Protein AF-0000000066504811 (afdb_homodimer)

Foldseek 3Di:
DPPPPVLPAAEEEFEPCLFFLNVLLLLLCQVVVGAYEYEDQDQVSSVVVSVVVVVPPPPVVGPNVLRYHYDHADLLDLVRLLVSVVVSCVRSVAHAEYEYDWAAFAFAAPVLQDPVNLVVRLSTLPVSVVSNCVSRVVRCLVVLHHEYEYEAELVLLPPDGGGVSNNVSSVNNLVVQLVVQVVCVVSHYHGAYEYEYQDLTCRPPDDHHPPSPDDDVVVPPPPHPVNVNVVVVVCNVPGPDDSNVSSVVVVVVVVCVVVVHDDDRYDQHDPVSVVSNVVSVVVVVVVCVVCVVVVCVPPD/DPPPLVLPAAEEEFEPCLFFLNVLLLLLCQVVVGAYEYEDQDQVSSVVVSVVVVVPPPPVVGPNVLRYHYDHADLLDLVRLLVSVVVSCVRSVAHAEYEYDWAAFAFAAPVLQDPVNLVVRLSTLPVSVVSNCVSRVVRCLVVLHHEYEYEAELVLLPPDGGGVSNNVSSVNNLVVQLVVQVVCVVSHYHGAYEYEYQDLTCRPPDDHHPPSPDDDVVVPPPPHPVNVNVVVVVCNVPDPDDSNVSSVVVVVVVVCVVVVHDDDRYDQHDPVSVVSNVVSVVVVVVVCVVCVVVVCVVPD

Sequence (600 aa):
MEPIIDNNSKVFIVTGTSTGIGLSIVKKILDQKLRVVAFTRSKEVVENQVKDYYSKSNKNNIDYQSSLLAIQVDITNQQSVENGVQEALKVFGRIDVVVNNAGYSQWGNTEEVSDKDHRDIFEVNYFSVLNIIKSTLPILRKQKSGLILNVSSLIGHLPYPGFSSYVASKFALTGLTLTLAKEVEPLGIKVVLLSPGVFKTDITHKQQFKNLENPIADYYQKVSLQETFDSLKKYEDHAKGSSDKFGDLVIEINQLYEQGKQLPSNFFIGSDAVDHAQVHLTNLLSELNQWKDLCISTDNMEPIIDNNSKVFIVTGTSTGIGLSIVKKILDQKLRVVAFTRSKEVVENQVKDYYSKSNKNNIDYQSSLLAIQVDITNQQSVENGVQEALKVFGRIDVVVNNAGYSQWGNTEEVSDKDHRDIFEVNYFSVLNIIKSTLPILRKQKSGLILNVSSLIGHLPYPGFSSYVASKFALTGLTLTLAKEVEPLGIKVVLLSPGVFKTDITHKQQFKNLENPIADYYQKVSLQETFDSLKKYEDHAKGSSDKFGDLVIEINQLYEQGKQLPSNFFIGSDAVDHAQVHLTNLLSELNQWKDLCISTDN

Nearest PDB structures (foldseek):
  3m1a-assembly1_C  TM=9.003E-01  e=7.168E-26  Streptomyces avermitilis
  3m1a-assembly4_E  TM=9.088E-01  e=1.871E-25  Streptomyces avermitilis
  3m1a-assembly6_J  TM=9.093E-01  e=4.882E-25  Streptomyces avermitilis
  3gvc-assembly1_B  TM=8.695E-01  e=9.199E-19  Mycobacterium tuberculosis H37Rv
  4cqm-assembly1_J  TM=9.064E-01  e=3.879E-18  Homo sapiens

Radius of gyration: 25.22 Å; Cα contacts (8 Å, |Δi|>4): 1159; chains: 2; bounding box: 56×93×55 Å

Structure (mmCIF, N/CA/C/O backbone):
data_AF-0000000066504811-model_v1
#
loop_
_entity.id
_entity.type
_entity.pdbx_description
1 polymer 'Short-chain dehydrogenase/reductase family protein'
#
loop_
_atom_site.group_PDB
_atom_site.id
_atom_site.type_symbol
_atom_site.label_atom_id
_atom_site.label_alt_id
_atom_site.label_comp_id
_atom_site.label_asym_id
_atom_site.label_entity_id
_atom_site.label_seq_id
_atom_site.pdbx_PDB_ins_code
_atom_site.Cartn_x
_atom_site.Cartn_y
_atom_site.Cartn_z
_atom_site.occupancy
_atom_site.B_iso_or_equiv
_atom_site.auth_seq_id
_atom_site.auth_comp_id
_atom_site.auth_asym_id
_atom_site.auth_atom_id
_atom_site.pdbx_PDB_model_num
ATOM 1 N N . MET A 1 1 ? -1.387 50.812 12.875 1 28.55 1 MET A N 1
ATOM 2 C CA . MET A 1 1 ? -0.304 49.969 13.352 1 28.55 1 MET A CA 1
ATOM 3 C C . MET A 1 1 ? -0.378 48.594 12.719 1 28.55 1 MET A C 1
ATOM 5 O O . MET A 1 1 ? -1.421 47.938 12.773 1 28.55 1 MET A O 1
ATOM 9 N N . GLU A 1 2 ? 0.359 48.219 11.695 1 34.97 2 GLU A N 1
ATOM 10 C CA . GLU A 1 2 ? 0.273 47 10.922 1 34.97 2 GLU A CA 1
ATOM 11 C C . GLU A 1 2 ? 0.338 45.75 11.828 1 34.97 2 GLU A C 1
ATOM 13 O O . GLU A 1 2 ? 1.149 45.719 12.75 1 34.97 2 GLU A O 1
ATOM 18 N N . PRO A 1 3 ? -0.808 45.125 12.078 1 38.19 3 PRO A N 1
ATOM 19 C CA . PRO A 1 3 ? -0.731 44.031 13.062 1 38.19 3 PRO A CA 1
ATOM 20 C C . PRO A 1 3 ? 0.597 43.281 13.016 1 38.19 3 PRO A C 1
ATOM 22 O O . PRO A 1 3 ? 1.166 43.094 11.938 1 38.19 3 PRO A O 1
ATOM 25 N N . ILE A 1 4 ? 1.457 43.531 13.891 1 37 4 ILE A N 1
ATOM 26 C CA . ILE A 1 4 ? 2.732 42.844 14.062 1 37 4 ILE A CA 1
ATOM 27 C C . ILE A 1 4 ? 2.535 41.312 13.898 1 37 4 ILE A C 1
ATOM 29 O O . ILE A 1 4 ? 1.886 40.688 14.727 1 37 4 ILE A O 1
ATOM 33 N N . ILE A 1 5 ? 2.1 40.781 12.711 1 43.03 5 ILE A N 1
ATOM 34 C CA . ILE A 1 5 ? 2.139 39.344 12.406 1 43.03 5 ILE A CA 1
ATOM 35 C C . ILE A 1 5 ? 3.396 38.719 13.008 1 43.03 5 ILE A C 1
ATOM 37 O O . ILE A 1 5 ? 4.512 39.156 12.711 1 43.03 5 ILE A O 1
ATOM 41 N N . ASP A 1 6 ? 3.406 38.438 14.25 1 47.28 6 ASP A N 1
ATOM 42 C CA . ASP A 1 6 ? 4.547 37.719 14.812 1 47.28 6 ASP A CA 1
ATOM 43 C C . ASP A 1 6 ? 5.09 36.688 13.82 1 47.28 6 ASP A C 1
ATOM 45 O O . ASP A 1 6 ? 4.43 35.688 13.531 1 47.28 6 ASP A O 1
ATOM 49 N N . ASN A 1 7 ? 5.957 37.062 12.875 1 55.25 7 ASN A N 1
ATOM 50 C CA . ASN A 1 7 ? 6.66 36.375 11.789 1 55.25 7 ASN A CA 1
ATOM 51 C C . ASN A 1 7 ? 7.176 35.031 12.234 1 55.25 7 ASN A C 1
ATOM 53 O O . ASN A 1 7 ? 7.66 34.25 11.414 1 55.25 7 ASN A O 1
ATOM 57 N N . ASN A 1 8 ? 6.969 34.656 13.594 1 66.12 8 ASN A N 1
ATOM 58 C CA . ASN A 1 8 ? 7.633 33.438 14.047 1 66.12 8 ASN A CA 1
ATOM 59 C C . ASN A 1 8 ? 6.633 32.312 14.266 1 66.12 8 ASN A C 1
ATOM 61 O O . ASN A 1 8 ? 7 31.234 14.742 1 66.12 8 ASN A O 1
ATOM 65 N N . SER A 1 9 ? 5.367 32.594 13.781 1 86.69 9 SER A N 1
ATOM 66 C CA . SER A 1 9 ? 4.363 31.562 14.008 1 86.69 9 SER A CA 1
ATOM 67 C C . SER A 1 9 ? 4.496 30.438 12.992 1 86.69 9 SER A C 1
ATOM 69 O O . SER A 1 9 ? 4.797 30.672 11.82 1 86.69 9 SER A O 1
ATOM 71 N N . LYS A 1 10 ? 4.258 29.266 13.477 1 94.38 10 LYS A N 1
ATOM 72 C CA . LYS A 1 10 ? 4.32 28.078 12.625 1 94.38 10 LYS A CA 1
ATOM 73 C C . LYS A 1 10 ? 3.225 28.109 11.562 1 94.38 10 LYS A C 1
ATOM 75 O O . LYS A 1 10 ? 2.125 28.609 11.812 1 94.38 10 LYS A O 1
ATOM 80 N N . VAL A 1 11 ? 3.549 27.688 10.43 1 98 11 VAL A N 1
ATOM 81 C CA . VAL A 1 11 ? 2.623 27.688 9.297 1 98 11 VAL A CA 1
ATOM 82 C C . VAL A 1 11 ? 2.289 26.25 8.914 1 98 11 VAL A C 1
ATOM 84 O O . VAL A 1 11 ? 3.184 25.453 8.617 1 98 11 VAL A O 1
ATOM 87 N N . PHE A 1 12 ? 1 25.922 8.891 1 98.62 12 PHE A N 1
ATOM 88 C CA . PHE A 1 12 ? 0.491 24.625 8.477 1 98.62 12 PHE A CA 1
ATOM 89 C C . PHE A 1 12 ? -0.02 24.688 7.039 1 98.62 12 PHE A C 1
ATOM 91 O O . PHE A 1 12 ? -0.642 25.672 6.633 1 98.62 12 PHE A O 1
ATOM 98 N N . ILE A 1 13 ? 0.233 23.688 6.238 1 98.69 13 ILE A N 1
ATOM 99 C CA . ILE A 1 13 ? -0.534 23.391 5.035 1 98.69 13 ILE A CA 1
ATOM 100 C C . ILE A 1 13 ? -1.446 22.188 5.293 1 98.69 13 ILE A C 1
ATOM 102 O O . ILE A 1 13 ? -0.995 21.156 5.777 1 98.69 13 ILE A O 1
ATOM 106 N N . VAL A 1 14 ? -2.742 22.328 5.027 1 98.5 14 VAL A N 1
ATOM 107 C CA . VAL A 1 14 ? -3.713 21.25 5.199 1 98.5 14 VAL A CA 1
ATOM 108 C C . VAL A 1 14 ? -4.465 21.016 3.891 1 98.5 14 VAL A C 1
ATOM 110 O O . VAL A 1 14 ? -4.945 21.969 3.27 1 98.5 14 VAL A O 1
ATOM 113 N N . THR A 1 15 ? -4.504 19.797 3.463 1 97.44 15 THR A N 1
ATOM 114 C CA . THR A 1 15 ? -5.281 19.469 2.27 1 97.44 15 THR A CA 1
ATOM 115 C C . THR A 1 15 ? -6.641 18.891 2.65 1 97.44 15 THR A C 1
ATOM 117 O O . THR A 1 15 ? -6.805 18.359 3.744 1 97.44 15 THR A O 1
ATOM 120 N N . GLY A 1 16 ? -7.633 18.969 1.687 1 92.44 16 GLY A N 1
ATOM 121 C CA . GLY A 1 16 ? -8.969 18.453 1.954 1 92.44 16 GLY A CA 1
ATOM 122 C C . GLY A 1 16 ? -9.68 19.188 3.076 1 92.44 16 GLY A C 1
ATOM 123 O O . GLY A 1 16 ? -10.109 18.562 4.051 1 92.44 16 GLY A O 1
ATOM 124 N N . THR A 1 17 ? -9.922 20.484 2.92 1 93.06 17 THR A N 1
ATOM 125 C CA . THR A 1 17 ? -10.305 21.328 4.059 1 93.06 17 THR A CA 1
ATOM 126 C C . THR A 1 17 ? -11.75 21.797 3.928 1 93.06 17 THR A C 1
ATOM 128 O O . THR A 1 17 ? -12.219 22.609 4.719 1 93.06 17 THR A O 1
ATOM 131 N N . SER A 1 18 ? -12.445 21.25 2.967 1 85.94 18 SER A N 1
ATOM 132 C CA . SER A 1 18 ? -13.789 21.781 2.709 1 85.94 18 SER A CA 1
ATOM 133 C C . SER A 1 18 ? -14.797 21.203 3.693 1 85.94 18 SER A C 1
ATOM 135 O O . SER A 1 18 ? -15.859 21.781 3.914 1 85.94 18 SER A O 1
ATOM 137 N N . THR A 1 19 ? -14.594 20 4.199 1 78.5 19 THR A N 1
ATOM 138 C CA . THR A 1 19 ? -15.523 19.375 5.137 1 78.5 19 THR A CA 1
ATOM 139 C C . THR A 1 19 ? -14.781 18.422 6.078 1 78.5 19 THR A C 1
ATOM 141 O O . THR A 1 19 ? -13.578 18.219 5.938 1 78.5 19 THR A O 1
ATOM 144 N N . GLY A 1 20 ? -15.477 18.109 7.102 1 84.38 20 GLY A N 1
ATOM 145 C CA . GLY A 1 20 ? -15.062 16.969 7.902 1 84.38 20 GLY A CA 1
ATOM 146 C C . GLY A 1 20 ? -13.812 17.219 8.711 1 84.38 20 GLY A C 1
ATOM 147 O O . GLY A 1 20 ? -13.719 18.234 9.406 1 84.38 20 GLY A O 1
ATOM 148 N N . ILE A 1 21 ? -12.93 16.312 8.695 1 88.25 21 ILE A N 1
ATOM 149 C CA . ILE A 1 21 ? -11.719 16.281 9.5 1 88.25 21 ILE A CA 1
ATOM 150 C C . ILE A 1 21 ? -10.812 17.438 9.086 1 88.25 21 ILE A C 1
ATOM 152 O O . ILE A 1 21 ? -10.266 18.156 9.945 1 88.25 21 ILE A O 1
ATOM 156 N N . GLY A 1 22 ? -10.719 17.734 7.797 1 93.62 22 GLY A N 1
ATOM 157 C CA . GLY A 1 22 ? -9.852 18.781 7.305 1 93.62 22 GLY A CA 1
ATOM 158 C C . GLY A 1 22 ? -10.25 20.172 7.801 1 93.62 22 GLY A C 1
ATOM 159 O O . GLY A 1 22 ? -9.391 20.953 8.203 1 93.62 22 GLY A O 1
ATOM 160 N N . LEU A 1 23 ? -11.531 20.422 7.754 1 94.12 23 LEU A N 1
ATOM 161 C CA . LEU A 1 23 ? -12.031 21.703 8.227 1 94.12 23 LEU A CA 1
ATOM 162 C C . LEU A 1 23 ? -11.805 21.859 9.727 1 94.12 23 LEU A C 1
ATOM 164 O O . LEU A 1 23 ? -11.438 22.938 10.203 1 94.12 23 LEU A O 1
ATOM 168 N N . SER A 1 24 ? -12.023 20.797 10.461 1 94.56 24 SER A N 1
ATOM 169 C CA . SER A 1 24 ? -11.797 20.812 11.906 1 94.56 24 SER A CA 1
ATOM 170 C C . SER A 1 24 ? -10.336 21.078 12.234 1 94.56 24 SER A C 1
ATOM 172 O O . SER A 1 24 ? -10.039 21.828 13.172 1 94.56 24 SER A O 1
ATOM 174 N N . ILE A 1 25 ? -9.43 20.5 11.477 1 96.94 25 ILE A N 1
ATOM 175 C CA . ILE A 1 25 ? -8.008 20.75 11.664 1 96.94 25 ILE A CA 1
ATOM 176 C C . ILE A 1 25 ? -7.703 22.234 11.477 1 96.94 25 ILE A C 1
ATOM 178 O O . ILE A 1 25 ? -7.012 22.844 12.289 1 96.94 25 ILE A O 1
ATOM 182 N N . VAL A 1 26 ? -8.258 22.812 10.445 1 97.5 26 VAL A N 1
ATOM 183 C CA . VAL A 1 26 ? -8.047 24.234 10.148 1 97.5 26 VAL A CA 1
ATOM 184 C C . VAL A 1 26 ? -8.531 25.078 11.32 1 97.5 26 VAL A C 1
ATOM 186 O O . VAL A 1 26 ? -7.801 25.953 11.805 1 97.5 26 VAL A O 1
ATOM 189 N N . LYS A 1 27 ? -9.711 24.812 11.805 1 96.19 27 LYS A N 1
ATOM 190 C CA . LYS A 1 27 ? -10.297 25.578 12.906 1 96.19 27 LYS A CA 1
ATOM 191 C C . LYS A 1 27 ? -9.43 25.484 14.164 1 96.19 27 LYS A C 1
ATOM 193 O O . LYS A 1 27 ? -9.172 26.484 14.82 1 96.19 27 LYS A O 1
ATOM 198 N N . LYS A 1 28 ? -8.969 24.281 14.461 1 96.25 28 LYS A N 1
ATOM 199 C CA . LYS A 1 28 ? -8.195 24.078 15.68 1 96.25 28 LYS A CA 1
ATOM 200 C C . LYS A 1 28 ? -6.836 24.766 15.586 1 96.25 28 LYS A C 1
ATOM 202 O O . LYS A 1 28 ? -6.316 25.266 16.594 1 96.25 28 LYS A O 1
ATOM 207 N N . ILE A 1 29 ? -6.223 24.781 14.406 1 96.81 29 ILE A N 1
ATOM 208 C CA . ILE A 1 29 ? -4.969 25.484 14.203 1 96.81 29 ILE A CA 1
ATOM 209 C C . ILE A 1 29 ? -5.172 26.984 14.469 1 96.81 29 ILE A C 1
ATOM 211 O O . ILE A 1 29 ? -4.387 27.609 15.188 1 96.81 29 ILE A O 1
ATOM 215 N N . LEU A 1 30 ? -6.223 27.562 13.93 1 95.88 30 LEU A N 1
ATOM 216 C CA . LEU A 1 30 ? -6.531 28.969 14.086 1 95.88 30 LEU A CA 1
ATOM 217 C C . LEU A 1 30 ? -6.828 29.312 15.547 1 95.88 30 LEU A C 1
ATOM 219 O O . LEU A 1 30 ? -6.43 30.359 16.031 1 95.88 30 LEU A O 1
ATOM 223 N N . ASP A 1 31 ? -7.477 28.344 16.219 1 93.88 31 ASP A N 1
ATOM 224 C CA . ASP A 1 31 ? -7.785 28.516 17.641 1 93.88 31 ASP A CA 1
ATOM 225 C C . ASP A 1 31 ? -6.512 28.672 18.469 1 93.88 31 ASP A C 1
ATOM 227 O O . ASP A 1 31 ? -6.531 29.266 19.547 1 93.88 31 ASP A O 1
ATOM 231 N N . GLN A 1 32 ? -5.387 28.125 17.984 1 93.12 32 GLN A N 1
ATOM 232 C CA . GLN A 1 32 ? -4.102 28.219 18.672 1 93.12 32 GLN A CA 1
ATOM 233 C C . GLN A 1 32 ? -3.314 29.438 18.203 1 93.12 32 GLN A C 1
ATOM 235 O O . GLN A 1 32 ? -2.141 29.594 18.547 1 93.12 32 GLN A O 1
ATOM 240 N N . LYS A 1 33 ? -3.961 30.281 17.328 1 92.44 33 LYS A N 1
ATOM 241 C CA . LYS A 1 33 ? -3.377 31.5 16.766 1 92.44 33 LYS A CA 1
ATOM 242 C C . LYS A 1 33 ? -2.182 31.172 15.867 1 92.44 33 LYS A C 1
ATOM 244 O O . LYS A 1 33 ? -1.204 31.922 15.836 1 92.44 33 LYS A O 1
ATOM 249 N N . LEU A 1 34 ? -2.191 30 15.305 1 94.69 34 LEU A N 1
ATOM 250 C CA . LEU A 1 34 ? -1.212 29.594 14.297 1 94.69 34 LEU A CA 1
ATOM 251 C C . LEU A 1 34 ? -1.729 29.875 12.891 1 94.69 34 LEU A C 1
ATOM 253 O O . LEU A 1 34 ? -2.908 30.188 12.711 1 94.69 34 LEU A O 1
ATOM 257 N N . ARG A 1 35 ? -0.856 29.875 11.969 1 96.88 35 ARG A N 1
ATOM 258 C CA . ARG A 1 35 ? -1.22 30.172 10.594 1 96.88 35 ARG A CA 1
ATOM 259 C C . ARG A 1 35 ? -1.497 28.891 9.805 1 96.88 35 ARG A C 1
ATOM 261 O O . ARG A 1 35 ? -0.824 27.875 10.008 1 96.88 35 ARG A O 1
ATOM 268 N N . VAL A 1 36 ? -2.463 28.969 8.914 1 98.06 36 VAL A N 1
ATOM 269 C CA . VAL A 1 36 ? -2.834 27.781 8.172 1 98.06 36 VAL A CA 1
ATOM 270 C C . VAL A 1 36 ? -3.139 28.141 6.719 1 98.06 36 VAL A C 1
ATOM 272 O O . VAL A 1 36 ? -3.822 29.125 6.453 1 98.06 36 VAL A O 1
ATOM 275 N N . VAL A 1 37 ? -2.5 27.453 5.836 1 98.44 37 VAL A N 1
ATOM 276 C CA . VAL A 1 37 ? -2.832 27.438 4.414 1 98.44 37 VAL A CA 1
ATOM 277 C C . VAL A 1 37 ? -3.764 26.266 4.109 1 98.44 37 VAL A C 1
ATOM 279 O O . VAL A 1 37 ? -3.369 25.109 4.227 1 98.44 37 VAL A O 1
ATOM 282 N N . ALA A 1 38 ? -4.98 26.594 3.703 1 98.25 38 ALA A N 1
ATOM 283 C CA . ALA A 1 38 ? -5.984 25.578 3.404 1 98.25 38 ALA A CA 1
ATOM 284 C C . ALA A 1 38 ? -6.074 25.328 1.903 1 98.25 38 ALA A C 1
ATOM 286 O O . ALA A 1 38 ? -6.59 26.156 1.153 1 98.25 38 ALA A O 1
ATOM 287 N N . PHE A 1 39 ? -5.535 24.188 1.459 1 97.75 39 PHE A N 1
ATOM 288 C CA . PHE A 1 39 ? -5.746 23.766 0.081 1 97.75 39 PHE A CA 1
ATOM 289 C C . PHE A 1 39 ? -7.137 23.172 -0.095 1 97.75 39 PHE A C 1
ATOM 291 O O . PHE A 1 39 ? -7.535 22.281 0.656 1 97.75 39 PHE A O 1
ATOM 298 N N . THR A 1 40 ? -7.844 23.625 -1.029 1 93.62 40 THR A N 1
ATOM 299 C CA . THR A 1 40 ? -9.227 23.219 -1.238 1 93.62 40 THR A CA 1
ATOM 300 C C . THR A 1 40 ? -9.617 23.359 -2.707 1 93.62 40 THR A C 1
ATOM 302 O O . THR A 1 40 ? -8.898 23.984 -3.488 1 93.62 40 THR A O 1
ATOM 305 N N . ARG A 1 41 ? -10.758 22.734 -3.023 1 88.94 41 ARG A N 1
ATOM 306 C CA . ARG A 1 41 ? -11.312 22.891 -4.363 1 88.94 41 ARG A CA 1
ATOM 307 C C . ARG A 1 41 ? -12.164 24.156 -4.465 1 88.94 41 ARG A C 1
ATOM 309 O O . ARG A 1 41 ? -12.43 24.641 -5.562 1 88.94 41 ARG A O 1
ATOM 316 N N . SER A 1 42 ? -12.531 24.594 -3.281 1 90.69 42 SER A N 1
ATOM 317 C CA . SER A 1 42 ? -13.398 25.766 -3.24 1 90.69 42 SER A CA 1
ATOM 318 C C . SER A 1 42 ? -13 26.719 -2.111 1 90.69 42 SER A C 1
ATOM 320 O O . SER A 1 42 ? -13.453 26.562 -0.975 1 90.69 42 SER A O 1
ATOM 322 N N . LYS A 1 43 ? -12.359 27.75 -2.529 1 93.94 43 LYS A N 1
ATOM 323 C CA . LYS A 1 43 ? -11.812 28.703 -1.563 1 93.94 43 LYS A CA 1
ATOM 324 C C . LYS A 1 43 ? -12.922 29.328 -0.722 1 93.94 43 LYS A C 1
ATOM 326 O O . LYS A 1 43 ? -12.805 29.406 0.502 1 93.94 43 LYS A O 1
ATOM 331 N N . GLU A 1 44 ? -13.969 29.688 -1.319 1 94.44 44 GLU A N 1
ATOM 332 C CA . GLU A 1 44 ? -15.062 30.406 -0.667 1 94.44 44 GLU A CA 1
ATOM 333 C C . GLU A 1 44 ? -15.734 29.547 0.401 1 94.44 44 GLU A C 1
ATOM 335 O O . GLU A 1 44 ? -16.156 30.047 1.44 1 94.44 44 GLU A O 1
ATOM 340 N N . VAL A 1 45 ? -15.789 28.25 0.141 1 93.81 45 VAL A N 1
ATOM 341 C CA . VAL A 1 45 ? -16.438 27.344 1.083 1 93.81 45 VAL A CA 1
ATOM 342 C C . VAL A 1 45 ? -15.664 27.328 2.4 1 93.81 45 VAL A C 1
ATOM 344 O O . VAL A 1 45 ? -16.25 27.453 3.475 1 93.81 45 VAL A O 1
ATOM 347 N N . VAL A 1 46 ? -14.383 27.281 2.354 1 95.75 46 VAL A N 1
ATOM 348 C CA . VAL A 1 46 ? -13.539 27.234 3.545 1 95.75 46 VAL A CA 1
ATOM 349 C C . VAL A 1 46 ? -13.617 28.578 4.281 1 95.75 46 VAL A C 1
ATOM 351 O O . VAL A 1 46 ? -13.805 28.609 5.5 1 95.75 46 VAL A O 1
ATOM 354 N N . GLU A 1 47 ? -13.516 29.688 3.584 1 96 47 GLU A N 1
ATOM 355 C CA . GLU A 1 47 ? -13.555 31.016 4.176 1 96 47 GLU A CA 1
ATOM 356 C C . GLU A 1 47 ? -14.891 31.266 4.879 1 96 47 GLU A C 1
ATOM 358 O O . GLU A 1 47 ? -14.922 31.781 6 1 96 47 GLU A O 1
ATOM 363 N N . ASN A 1 48 ? -15.945 30.828 4.238 1 95.25 48 ASN A N 1
ATOM 364 C CA . ASN A 1 48 ? -17.281 31.031 4.812 1 95.25 48 ASN A CA 1
ATOM 365 C C . ASN A 1 48 ? -17.469 30.172 6.059 1 95.25 48 ASN A C 1
ATOM 367 O O . ASN A 1 48 ? -18.062 30.625 7.043 1 95.25 48 ASN A O 1
ATOM 371 N N . GLN A 1 49 ? -17.031 28.953 5.969 1 94.38 49 GLN A N 1
ATOM 372 C CA . GLN A 1 49 ? -17.172 28.062 7.105 1 94.38 49 GLN A CA 1
ATOM 373 C C . GLN A 1 49 ? -16.375 28.547 8.305 1 94.38 49 GLN A C 1
ATOM 375 O O . GLN A 1 49 ? -16.828 28.453 9.445 1 94.38 49 GLN A O 1
ATOM 380 N N . VAL A 1 50 ? -15.203 29.047 8.094 1 95.12 50 VAL A N 1
ATOM 381 C CA . VAL A 1 50 ? -14.367 29.578 9.172 1 95.12 50 VAL A CA 1
ATOM 382 C C . VAL A 1 50 ? -15 30.844 9.742 1 95.12 50 VAL A C 1
ATOM 384 O O . VAL A 1 50 ? -15.047 31.016 10.961 1 95.12 50 VAL A O 1
ATOM 387 N N . LYS A 1 51 ? -15.477 31.688 8.883 1 93.88 51 LYS A N 1
ATOM 388 C CA . LYS A 1 51 ? -16.172 32.906 9.328 1 93.88 51 LYS A CA 1
ATOM 389 C C . LYS A 1 51 ? -17.359 32.562 10.211 1 93.88 51 LYS A C 1
ATOM 391 O O . LYS A 1 51 ? -17.547 33.156 11.273 1 93.88 51 LYS A O 1
ATOM 396 N N . ASP A 1 52 ? -18.109 31.609 9.711 1 93.25 52 ASP A N 1
ATOM 397 C CA . ASP A 1 52 ? -19.281 31.172 10.477 1 93.25 52 ASP A CA 1
ATOM 398 C C . ASP A 1 52 ? -18.875 30.625 11.844 1 93.25 52 ASP A C 1
ATOM 400 O O . ASP A 1 52 ? -19.547 30.875 12.844 1 93.25 52 ASP A O 1
ATOM 404 N N . TYR A 1 53 ? -17.828 29.875 11.852 1 93.25 53 TYR A N 1
ATOM 405 C CA . TYR A 1 53 ? -17.312 29.281 13.078 1 93.25 53 TYR A CA 1
ATOM 406 C C . TYR A 1 53 ? -16.953 30.359 14.094 1 93.25 53 TYR A C 1
ATOM 408 O O . TYR A 1 53 ? -17.344 30.266 15.266 1 93.25 53 TYR A O 1
ATOM 416 N N . TYR A 1 54 ? -16.344 31.391 13.766 1 92.25 54 TYR A N 1
ATOM 417 C CA . TYR A 1 54 ? -15.898 32.438 14.695 1 92.25 54 TYR A CA 1
ATOM 418 C C . TYR A 1 54 ? -17.016 33.406 15.016 1 92.25 54 TYR A C 1
ATOM 420 O O . TYR A 1 54 ? -17.031 34 16.094 1 92.25 54 TYR A O 1
ATOM 428 N N . SER A 1 55 ? -17.922 33.531 14.094 1 90.88 55 SER A N 1
ATOM 429 C CA . SER A 1 55 ? -19.078 34.375 14.391 1 90.88 55 SER A CA 1
ATOM 430 C C . SER A 1 55 ? -19.922 33.75 15.5 1 90.88 55 SER A C 1
ATOM 432 O O . SER A 1 55 ? -20.547 34.5 16.281 1 90.88 55 SER A O 1
ATOM 434 N N . LYS A 1 56 ? -19.922 32.469 15.484 1 89.88 56 LYS A N 1
ATOM 435 C CA . LYS A 1 56 ? -20.75 31.75 16.453 1 89.88 56 LYS A CA 1
ATOM 436 C C . LYS A 1 56 ? -19.984 31.531 17.766 1 89.88 56 LYS A C 1
ATOM 438 O O . LYS A 1 56 ? -20.594 31.25 18.797 1 89.88 56 LYS A O 1
ATOM 443 N N . SER A 1 57 ? -18.75 31.656 17.531 1 80.44 57 SER A N 1
ATOM 444 C CA . SER A 1 57 ? -17.922 31.375 18.703 1 80.44 57 SER A CA 1
ATOM 445 C C . SER A 1 57 ? -17.609 32.656 19.484 1 80.44 57 SER A C 1
ATOM 447 O O . SER A 1 57 ? -17.719 33.75 18.953 1 80.44 57 SER A O 1
ATOM 449 N N . ASN A 1 58 ? -17.562 32.75 20.797 1 71.75 58 ASN A N 1
ATOM 450 C CA . ASN A 1 58 ? -17.188 33.875 21.625 1 71.75 58 ASN A CA 1
ATOM 451 C C . ASN A 1 58 ? -15.688 34.156 21.578 1 71.75 58 ASN A C 1
ATOM 453 O O . ASN A 1 58 ? -15.125 34.719 22.516 1 71.75 58 ASN A O 1
ATOM 457 N N . LYS A 1 59 ? -15.023 33.75 20.5 1 73.5 59 LYS A N 1
ATOM 458 C CA . LYS A 1 59 ? -13.578 33.875 20.391 1 73.5 59 LYS A CA 1
ATOM 459 C C . LYS A 1 59 ? -13.195 35.094 19.578 1 73.5 59 LYS A C 1
ATOM 461 O O . LYS A 1 59 ? -12.5 35 18.562 1 73.5 59 LYS A O 1
ATOM 466 N N . ASN A 1 60 ? -13.625 36.25 19.906 1 69.38 60 ASN A N 1
ATOM 467 C CA . ASN A 1 60 ? -13.469 37.531 19.203 1 69.38 60 ASN A CA 1
ATOM 468 C C . ASN A 1 60 ? -12.016 38 19.219 1 69.38 60 ASN A C 1
ATOM 470 O O . ASN A 1 60 ? -11.633 38.875 18.438 1 69.38 60 ASN A O 1
ATOM 474 N N . ASN A 1 61 ? -11.234 37.312 19.906 1 77.44 61 ASN A N 1
ATOM 475 C CA . ASN A 1 61 ? -9.859 37.781 20.078 1 77.44 61 ASN A CA 1
ATOM 476 C C . ASN A 1 61 ? -8.922 37.094 19.078 1 77.44 61 ASN A C 1
ATOM 478 O O . ASN A 1 61 ? -7.715 37.312 19.094 1 77.44 61 ASN A O 1
ATOM 482 N N . ILE A 1 62 ? -9.492 36.344 18.281 1 80.38 62 ILE A N 1
ATOM 483 C CA . ILE A 1 62 ? -8.656 35.625 17.312 1 80.38 62 ILE A CA 1
ATOM 484 C C . ILE A 1 62 ? -8.82 36.281 15.93 1 80.38 62 ILE A C 1
ATOM 486 O O . ILE A 1 62 ? -9.93 36.375 15.414 1 80.38 62 ILE A O 1
ATOM 490 N N . ASP A 1 63 ? -7.715 36.781 15.414 1 85.81 63 ASP A N 1
ATOM 491 C CA . ASP A 1 63 ? -7.695 37.344 14.055 1 85.81 63 ASP A CA 1
ATOM 492 C C . ASP A 1 63 ? -7.465 36.219 13.031 1 85.81 63 ASP A C 1
ATOM 494 O O . ASP A 1 63 ? -6.383 36.125 12.445 1 85.81 63 ASP A O 1
ATOM 498 N N . TYR A 1 64 ? -8.516 35.5 12.781 1 89.44 64 TYR A N 1
ATOM 499 C CA . TYR A 1 64 ? -8.391 34.344 11.883 1 89.44 64 TYR A CA 1
ATOM 500 C C . TYR A 1 64 ? -8.156 34.812 10.453 1 89.44 64 TYR A C 1
ATOM 502 O O . TYR A 1 64 ? -7.586 34.062 9.648 1 89.44 64 TYR A O 1
ATOM 510 N N . GLN A 1 65 ? -8.469 36 10.055 1 90.94 65 GLN A N 1
ATOM 511 C CA . GLN A 1 65 ? -8.375 36.469 8.672 1 90.94 65 GLN A CA 1
ATOM 512 C C . GLN A 1 65 ? -6.918 36.625 8.242 1 90.94 65 GLN A C 1
ATOM 514 O O . GLN A 1 65 ? -6.574 36.344 7.094 1 90.94 65 GLN A O 1
ATOM 519 N N . SER A 1 66 ? -6.098 37.031 9.172 1 92.19 66 SER A N 1
ATOM 520 C CA . SER A 1 66 ? -4.684 37.188 8.852 1 92.19 66 SER A CA 1
ATOM 521 C C . SER A 1 66 ? -3.939 35.875 8.938 1 92.19 66 SER A C 1
ATOM 523 O O . SER A 1 66 ? -2.814 35.75 8.453 1 92.19 66 SER A O 1
ATOM 525 N N . SER A 1 67 ? -4.605 34.906 9.562 1 95.38 67 SER A N 1
ATOM 526 C CA . SER A 1 67 ? -3.914 33.656 9.836 1 95.38 67 SER A CA 1
ATOM 527 C C . SER A 1 67 ? -4.375 32.562 8.891 1 95.38 67 SER A C 1
ATOM 529 O O . SER A 1 67 ? -3.734 31.5 8.789 1 95.38 67 SER A O 1
ATOM 531 N N . LEU A 1 68 ? -5.469 32.781 8.141 1 97.06 68 LEU A N 1
ATOM 532 C CA . LEU A 1 68 ? -6.004 31.812 7.199 1 97.06 68 LEU A CA 1
ATOM 533 C C . LEU A 1 68 ? -5.695 32.219 5.762 1 97.06 68 LEU A C 1
ATOM 535 O O . LEU A 1 68 ? -5.98 33.344 5.359 1 97.06 68 LEU A O 1
ATOM 539 N N . LEU A 1 69 ? -5.07 31.406 5.02 1 97.75 69 LEU A N 1
ATOM 540 C CA . LEU A 1 69 ? -4.93 31.531 3.576 1 97.75 69 LEU A CA 1
ATOM 541 C C . LEU A 1 69 ? -5.559 30.359 2.852 1 97.75 69 LEU A C 1
ATOM 543 O O . LEU A 1 69 ? -4.996 29.25 2.844 1 97.75 69 LEU A O 1
ATOM 547 N N . ALA A 1 70 ? -6.758 30.562 2.301 1 97.81 70 ALA A N 1
ATOM 548 C CA . ALA A 1 70 ? -7.391 29.531 1.489 1 97.81 70 ALA A CA 1
ATOM 549 C C . ALA A 1 70 ? -6.949 29.625 0.032 1 97.81 70 ALA A C 1
ATOM 551 O O . ALA A 1 70 ? -7.012 30.703 -0.571 1 97.81 70 ALA A O 1
ATOM 552 N N . ILE A 1 71 ? -6.445 28.562 -0.542 1 97.94 71 ILE A N 1
ATOM 553 C CA . ILE A 1 71 ? -5.973 28.531 -1.923 1 97.94 71 ILE A CA 1
ATOM 554 C C . ILE A 1 71 ? -6.684 27.422 -2.691 1 97.94 71 ILE A C 1
ATOM 556 O O . ILE A 1 71 ? -6.797 26.297 -2.201 1 97.94 71 ILE A O 1
ATOM 560 N N . GLN A 1 72 ? -7.242 27.75 -3.859 1 97.38 72 GLN A N 1
ATOM 561 C CA . GLN A 1 72 ? -7.793 26.719 -4.738 1 97.38 72 GLN A CA 1
ATOM 562 C C . GLN A 1 72 ? -6.68 25.906 -5.398 1 97.38 72 GLN A C 1
ATOM 564 O O . GLN A 1 72 ? -5.887 26.438 -6.172 1 97.38 72 GLN A O 1
ATOM 569 N N . VAL A 1 73 ? -6.629 24.625 -5.098 1 97.56 73 VAL A N 1
ATOM 570 C CA . VAL A 1 73 ? -5.586 23.734 -5.609 1 97.56 73 VAL A CA 1
ATOM 571 C C . VAL A 1 73 ? -6.203 22.422 -6.062 1 97.56 73 VAL A C 1
ATOM 573 O O . VAL A 1 73 ? -7.004 21.812 -5.34 1 97.56 73 VAL A O 1
ATOM 576 N N . ASP A 1 74 ? -5.941 22.031 -7.285 1 97.25 74 ASP A N 1
ATOM 577 C CA . ASP A 1 74 ? -6.137 20.641 -7.68 1 97.25 74 ASP A CA 1
ATOM 578 C C . ASP A 1 74 ? -4.938 19.781 -7.281 1 97.25 74 ASP A C 1
ATOM 580 O O . ASP A 1 74 ? -3.902 19.797 -7.953 1 97.25 74 ASP A O 1
ATOM 584 N N . ILE A 1 75 ? -5.117 19.031 -6.254 1 96.56 75 ILE A N 1
ATOM 585 C CA . ILE A 1 75 ? -3.99 18.328 -5.648 1 96.56 75 ILE A CA 1
ATOM 586 C C . ILE A 1 75 ? -3.504 17.234 -6.582 1 96.56 75 ILE A C 1
ATOM 588 O O . ILE A 1 75 ? -2.42 16.672 -6.387 1 96.56 75 ILE A O 1
ATOM 592 N N . THR A 1 76 ? -4.32 16.812 -7.621 1 96.38 76 THR A N 1
ATOM 593 C CA . THR A 1 76 ? -3.914 15.773 -8.562 1 96.38 76 THR A CA 1
ATOM 594 C C . THR A 1 76 ? -3.084 16.375 -9.695 1 96.38 76 THR A C 1
ATOM 596 O O . THR A 1 76 ? -2.576 15.641 -10.547 1 96.38 76 THR A O 1
ATOM 599 N N . ASN A 1 77 ? -2.992 17.656 -9.711 1 97.12 77 ASN A N 1
ATOM 600 C CA . ASN A 1 77 ? -2.199 18.375 -10.703 1 97.12 77 ASN A CA 1
ATOM 601 C C . ASN A 1 77 ? -0.932 18.969 -10.086 1 97.12 77 ASN A C 1
ATOM 603 O O . ASN A 1 77 ? -1.001 19.891 -9.281 1 97.12 77 ASN A O 1
ATOM 607 N N . GLN A 1 78 ? 0.19 18.484 -10.492 1 96.25 78 GLN A N 1
ATOM 608 C CA . GLN A 1 78 ? 1.47 18.844 -9.898 1 96.25 78 GLN A CA 1
ATOM 609 C C . GLN A 1 78 ? 1.707 20.359 -10 1 96.25 78 GLN A C 1
ATOM 611 O O . GLN A 1 78 ? 2.158 20.984 -9.039 1 96.25 78 GLN A O 1
ATOM 616 N N . GLN A 1 79 ? 1.463 20.891 -11.102 1 97.25 79 GLN A N 1
ATOM 617 C CA . GLN A 1 79 ? 1.68 22.328 -11.297 1 97.25 79 GLN A CA 1
ATOM 618 C C . GLN A 1 79 ? 0.771 23.141 -10.383 1 97.25 79 GLN A C 1
ATOM 620 O O . GLN A 1 79 ? 1.189 24.172 -9.836 1 97.25 79 GLN A O 1
ATOM 625 N N . SER A 1 80 ? -0.466 22.719 -10.266 1 98.12 80 SER A N 1
ATOM 626 C CA . SER A 1 80 ? -1.401 23.391 -9.367 1 98.12 80 SER A CA 1
ATOM 627 C C . SER A 1 80 ? -0.89 23.391 -7.926 1 98.12 80 SER A C 1
ATOM 629 O O . SER A 1 80 ? -0.956 24.406 -7.234 1 98.12 80 SER A O 1
ATOM 631 N N . VAL A 1 81 ? -0.332 22.297 -7.516 1 98.38 81 VAL A N 1
ATOM 632 C CA . VAL A 1 81 ? 0.201 22.141 -6.168 1 98.38 81 VAL A CA 1
ATOM 633 C C . VAL A 1 81 ? 1.415 23.047 -5.984 1 98.38 81 VAL A C 1
ATOM 635 O O . VAL A 1 81 ? 1.517 23.766 -4.984 1 98.38 81 VAL A O 1
ATOM 638 N N . GLU A 1 82 ? 2.27 23.047 -6.926 1 98.12 82 GLU A N 1
ATOM 639 C CA . GLU A 1 82 ? 3.465 23.891 -6.863 1 98.12 82 GLU A CA 1
ATOM 640 C C . GLU A 1 82 ? 3.102 25.359 -6.754 1 98.12 82 GLU A C 1
ATOM 642 O O . GLU A 1 82 ? 3.689 26.094 -5.957 1 98.12 82 GLU A O 1
ATOM 647 N N . ASN A 1 83 ? 2.174 25.766 -7.547 1 98.31 83 ASN A N 1
ATOM 648 C CA . ASN A 1 83 ? 1.713 27.156 -7.492 1 98.31 83 ASN A CA 1
ATOM 649 C C . ASN A 1 83 ? 1.131 27.5 -6.121 1 98.31 83 ASN A C 1
ATOM 651 O O . ASN A 1 83 ? 1.361 28.594 -5.602 1 98.31 83 ASN A O 1
ATOM 655 N N . GLY A 1 84 ? 0.348 26.547 -5.57 1 98.44 84 GLY A N 1
ATOM 656 C CA . GLY A 1 84 ? -0.212 26.75 -4.242 1 98.44 84 GLY A CA 1
ATOM 657 C C . GLY A 1 84 ? 0.846 26.891 -3.164 1 98.44 84 GLY A C 1
ATOM 658 O O . GLY A 1 84 ? 0.745 27.766 -2.295 1 98.44 84 GLY A O 1
ATOM 659 N N . VAL A 1 85 ? 1.874 26.094 -3.215 1 98.5 85 VAL A N 1
ATOM 660 C CA . VAL A 1 85 ? 2.963 26.109 -2.244 1 98.5 85 VAL A CA 1
ATOM 661 C C . VAL A 1 85 ? 3.732 27.422 -2.369 1 98.5 85 VAL A C 1
ATOM 663 O O . VAL A 1 85 ? 4.086 28.047 -1.363 1 98.5 85 VAL A O 1
ATOM 666 N N . GLN A 1 86 ? 3.941 27.844 -3.58 1 98.19 86 GLN A N 1
ATOM 667 C CA . GLN A 1 86 ? 4.633 29.109 -3.803 1 98.19 86 GLN A CA 1
ATOM 668 C C . GLN A 1 86 ? 3.826 30.297 -3.258 1 98.19 86 GLN A C 1
ATOM 670 O O . GLN A 1 86 ? 4.391 31.219 -2.684 1 98.19 86 GLN A O 1
ATOM 675 N N . GLU A 1 87 ? 2.574 30.266 -3.477 1 98.12 87 GLU A N 1
ATOM 676 C CA . GLU A 1 87 ? 1.716 31.312 -2.928 1 98.12 87 GLU A CA 1
ATOM 677 C C . GLU A 1 87 ? 1.776 31.344 -1.404 1 98.12 87 GLU A C 1
ATOM 679 O O . GLU A 1 87 ? 1.837 32.406 -0.794 1 98.12 87 GLU A O 1
ATOM 684 N N . ALA A 1 88 ? 1.753 30.172 -0.766 1 97.69 88 ALA A N 1
ATOM 685 C CA . ALA A 1 88 ? 1.88 30.078 0.686 1 97.69 88 ALA A CA 1
ATOM 686 C C . ALA A 1 88 ? 3.18 30.703 1.17 1 97.69 88 ALA A C 1
ATOM 688 O O . ALA A 1 88 ? 3.186 31.453 2.158 1 97.69 88 ALA A O 1
ATOM 689 N N . LEU A 1 89 ? 4.234 30.453 0.465 1 97.06 89 LEU A N 1
ATOM 690 C CA . LEU A 1 89 ? 5.543 30.969 0.824 1 97.06 89 LEU A CA 1
ATOM 691 C C . LEU A 1 89 ? 5.582 32.5 0.674 1 97.06 89 LEU A C 1
ATOM 693 O O . LEU A 1 89 ? 6.188 33.188 1.492 1 97.06 89 LEU A O 1
ATOM 697 N N . LYS A 1 90 ? 4.969 32.938 -0.362 1 97.06 90 LYS A N 1
ATOM 698 C CA . LYS A 1 90 ? 4.93 34.375 -0.604 1 97.06 90 LYS A CA 1
ATOM 699 C C . LYS A 1 90 ? 4.211 35.094 0.527 1 97.06 90 LYS A C 1
ATOM 701 O O . LYS A 1 90 ? 4.637 36.188 0.943 1 97.06 90 LYS A O 1
ATOM 706 N N . VAL A 1 91 ? 3.229 34.531 1.046 1 96.69 91 VAL A N 1
ATOM 707 C CA . VAL A 1 91 ? 2.377 35.188 2.021 1 96.69 91 VAL A CA 1
ATOM 708 C C . VAL A 1 91 ? 2.955 35 3.424 1 96.69 91 VAL A C 1
ATOM 710 O O . VAL A 1 91 ? 3.027 35.969 4.199 1 96.69 91 VAL A O 1
ATOM 713 N N . PHE A 1 92 ? 3.379 33.781 3.738 1 96.38 92 PHE A N 1
ATOM 714 C CA . PHE A 1 92 ? 3.713 33.5 5.129 1 96.38 92 PHE A CA 1
ATOM 715 C C . PHE A 1 92 ? 5.215 33.312 5.301 1 96.38 92 PHE A C 1
ATOM 717 O O . PHE A 1 92 ? 5.719 33.281 6.426 1 96.38 92 PHE A O 1
ATOM 724 N N . GLY A 1 93 ? 5.957 33.062 4.223 1 95.31 93 GLY A N 1
ATOM 725 C CA . GLY A 1 93 ? 7.414 33.094 4.23 1 95.31 93 GLY A CA 1
ATOM 726 C C . GLY A 1 93 ? 8.016 31.75 4.668 1 95.31 93 GLY A C 1
ATOM 727 O O . GLY A 1 93 ? 9.227 31.547 4.559 1 95.31 93 GLY A O 1
ATOM 728 N N . ARG A 1 94 ? 7.172 30.859 5.195 1 96.25 94 ARG A N 1
ATOM 729 C CA . ARG A 1 94 ? 7.672 29.562 5.676 1 96.25 94 ARG A CA 1
ATOM 730 C C . ARG A 1 94 ? 6.574 28.516 5.664 1 96.25 94 ARG A C 1
ATOM 732 O O . ARG A 1 94 ? 5.402 28.828 5.453 1 96.25 94 ARG A O 1
ATOM 739 N N . ILE A 1 95 ? 6.949 27.281 5.734 1 97.81 95 ILE A N 1
ATOM 740 C CA . ILE A 1 95 ? 6.09 26.125 5.934 1 97.81 95 ILE A CA 1
ATOM 741 C C . ILE A 1 95 ? 6.684 25.219 7.012 1 97.81 95 ILE A C 1
ATOM 743 O O . ILE A 1 95 ? 7.863 24.859 6.945 1 97.81 95 ILE A O 1
ATOM 747 N N . ASP A 1 96 ? 5.848 24.828 7.984 1 98.25 96 ASP A N 1
ATOM 748 C CA . ASP A 1 96 ? 6.406 24.078 9.109 1 98.25 96 ASP A CA 1
ATOM 749 C C . ASP A 1 96 ? 5.762 22.703 9.234 1 98.25 96 ASP A C 1
ATOM 751 O O . ASP A 1 96 ? 6.426 21.734 9.609 1 98.25 96 ASP A O 1
ATOM 755 N N . VAL A 1 97 ? 4.488 22.609 9.016 1 98.69 97 VAL A N 1
ATOM 756 C CA . VAL A 1 97 ? 3.752 21.359 9.164 1 98.69 97 VAL A CA 1
ATOM 757 C C . VAL A 1 97 ? 2.881 21.125 7.93 1 98.69 97 VAL A C 1
ATOM 759 O O . VAL A 1 97 ? 2.188 22.031 7.469 1 98.69 97 VAL A O 1
ATOM 762 N N . VAL A 1 98 ? 2.959 20 7.355 1 98.81 98 VAL A N 1
ATOM 763 C CA . VAL A 1 98 ? 2.135 19.594 6.223 1 98.81 98 VAL A CA 1
ATOM 764 C C . VAL A 1 98 ? 1.193 18.469 6.633 1 98.81 98 VAL A C 1
ATOM 766 O O . VAL A 1 98 ? 1.643 17.406 7.07 1 98.81 98 VAL A O 1
ATOM 769 N N . VAL A 1 99 ? -0.093 18.688 6.559 1 98.56 99 VAL A N 1
ATOM 770 C CA . VAL A 1 99 ? -1.104 17.688 6.875 1 98.56 99 VAL A CA 1
ATOM 771 C C . VAL A 1 99 ? -1.813 17.25 5.598 1 98.56 99 VAL A C 1
ATOM 773 O O . VAL A 1 99 ? -2.691 17.953 5.094 1 98.56 99 VAL A O 1
ATOM 776 N N . ASN A 1 100 ? -1.412 16.156 5.113 1 97.81 100 ASN A N 1
ATOM 777 C CA . ASN A 1 100 ? -2.096 15.547 3.975 1 97.81 100 ASN A CA 1
ATOM 778 C C . ASN A 1 100 ? -3.336 14.773 4.41 1 97.81 100 ASN A C 1
ATOM 780 O O . ASN A 1 100 ? -3.244 13.594 4.766 1 97.81 100 ASN A O 1
ATOM 784 N N . ASN A 1 101 ? -4.453 15.367 4.246 1 94.69 101 ASN A N 1
ATOM 785 C CA . ASN A 1 101 ? -5.707 14.828 4.758 1 94.69 101 ASN A CA 1
ATOM 786 C C . ASN A 1 101 ? -6.676 14.492 3.627 1 94.69 101 ASN A C 1
ATOM 788 O O . ASN A 1 101 ? -7.586 13.68 3.803 1 94.69 101 ASN A O 1
ATOM 792 N N . ALA A 1 102 ? -6.473 15.125 2.455 1 89.25 102 ALA A N 1
ATOM 793 C CA . ALA A 1 102 ? -7.375 14.898 1.33 1 89.25 102 ALA A CA 1
ATOM 794 C C . ALA A 1 102 ? -7.395 13.422 0.935 1 89.25 102 ALA A C 1
ATOM 796 O O . ALA A 1 102 ? -6.352 12.766 0.917 1 89.25 102 ALA A O 1
ATOM 797 N N . GLY A 1 103 ? -8.539 12.898 0.66 1 85 103 GLY A N 1
ATOM 798 C CA . GLY A 1 103 ? -8.758 11.523 0.235 1 85 103 GLY A CA 1
ATOM 799 C C . GLY A 1 103 ? -10.227 11.133 0.206 1 85 103 GLY A C 1
ATOM 800 O O . GLY A 1 103 ? -11.094 11.922 0.596 1 85 103 GLY A O 1
ATOM 801 N N . TYR A 1 104 ? -10.469 10.016 -0.399 1 82.88 104 TYR A N 1
ATOM 802 C CA . TYR A 1 104 ? -11.828 9.5 -0.403 1 82.88 104 TYR A CA 1
ATOM 803 C C . TYR A 1 104 ? -11.844 7.98 -0.468 1 82.88 104 TYR A C 1
ATOM 805 O O . TYR A 1 104 ? -10.797 7.355 -0.689 1 82.88 104 TYR A O 1
ATOM 813 N N . SER A 1 105 ? -12.961 7.477 -0.104 1 81.19 105 SER A N 1
ATOM 814 C CA . SER A 1 105 ? -13.164 6.031 -0.144 1 81.19 105 SER A CA 1
ATOM 815 C C . SER A 1 105 ? -14.008 5.625 -1.346 1 81.19 105 SER A C 1
ATOM 817 O O . SER A 1 105 ? -14.648 6.469 -1.979 1 81.19 105 SER A O 1
ATOM 819 N N . GLN A 1 106 ? -13.875 4.406 -1.722 1 78.25 106 GLN A N 1
ATOM 820 C CA . GLN A 1 106 ? -14.656 3.789 -2.793 1 78.25 106 GLN A CA 1
ATOM 821 C C . GLN A 1 106 ? -15.047 2.359 -2.434 1 78.25 106 GLN A C 1
ATOM 823 O O . GLN A 1 106 ? -14.195 1.551 -2.057 1 78.25 106 GLN A O 1
ATOM 828 N N . TRP A 1 107 ? -16.266 2.115 -2.555 1 79.75 107 TRP A N 1
ATOM 829 C CA . TRP A 1 107 ? -16.75 0.765 -2.289 1 79.75 107 TRP A CA 1
ATOM 830 C C . TRP A 1 107 ? -16.844 -0.045 -3.578 1 79.75 107 TRP A C 1
ATOM 832 O O . TRP A 1 107 ? -17.219 0.484 -4.629 1 79.75 107 TRP A O 1
ATOM 842 N N . GLY A 1 108 ? -16.562 -1.38 -3.475 1 84.25 108 GLY A N 1
ATOM 843 C CA . GLY A 1 108 ? -16.672 -2.363 -4.543 1 84.25 108 GLY A CA 1
ATOM 844 C C . GLY A 1 108 ? -15.648 -3.479 -4.422 1 84.25 108 GLY A C 1
ATOM 845 O O . GLY A 1 108 ? -14.5 -3.236 -4.055 1 84.25 108 GLY A O 1
ATOM 846 N N . ASN A 1 109 ? -16.266 -4.66 -4.707 1 89.5 109 ASN A N 1
ATOM 847 C CA . ASN A 1 109 ? -15.305 -5.762 -4.762 1 89.5 109 ASN A CA 1
ATOM 848 C C . ASN A 1 109 ? -14.266 -5.547 -5.863 1 89.5 109 ASN A C 1
ATOM 850 O O . ASN A 1 109 ? -14.523 -4.84 -6.836 1 89.5 109 ASN A O 1
ATOM 854 N N . THR A 1 110 ? -13.117 -6.141 -5.688 1 92.69 110 THR A N 1
ATOM 855 C CA . THR A 1 110 ? -11.984 -5.961 -6.59 1 92.69 110 THR A CA 1
ATOM 856 C C . THR A 1 110 ? -12.422 -6.133 -8.039 1 92.69 110 THR A C 1
ATOM 858 O O . THR A 1 110 ? -12.086 -5.312 -8.898 1 92.69 110 THR A O 1
ATOM 861 N N . GLU A 1 111 ? -13.148 -7.16 -8.297 1 92.25 111 GLU A N 1
ATOM 862 C CA . GLU A 1 111 ? -13.578 -7.492 -9.656 1 92.25 111 GLU A CA 1
ATOM 863 C C . GLU A 1 111 ? -14.609 -6.496 -10.164 1 92.25 111 GLU A C 1
ATOM 865 O O . GLU A 1 111 ? -14.758 -6.312 -11.375 1 92.25 111 GLU A O 1
ATOM 870 N N . GLU A 1 112 ? -15.266 -5.828 -9.273 1 90.88 112 GLU A N 1
ATOM 871 C CA . GLU A 1 112 ? -16.391 -4.973 -9.633 1 90.88 112 GLU A CA 1
ATOM 872 C C . GLU A 1 112 ? -15.938 -3.541 -9.891 1 90.88 112 GLU A C 1
ATOM 874 O O . GLU A 1 112 ? -16.641 -2.771 -10.555 1 90.88 112 GLU A O 1
ATOM 879 N N . VAL A 1 113 ? -14.844 -3.133 -9.336 1 90.62 113 VAL A N 1
ATOM 880 C CA . VAL A 1 113 ? -14.336 -1.774 -9.5 1 90.62 113 VAL A CA 1
ATOM 881 C C . VAL A 1 113 ? -13.688 -1.626 -10.875 1 90.62 113 VAL A C 1
ATOM 883 O O . VAL A 1 113 ? -12.844 -2.434 -11.266 1 90.62 113 VAL A O 1
ATOM 886 N N . SER A 1 114 ? -14.117 -0.64 -11.648 1 90.75 114 SER A N 1
ATOM 887 C CA . SER A 1 114 ? -13.555 -0.423 -12.977 1 90.75 114 SER A CA 1
ATOM 888 C C . SER A 1 114 ? -12.086 -0.022 -12.898 1 90.75 114 SER A C 1
ATOM 890 O O . SER A 1 114 ? -11.625 0.477 -11.867 1 90.75 114 SER A O 1
ATOM 892 N N . ASP A 1 115 ? -11.414 -0.252 -13.984 1 91.88 115 ASP A N 1
ATOM 893 C CA . ASP A 1 115 ? -10.016 0.16 -14.047 1 91.88 115 ASP A CA 1
ATOM 894 C C . ASP A 1 115 ? -9.875 1.664 -13.82 1 91.88 115 ASP A C 1
ATOM 896 O O . ASP A 1 115 ? -8.961 2.109 -13.125 1 91.88 115 ASP A O 1
ATOM 900 N N . LYS A 1 116 ? -10.695 2.389 -14.453 1 93 116 LYS A N 1
ATOM 901 C CA . LYS A 1 116 ? -10.664 3.842 -14.312 1 93 116 LYS A CA 1
ATOM 902 C C . LYS A 1 116 ? -10.852 4.254 -12.852 1 93 116 LYS A C 1
ATOM 904 O O . LYS A 1 116 ? -10.109 5.09 -12.336 1 93 116 LYS A O 1
ATOM 909 N N . ASP A 1 117 ? -11.812 3.654 -12.172 1 91.12 117 ASP A N 1
ATOM 910 C CA . ASP A 1 117 ? -12.094 3.996 -10.781 1 91.12 117 ASP A CA 1
ATOM 911 C C . ASP A 1 117 ? -10.922 3.615 -9.883 1 91.12 117 ASP A C 1
ATOM 913 O O . ASP A 1 117 ? -10.594 4.34 -8.938 1 91.12 117 ASP A O 1
ATOM 917 N N . HIS A 1 118 ? -10.336 2.486 -10.188 1 93.19 118 HIS A N 1
ATOM 918 C CA . HIS A 1 118 ? -9.172 2.049 -9.43 1 93.19 118 HIS A CA 1
ATOM 919 C C . HIS A 1 118 ? -8.016 3.041 -9.562 1 93.19 118 HIS A C 1
ATOM 921 O O . HIS A 1 118 ? -7.363 3.377 -8.57 1 93.19 118 HIS A O 1
ATOM 927 N N . ARG A 1 119 ? -7.793 3.469 -10.711 1 95.56 119 ARG A N 1
ATOM 928 C CA . ARG A 1 119 ? -6.711 4.418 -10.961 1 95.56 119 ARG A CA 1
ATOM 929 C C . ARG A 1 119 ? -7.035 5.785 -10.359 1 95.56 119 ARG A C 1
ATOM 931 O O . ARG A 1 119 ? -6.152 6.449 -9.812 1 95.56 119 ARG A O 1
ATOM 938 N N . ASP A 1 120 ? -8.266 6.219 -10.469 1 94.25 120 ASP A N 1
ATOM 939 C CA . ASP A 1 120 ? -8.688 7.523 -9.961 1 94.25 120 ASP A CA 1
ATOM 940 C C . ASP A 1 120 ? -8.453 7.629 -8.461 1 94.25 120 ASP A C 1
ATOM 942 O O . ASP A 1 120 ? -8.008 8.672 -7.965 1 94.25 120 ASP A O 1
ATOM 946 N N . ILE A 1 121 ? -8.742 6.625 -7.738 1 93.12 121 ILE A N 1
ATOM 947 C CA . ILE A 1 121 ? -8.586 6.691 -6.289 1 93.12 121 ILE A CA 1
ATOM 948 C C . ILE A 1 121 ? -7.105 6.797 -5.934 1 93.12 121 ILE A C 1
ATOM 950 O O . ILE A 1 121 ? -6.738 7.473 -4.969 1 93.12 121 ILE A O 1
ATOM 954 N N . PHE A 1 122 ? -6.219 6.141 -6.676 1 96.38 122 PHE A N 1
ATOM 955 C CA . PHE A 1 122 ? -4.785 6.25 -6.43 1 96.38 122 PHE A CA 1
ATOM 956 C C . PHE A 1 122 ? -4.293 7.664 -6.727 1 96.38 122 PHE A C 1
ATOM 958 O O . PHE A 1 122 ? -3.379 8.156 -6.066 1 96.38 122 PHE A O 1
ATOM 965 N N . GLU A 1 123 ? -4.891 8.305 -7.762 1 96.75 123 GLU A N 1
ATOM 966 C CA . GLU A 1 123 ? -4.516 9.68 -8.07 1 96.75 123 GLU A CA 1
ATOM 967 C C . GLU A 1 123 ? -4.738 10.602 -6.875 1 96.75 123 GLU A C 1
ATOM 969 O O . GLU A 1 123 ? -3.896 11.445 -6.57 1 96.75 123 GLU A O 1
ATOM 974 N N . VAL A 1 124 ? -5.758 10.367 -6.199 1 94.44 124 VAL A N 1
ATOM 975 C CA . VAL A 1 124 ? -6.156 11.281 -5.129 1 94.44 124 VAL A CA 1
ATOM 976 C C . VAL A 1 124 ? -5.508 10.844 -3.814 1 94.44 124 VAL A C 1
ATOM 978 O O . VAL A 1 124 ? -4.902 11.656 -3.113 1 94.44 124 VAL A O 1
ATOM 981 N N . ASN A 1 125 ? -5.598 9.578 -3.518 1 94.62 125 ASN A N 1
ATOM 982 C CA . ASN A 1 125 ? -5.219 9.094 -2.195 1 94.62 125 ASN A CA 1
ATOM 983 C C . ASN A 1 125 ? -3.709 8.898 -2.082 1 94.62 125 ASN A C 1
ATOM 985 O O . ASN A 1 125 ? -3.172 8.805 -0.979 1 94.62 125 ASN A O 1
ATOM 989 N N . TYR A 1 126 ? -3.049 8.781 -3.164 1 96.5 126 TYR A N 1
ATOM 990 C CA . TYR A 1 126 ? -1.626 8.469 -3.094 1 96.5 126 TYR A CA 1
ATOM 991 C C . TYR A 1 126 ? -0.805 9.484 -3.873 1 96.5 126 TYR A C 1
ATOM 993 O O . TYR A 1 126 ? 0.003 10.219 -3.291 1 96.5 126 TYR A O 1
ATOM 1001 N N . PHE A 1 127 ? -1.033 9.617 -5.18 1 97.94 127 PHE A N 1
ATOM 1002 C CA . PHE A 1 127 ? -0.178 10.43 -6.031 1 97.94 127 PHE A CA 1
ATOM 1003 C C . PHE A 1 127 ? -0.317 11.906 -5.684 1 97.94 127 PHE A C 1
ATOM 1005 O O . PHE A 1 127 ? 0.644 12.672 -5.797 1 97.94 127 PHE A O 1
ATOM 1012 N N . SER A 1 128 ? -1.485 12.336 -5.258 1 97.75 128 SER A N 1
ATOM 1013 C CA . SER A 1 128 ? -1.647 13.727 -4.844 1 97.75 128 SER A CA 1
ATOM 1014 C C . SER A 1 128 ? -0.792 14.047 -3.619 1 97.75 128 SER A C 1
ATOM 1016 O O . SER A 1 128 ? -0.245 15.141 -3.506 1 97.75 128 SER A O 1
ATOM 1018 N N . VAL A 1 129 ? -0.702 13.094 -2.676 1 97.75 129 VAL A N 1
ATOM 1019 C CA . VAL A 1 129 ? 0.144 13.266 -1.498 1 97.75 129 VAL A CA 1
ATOM 1020 C C . VAL A 1 129 ? 1.604 13.398 -1.926 1 97.75 129 VAL A C 1
ATOM 1022 O O . VAL A 1 129 ? 2.34 14.234 -1.387 1 97.75 129 VAL A O 1
ATOM 1025 N N . LEU A 1 130 ? 1.987 12.602 -2.869 1 97.38 130 LEU A N 1
ATOM 1026 C CA . LEU A 1 130 ? 3.334 12.688 -3.424 1 97.38 130 LEU A CA 1
ATOM 1027 C C . LEU A 1 130 ? 3.596 14.07 -4.008 1 97.38 130 LEU A C 1
ATOM 1029 O O . LEU A 1 130 ? 4.676 14.633 -3.82 1 97.38 130 LEU A O 1
ATOM 1033 N N . ASN A 1 131 ? 2.619 14.633 -4.738 1 97.69 131 ASN A N 1
ATOM 1034 C CA . ASN A 1 131 ? 2.738 15.977 -5.293 1 97.69 131 ASN A CA 1
ATOM 1035 C C . ASN A 1 131 ? 3.023 17.016 -4.207 1 97.69 131 ASN A C 1
ATOM 1037 O O . ASN A 1 131 ? 3.906 17.859 -4.363 1 97.69 131 ASN A O 1
ATOM 1041 N N . ILE A 1 132 ? 2.283 16.891 -3.146 1 98.44 132 ILE A N 1
ATOM 1042 C CA . ILE A 1 132 ? 2.412 17.859 -2.055 1 98.44 132 ILE A CA 1
ATOM 1043 C C . ILE A 1 132 ? 3.773 17.688 -1.382 1 98.44 132 ILE A C 1
ATOM 1045 O O . ILE A 1 132 ? 4.473 18.672 -1.132 1 98.44 132 ILE A O 1
ATOM 1049 N N . ILE A 1 133 ? 4.137 16.469 -1.104 1 98 133 ILE A N 1
ATOM 1050 C CA . ILE A 1 133 ? 5.398 16.156 -0.435 1 98 133 ILE A CA 1
ATOM 1051 C C . ILE A 1 133 ? 6.566 16.688 -1.267 1 98 133 ILE A C 1
ATOM 1053 O O . ILE A 1 133 ? 7.438 17.375 -0.75 1 98 133 ILE A O 1
ATOM 1057 N N . LYS A 1 134 ? 6.574 16.422 -2.525 1 96.62 134 LYS A N 1
ATOM 1058 C CA . LYS A 1 134 ? 7.68 16.828 -3.391 1 96.62 134 LYS A CA 1
ATOM 1059 C C . LYS A 1 134 ? 7.758 18.344 -3.52 1 96.62 134 LYS A C 1
ATOM 1061 O O . LYS A 1 134 ? 8.844 18.906 -3.699 1 96.62 134 LYS A O 1
ATOM 1066 N N . SER A 1 135 ? 6.637 19 -3.432 1 98 135 SER A N 1
ATOM 1067 C CA . SER A 1 135 ? 6.602 20.453 -3.557 1 98 135 SER A CA 1
ATOM 1068 C C . SER A 1 135 ? 7.016 21.125 -2.254 1 98 135 SER A C 1
ATOM 1070 O O . SER A 1 135 ? 7.465 22.281 -2.26 1 98 135 SER A O 1
ATOM 1072 N N . THR A 1 136 ? 6.914 20.438 -1.114 1 98.44 136 THR A N 1
ATOM 1073 C CA . THR A 1 136 ? 7.168 21.078 0.172 1 98.44 136 THR A CA 1
ATOM 1074 C C . THR A 1 136 ? 8.531 20.656 0.717 1 98.44 136 THR A C 1
ATOM 1076 O O . THR A 1 136 ? 9.156 21.406 1.476 1 98.44 136 THR A O 1
ATOM 1079 N N . LEU A 1 137 ? 9.062 19.531 0.329 1 97.69 137 LEU A N 1
ATOM 1080 C CA . LEU A 1 137 ? 10.289 18.969 0.889 1 97.69 137 LEU A CA 1
ATOM 1081 C C . LEU A 1 137 ? 11.461 19.922 0.688 1 97.69 137 LEU A C 1
ATOM 1083 O O . LEU A 1 137 ? 12.273 20.125 1.598 1 97.69 137 LEU A O 1
ATOM 1087 N N . PRO A 1 138 ? 11.586 20.547 -0.563 1 97.19 138 PRO A N 1
ATOM 1088 C CA . PRO A 1 138 ? 12.719 21.469 -0.724 1 97.19 138 PRO A CA 1
ATOM 1089 C C . PRO A 1 138 ? 12.727 22.578 0.32 1 97.19 138 PRO A C 1
ATOM 1091 O O . PRO A 1 138 ? 13.797 22.984 0.782 1 97.19 138 PRO A O 1
ATOM 1094 N N . ILE A 1 139 ? 11.609 23.047 0.709 1 97.81 139 ILE A N 1
ATOM 1095 C CA . ILE A 1 139 ? 11.477 24.109 1.69 1 97.81 139 ILE A CA 1
ATOM 1096 C C . ILE A 1 139 ? 11.836 23.594 3.08 1 97.81 139 ILE A C 1
ATOM 1098 O O . ILE A 1 139 ? 12.609 24.203 3.805 1 97.81 139 ILE A O 1
ATOM 1102 N N . LEU A 1 140 ? 11.32 22.438 3.422 1 98 140 LEU A N 1
ATOM 1103 C CA . LEU A 1 140 ? 11.562 21.828 4.727 1 98 140 LEU A CA 1
ATOM 1104 C C . LEU A 1 140 ? 13.031 21.453 4.887 1 98 140 LEU A C 1
ATOM 1106 O O . LEU A 1 140 ? 13.609 21.625 5.965 1 98 140 LEU A O 1
ATOM 1110 N N . ARG A 1 141 ? 13.641 20.938 3.799 1 96.25 141 ARG A N 1
ATOM 1111 C CA . ARG A 1 141 ? 15.062 20.609 3.834 1 96.25 141 ARG A CA 1
ATOM 1112 C C . ARG A 1 141 ? 15.914 21.844 4.098 1 96.25 141 ARG A C 1
ATOM 1114 O O . ARG A 1 141 ? 16.844 21.797 4.906 1 96.25 141 ARG A O 1
ATOM 1121 N N . LYS A 1 142 ? 15.57 22.875 3.424 1 96.25 142 LYS A N 1
ATOM 1122 C CA . LYS A 1 142 ? 16.297 24.125 3.617 1 96.25 142 LYS A CA 1
ATOM 1123 C C . LYS A 1 142 ? 16.172 24.625 5.051 1 96.25 142 LYS A C 1
ATOM 1125 O O . LYS A 1 142 ? 17.125 25.125 5.633 1 96.25 142 LYS A O 1
ATOM 1130 N N . GLN A 1 143 ? 14.992 24.469 5.621 1 96.62 143 GLN A N 1
ATOM 1131 C CA . GLN A 1 143 ? 14.711 24.891 6.992 1 96.62 143 GLN A CA 1
ATOM 1132 C C . GLN A 1 143 ? 15.328 23.922 8 1 96.62 143 GLN A C 1
ATOM 1134 O O . GLN A 1 143 ? 15.43 24.234 9.188 1 96.62 143 GLN A O 1
ATOM 1139 N N . LYS A 1 144 ? 15.656 22.688 7.594 1 96.19 144 LYS A N 1
ATOM 1140 C CA . LYS A 1 144 ? 16.172 21.609 8.422 1 96.19 144 LYS A CA 1
ATOM 1141 C C . LYS A 1 144 ? 15.211 21.281 9.562 1 96.19 144 LYS A C 1
ATOM 1143 O O . LYS A 1 144 ? 15.633 21.016 10.688 1 96.19 144 LYS A O 1
ATOM 1148 N N . SER A 1 145 ? 14.016 21.516 9.281 1 96.94 145 SER A N 1
ATOM 1149 C CA . SER A 1 145 ? 12.914 21.219 10.195 1 96.94 145 SER A CA 1
ATOM 1150 C C . SER A 1 145 ? 11.594 21.094 9.445 1 96.94 145 SER A C 1
ATOM 1152 O O . SER A 1 145 ? 11.406 21.719 8.398 1 96.94 145 SER A O 1
ATOM 1154 N N . GLY A 1 146 ? 10.719 20.266 9.938 1 98 146 GLY A N 1
ATOM 1155 C CA . GLY A 1 146 ? 9.398 20.109 9.359 1 98 146 GLY A CA 1
ATOM 1156 C C . GLY A 1 146 ? 8.688 18.859 9.836 1 98 146 GLY A C 1
ATOM 1157 O O . GLY A 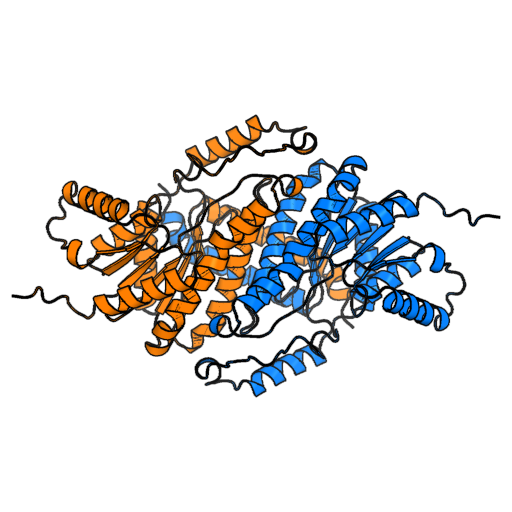1 146 ? 9.336 17.859 10.148 1 98 146 GLY A O 1
ATOM 1158 N N . LEU A 1 147 ? 7.406 18.922 9.945 1 98.62 147 LEU A N 1
ATOM 1159 C CA . LEU A 1 147 ? 6.543 17.812 10.312 1 98.62 147 LEU A CA 1
ATOM 1160 C C . LEU A 1 147 ? 5.531 17.516 9.219 1 98.62 147 LEU A C 1
ATOM 1162 O O . LEU A 1 147 ? 4.797 18.406 8.781 1 98.62 147 LEU A O 1
ATOM 1166 N N . ILE A 1 148 ? 5.582 16.344 8.695 1 98.69 148 ILE A N 1
ATOM 1167 C CA . ILE A 1 148 ? 4.605 15.898 7.707 1 98.69 148 ILE A CA 1
ATOM 1168 C C . ILE A 1 148 ? 3.676 14.859 8.328 1 98.69 148 ILE A C 1
ATOM 1170 O O . ILE A 1 148 ? 4.133 13.844 8.859 1 98.69 148 ILE A O 1
ATOM 1174 N N . LEU A 1 149 ? 2.406 15.125 8.359 1 98.56 149 LEU A N 1
ATOM 1175 C CA . LEU A 1 149 ? 1.364 14.219 8.844 1 98.56 149 LEU A CA 1
ATOM 1176 C C . LEU A 1 149 ? 0.517 13.703 7.688 1 98.56 149 LEU A C 1
ATOM 1178 O O . LEU A 1 149 ? -0.231 14.461 7.066 1 98.56 149 LEU A O 1
ATOM 1182 N N . ASN A 1 150 ? 0.662 12.469 7.348 1 97.44 150 ASN A N 1
ATOM 1183 C CA . ASN A 1 150 ? -0.152 11.844 6.312 1 97.44 150 ASN A CA 1
ATOM 1184 C C . ASN A 1 150 ? -1.339 11.094 6.914 1 97.44 150 ASN A C 1
ATOM 1186 O O . ASN A 1 150 ? -1.158 10.148 7.688 1 97.44 150 ASN A O 1
ATOM 1190 N N . VAL A 1 151 ? -2.537 11.461 6.539 1 93.75 151 VAL A N 1
ATOM 1191 C CA . VAL A 1 151 ? -3.744 10.852 7.094 1 93.75 151 VAL A CA 1
ATOM 1192 C C . VAL A 1 151 ? -4.152 9.648 6.25 1 93.75 151 VAL A C 1
ATOM 1194 O O . VAL A 1 151 ? -4.523 9.797 5.082 1 93.75 151 VAL A O 1
ATOM 1197 N N . SER A 1 152 ? -4.039 8.547 6.816 1 89.81 152 SER A N 1
ATOM 1198 C CA . SER A 1 152 ? -4.465 7.293 6.199 1 89.81 152 SER A CA 1
ATOM 1199 C C . SER A 1 152 ? -5.809 6.832 6.758 1 89.81 152 SER A C 1
ATOM 1201 O O . SER A 1 152 ? -6.738 7.633 6.883 1 89.81 152 SER A O 1
ATOM 1203 N N . SER A 1 153 ? -6.109 5.555 6.887 1 73.5 153 SER A N 1
ATOM 1204 C CA . SER A 1 153 ? -7.336 4.992 7.438 1 73.5 153 SER A CA 1
ATOM 1205 C C . SER A 1 153 ? -7.074 3.639 8.094 1 73.5 153 SER A C 1
ATOM 1207 O O . SER A 1 153 ? -6.043 3.014 7.852 1 73.5 153 SER A O 1
ATOM 1209 N N . LEU A 1 154 ? -7.988 3.42 9.133 1 58.56 154 LEU A N 1
ATOM 1210 C CA . LEU A 1 154 ? -7.973 2.113 9.781 1 58.56 154 LEU A CA 1
ATOM 1211 C C . LEU A 1 154 ? -8.047 0.994 8.75 1 58.56 154 LEU A C 1
ATOM 1213 O O . LEU A 1 154 ? -7.344 -0.011 8.867 1 58.56 154 LEU A O 1
ATOM 1217 N N . ILE A 1 155 ? -9.031 1.231 7.879 1 48.16 155 ILE A N 1
ATOM 1218 C CA . ILE A 1 155 ? -9.297 0.156 6.934 1 48.16 155 ILE A CA 1
ATOM 1219 C C . ILE A 1 155 ? -8.055 -0.108 6.082 1 48.16 155 ILE A C 1
ATOM 1221 O O . ILE A 1 155 ? -7.941 -1.157 5.445 1 48.16 155 ILE A O 1
ATOM 1225 N N . GLY A 1 156 ? -7.141 0.797 6.156 1 41.25 156 GLY A N 1
ATOM 1226 C CA . GLY A 1 156 ? -5.844 0.583 5.539 1 41.25 156 GLY A CA 1
ATOM 1227 C C . GLY A 1 156 ? -5.078 -0.576 6.148 1 41.25 156 GLY A C 1
ATOM 1228 O O . GLY A 1 156 ? -4.102 -1.057 5.562 1 41.25 156 GLY A O 1
ATOM 1229 N N . HIS A 1 157 ? -5.656 -1.001 7.281 1 42.47 157 HIS A N 1
ATOM 1230 C CA . HIS A 1 157 ? -5.004 -2.123 7.945 1 42.47 157 HIS A CA 1
ATOM 1231 C C . HIS A 1 157 ? -5.961 -3.305 8.094 1 42.47 157 HIS A C 1
ATOM 1233 O O . HIS A 1 157 ? -5.559 -4.383 8.539 1 42.47 157 HIS A O 1
ATOM 1239 N N . LEU A 1 158 ? -7.273 -3.088 7.785 1 49.09 158 LEU A N 1
ATOM 1240 C CA . LEU A 1 158 ? -8.234 -4.18 7.848 1 49.09 158 LEU A CA 1
ATOM 1241 C C . LEU A 1 158 ? -8.93 -4.371 6.504 1 49.09 158 LEU A C 1
ATOM 1243 O O . LEU A 1 158 ? -9.594 -3.461 6.008 1 49.09 158 LEU A O 1
ATOM 1247 N N . PRO A 1 159 ? -8.523 -5.406 5.793 1 49.41 159 PRO A N 1
ATOM 1248 C CA . PRO A 1 159 ? -9.242 -5.691 4.547 1 49.41 159 PRO A CA 1
ATOM 1249 C C . PRO A 1 159 ? -10.75 -5.797 4.746 1 49.41 159 PRO A C 1
ATOM 1251 O O . PRO A 1 159 ? -11.211 -6.523 5.633 1 49.41 159 PRO A O 1
ATOM 1254 N N . TYR A 1 160 ? -11.492 -4.848 4.441 1 57.81 160 TYR A N 1
ATOM 1255 C CA . TYR A 1 160 ? -12.945 -4.945 4.375 1 57.81 160 TYR A CA 1
ATOM 1256 C C . TYR A 1 160 ? -13.406 -5.289 2.963 1 57.81 160 TYR A C 1
ATOM 1258 O O . TYR A 1 160 ? -13.102 -4.562 2.012 1 57.81 160 TYR A O 1
ATOM 1266 N N . PRO A 1 161 ? -14 -6.438 2.953 1 64.38 161 PRO A N 1
ATOM 1267 C CA . PRO A 1 161 ? -14.523 -6.758 1.623 1 64.38 161 PRO A CA 1
ATOM 1268 C C . PRO A 1 161 ? -15.25 -5.582 0.977 1 64.38 161 PRO A C 1
ATOM 1270 O O . PRO A 1 161 ? -15.969 -4.848 1.658 1 64.38 161 PRO A O 1
ATOM 1273 N N . GLY A 1 162 ? -14.844 -5.289 -0.206 1 74 162 GLY A N 1
ATOM 1274 C CA . GLY A 1 162 ? -15.523 -4.258 -0.97 1 74 162 GLY A CA 1
ATOM 1275 C C . GLY A 1 162 ? -14.797 -2.926 -0.953 1 74 162 GLY A C 1
ATOM 1276 O O . GLY A 1 162 ? -15.32 -1.924 -1.445 1 74 162 GLY A O 1
ATOM 1277 N N . PHE A 1 163 ? -13.578 -2.924 -0.419 1 80.06 163 PHE A N 1
ATOM 1278 C CA . PHE A 1 163 ? -12.836 -1.674 -0.369 1 80.06 163 PHE A CA 1
ATOM 1279 C C . PHE A 1 163 ? -11.406 -1.874 -0.875 1 80.06 163 PHE A C 1
ATOM 1281 O O . PHE A 1 163 ? -10.477 -1.228 -0.393 1 80.06 163 PHE A O 1
ATOM 1288 N N . SER A 1 164 ? -11.32 -2.73 -1.824 1 86.06 164 SER A N 1
ATOM 1289 C CA . SER A 1 164 ? -9.992 -3.164 -2.258 1 86.06 164 SER A CA 1
ATOM 1290 C C . SER A 1 164 ? -9.172 -1.988 -2.768 1 86.06 164 SER A C 1
ATOM 1292 O O . SER A 1 164 ? -8.016 -1.816 -2.371 1 86.06 164 SER A O 1
ATOM 1294 N N . SER A 1 165 ? -9.773 -1.161 -3.654 1 89.5 165 SER A N 1
ATOM 1295 C CA . SER A 1 165 ? -9.023 -0.047 -4.23 1 89.5 165 SER A CA 1
ATOM 1296 C C . SER A 1 165 ? -8.648 0.975 -3.162 1 89.5 165 SER A C 1
ATOM 1298 O O . SER A 1 165 ? -7.523 1.485 -3.156 1 89.5 165 SER A O 1
ATOM 1300 N N . TYR A 1 166 ? -9.531 1.221 -2.277 1 89.06 166 TYR A N 1
ATOM 1301 C CA . TYR A 1 166 ? -9.281 2.15 -1.183 1 89.06 166 TYR A CA 1
ATOM 1302 C C . TYR A 1 166 ? -8.188 1.627 -0.263 1 89.06 166 TYR A C 1
ATOM 1304 O O . TYR A 1 166 ? -7.223 2.34 0.037 1 89.06 166 TYR A O 1
ATOM 1312 N N . VAL A 1 167 ? -8.328 0.387 0.151 1 89.75 167 VAL A N 1
ATOM 1313 C CA . VAL A 1 167 ? -7.367 -0.235 1.058 1 89.75 167 VAL A CA 1
ATOM 1314 C C . VAL A 1 167 ? -5.98 -0.243 0.417 1 89.75 167 VAL A C 1
ATOM 1316 O O . VAL A 1 167 ? -4.992 0.13 1.054 1 89.75 167 VAL A O 1
ATOM 1319 N N . ALA A 1 168 ? -5.898 -0.601 -0.792 1 93.38 168 ALA A N 1
ATOM 1320 C CA . ALA A 1 168 ? -4.621 -0.64 -1.502 1 93.38 168 ALA A CA 1
ATOM 1321 C C . ALA A 1 168 ? -3.977 0.743 -1.546 1 93.38 168 ALA A C 1
ATOM 1323 O O . ALA A 1 168 ? -2.77 0.878 -1.329 1 93.38 168 ALA A O 1
ATOM 1324 N N . SER A 1 169 ? -4.734 1.753 -1.837 1 93.62 169 SER A N 1
ATOM 1325 C CA . SER A 1 169 ? -4.203 3.109 -1.921 1 93.62 169 SER A CA 1
ATOM 1326 C C . SER A 1 169 ? -3.658 3.574 -0.575 1 93.62 169 SER A C 1
ATOM 1328 O O . SER A 1 169 ? -2.619 4.234 -0.516 1 93.62 169 SER A O 1
ATOM 1330 N N . LYS A 1 170 ? -4.355 3.252 0.431 1 91.94 170 LYS A N 1
ATOM 1331 C CA . LYS A 1 170 ? -3.922 3.666 1.763 1 91.94 170 LYS A CA 1
ATOM 1332 C C . LYS A 1 170 ? -2.695 2.877 2.213 1 91.94 170 LYS A C 1
ATOM 1334 O O . LYS A 1 170 ? -1.836 3.408 2.92 1 91.94 170 LYS A O 1
ATOM 1339 N N . PHE A 1 171 ? -2.645 1.616 1.833 1 91.12 171 PHE A N 1
ATOM 1340 C CA . PHE A 1 171 ? -1.428 0.85 2.07 1 91.12 171 PHE A CA 1
ATOM 1341 C C . PHE A 1 171 ? -0.242 1.479 1.349 1 91.12 171 PHE A C 1
ATOM 1343 O O . PHE A 1 171 ? 0.852 1.578 1.909 1 91.12 171 PHE A O 1
ATOM 1350 N N . ALA A 1 172 ? -0.499 1.832 0.138 1 94.12 172 ALA A N 1
ATOM 1351 C CA . ALA A 1 172 ? 0.554 2.512 -0.613 1 94.12 172 ALA A CA 1
ATOM 1352 C C . ALA A 1 172 ? 1.043 3.754 0.129 1 94.12 172 ALA A C 1
ATOM 1354 O O . ALA A 1 172 ? 2.248 3.988 0.23 1 94.12 172 ALA A O 1
ATOM 1355 N N . LEU A 1 173 ? 0.116 4.5 0.631 1 94.56 173 LEU A N 1
ATOM 1356 C CA . LEU A 1 173 ? 0.453 5.699 1.392 1 94.56 173 LEU A CA 1
ATOM 1357 C C . LEU A 1 173 ? 1.28 5.348 2.623 1 94.56 173 LEU A C 1
ATOM 1359 O O . LEU A 1 173 ? 2.227 6.059 2.965 1 94.56 173 LEU A O 1
ATOM 1363 N N . THR A 1 174 ? 0.882 4.305 3.289 1 91.81 174 THR A N 1
ATOM 1364 C CA . THR A 1 174 ? 1.633 3.838 4.449 1 91.81 174 THR A CA 1
ATOM 1365 C C . THR A 1 174 ? 3.08 3.533 4.07 1 91.81 174 THR A C 1
ATOM 1367 O O . THR A 1 174 ? 4.012 3.992 4.738 1 91.81 174 THR A O 1
ATOM 1370 N N . GLY A 1 175 ? 3.256 2.807 3.012 1 91.25 175 GLY A N 1
ATOM 1371 C CA . GLY A 1 175 ? 4.602 2.492 2.553 1 91.25 175 GLY A CA 1
ATOM 1372 C C . GLY A 1 175 ? 5.422 3.723 2.223 1 91.25 175 GLY A C 1
ATOM 1373 O O . GLY A 1 175 ? 6.594 3.812 2.602 1 91.25 175 GLY A O 1
ATOM 1374 N N . LEU A 1 176 ? 4.809 4.66 1.557 1 94.12 176 LEU A N 1
ATOM 1375 C CA . LEU A 1 176 ? 5.465 5.922 1.228 1 94.12 176 LEU A CA 1
ATOM 1376 C C . LEU A 1 176 ? 5.887 6.66 2.492 1 94.12 176 LEU A C 1
ATOM 1378 O O . LEU A 1 176 ? 7.023 7.133 2.594 1 94.12 176 LEU A O 1
ATOM 1382 N N . THR A 1 177 ? 4.988 6.723 3.418 1 94.81 177 THR A N 1
ATOM 1383 C CA . THR A 1 177 ? 5.199 7.492 4.641 1 94.81 177 THR A CA 1
ATOM 1384 C C . THR A 1 177 ? 6.367 6.918 5.441 1 94.81 177 THR A C 1
ATOM 1386 O O . THR A 1 177 ? 7.262 7.656 5.859 1 94.81 177 THR A O 1
ATOM 1389 N N . LEU A 1 178 ? 6.359 5.664 5.617 1 90.75 178 LEU A N 1
ATOM 1390 C CA . LEU A 1 178 ? 7.387 5.016 6.426 1 90.75 178 LEU A CA 1
ATOM 1391 C C . LEU A 1 178 ? 8.758 5.148 5.773 1 90.75 178 LEU A C 1
ATOM 1393 O O . LEU A 1 178 ? 9.758 5.375 6.461 1 90.75 178 LEU A O 1
ATOM 1397 N N . THR A 1 179 ? 8.812 5.008 4.48 1 91.31 179 THR A N 1
ATOM 1398 C CA . THR A 1 179 ? 10.078 5.129 3.764 1 91.31 179 THR A CA 1
ATOM 1399 C C . THR A 1 179 ? 10.578 6.57 3.783 1 91.31 179 THR A C 1
ATOM 1401 O O . THR A 1 179 ? 11.75 6.82 4.074 1 91.31 179 THR A O 1
ATOM 1404 N N . LEU A 1 180 ? 9.695 7.453 3.518 1 94.88 180 LEU A N 1
ATOM 1405 C CA . LEU A 1 180 ? 10.039 8.867 3.529 1 94.88 180 LEU A CA 1
ATOM 1406 C C . LEU A 1 180 ? 10.57 9.289 4.898 1 94.88 180 LEU A C 1
ATOM 1408 O O . LEU A 1 180 ? 11.523 10.062 4.988 1 94.88 180 LEU A O 1
ATOM 1412 N N . ALA A 1 181 ? 9.953 8.828 5.957 1 94.56 181 ALA A N 1
ATOM 1413 C CA . ALA A 1 181 ? 10.367 9.156 7.316 1 94.56 181 ALA A CA 1
ATOM 1414 C C . ALA A 1 181 ? 11.852 8.836 7.531 1 94.56 181 ALA A C 1
ATOM 1416 O O . ALA A 1 181 ? 12.586 9.648 8.094 1 94.56 181 ALA A O 1
ATOM 1417 N N . LYS A 1 182 ? 12.234 7.723 7.043 1 90.62 182 LYS A N 1
ATOM 1418 C CA . LYS A 1 182 ? 13.625 7.309 7.191 1 90.62 182 LYS A CA 1
ATOM 1419 C C . LYS A 1 182 ? 14.547 8.164 6.328 1 90.62 182 LYS A C 1
ATOM 1421 O O . LYS A 1 182 ? 15.68 8.453 6.719 1 90.62 182 LYS A O 1
ATOM 1426 N N . GLU A 1 183 ? 14.117 8.547 5.172 1 91.38 183 GLU A N 1
ATOM 1427 C CA . GLU A 1 183 ? 14.922 9.328 4.234 1 91.38 183 GLU A CA 1
ATOM 1428 C C . GLU A 1 183 ? 15.211 10.719 4.777 1 91.38 183 GLU A C 1
ATOM 1430 O O . GLU A 1 183 ? 16.297 11.258 4.578 1 91.38 183 GLU A O 1
ATOM 1435 N N . VAL A 1 184 ? 14.242 11.289 5.492 1 94.88 184 VAL A N 1
ATOM 1436 C CA . VAL A 1 184 ? 14.359 12.719 5.77 1 94.88 184 VAL A CA 1
ATOM 1437 C C . VAL A 1 184 ? 14.703 12.93 7.242 1 94.88 184 VAL A C 1
ATOM 1439 O O . VAL A 1 184 ? 15 14.055 7.656 1 94.88 184 VAL A O 1
ATOM 1442 N N . GLU A 1 185 ? 14.656 11.875 8.039 1 93.19 185 GLU A N 1
ATOM 1443 C CA . GLU A 1 185 ? 14.969 11.984 9.461 1 93.19 185 GLU A CA 1
ATOM 1444 C C . GLU A 1 185 ? 16.328 12.656 9.672 1 93.19 185 GLU A C 1
ATOM 1446 O O . GLU A 1 185 ? 16.453 13.578 10.484 1 93.19 185 GLU A O 1
ATOM 1451 N N . PRO A 1 186 ? 17.359 12.305 8.898 1 91.75 186 PRO A N 1
ATOM 1452 C CA . PRO A 1 186 ? 18.656 12.953 9.094 1 91.75 186 PRO A CA 1
ATOM 1453 C C . PRO A 1 186 ? 18.641 14.438 8.742 1 91.75 186 PRO A C 1
ATOM 1455 O O . PRO A 1 186 ? 19.578 15.172 9.078 1 91.75 186 PRO A O 1
ATOM 1458 N N . LEU A 1 187 ? 17.625 14.906 8.047 1 94.25 187 LEU A N 1
ATOM 1459 C CA . LEU A 1 187 ? 17.516 16.297 7.594 1 94.25 187 LEU A CA 1
ATOM 1460 C C . LEU A 1 187 ? 16.688 17.125 8.578 1 94.25 187 LEU A C 1
ATOM 1462 O O . LEU A 1 187 ? 16.375 18.281 8.305 1 94.25 187 LEU A O 1
ATOM 1466 N N . GLY A 1 188 ? 16.281 16.453 9.703 1 95.31 188 GLY A N 1
ATOM 1467 C CA . GLY A 1 188 ? 15.531 17.172 10.734 1 95.31 188 GLY A CA 1
ATOM 1468 C C . GLY A 1 188 ? 14.039 17.203 10.477 1 95.31 188 GLY A C 1
ATOM 1469 O O . GLY A 1 188 ? 13.305 17.938 11.133 1 95.31 188 GLY A O 1
ATOM 1470 N N . ILE A 1 189 ? 13.578 16.469 9.484 1 97.12 189 ILE A N 1
ATOM 1471 C CA . ILE A 1 189 ? 12.164 16.422 9.117 1 97.12 189 ILE A CA 1
ATOM 1472 C C . ILE A 1 189 ? 11.523 15.148 9.656 1 97.12 189 ILE A C 1
ATOM 1474 O O . ILE A 1 189 ? 12.109 14.062 9.562 1 97.12 189 ILE A O 1
ATOM 1478 N N . LYS A 1 190 ? 10.391 15.273 10.32 1 97.88 190 LYS A N 1
ATOM 1479 C CA . LYS A 1 190 ? 9.648 14.133 10.844 1 97.88 190 LYS A CA 1
ATOM 1480 C C . LYS A 1 190 ? 8.414 13.844 10 1 97.88 190 LYS A C 1
ATOM 1482 O O . LYS A 1 190 ? 7.719 14.766 9.562 1 97.88 190 LYS A O 1
ATOM 1487 N N . VAL A 1 191 ? 8.18 12.594 9.688 1 97.56 191 VAL A N 1
ATOM 1488 C CA . VAL A 1 191 ? 7.02 12.133 8.93 1 97.56 191 VAL A CA 1
ATOM 1489 C C . VAL A 1 191 ? 6.246 11.102 9.742 1 97.56 191 VAL A C 1
ATOM 1491 O O . VAL A 1 191 ? 6.828 10.125 10.234 1 97.56 191 VAL A O 1
ATOM 1494 N N . VAL A 1 192 ? 4.961 11.328 9.93 1 97 192 VAL A N 1
ATOM 1495 C CA . VAL A 1 192 ? 4.145 10.461 10.773 1 97 192 VAL A CA 1
ATOM 1496 C C . VAL A 1 192 ? 2.852 10.094 10.047 1 97 192 VAL A C 1
ATOM 1498 O O . VAL A 1 192 ? 2.289 10.922 9.32 1 97 192 VAL A O 1
ATOM 1501 N N . LEU A 1 193 ? 2.502 8.867 10.219 1 95.69 193 LEU A N 1
ATOM 1502 C CA . LEU A 1 193 ? 1.226 8.391 9.688 1 95.69 193 LEU A CA 1
ATOM 1503 C C . LEU A 1 193 ? 0.117 8.562 10.727 1 95.69 193 LEU A C 1
ATOM 1505 O O . LEU A 1 193 ? 0.31 8.25 11.898 1 95.69 193 LEU A O 1
ATOM 1509 N N . LEU A 1 194 ? -1.026 9.133 10.336 1 95.38 194 LEU A N 1
ATOM 1510 C CA . LEU A 1 194 ? -2.252 9.141 11.125 1 95.38 194 LEU A CA 1
ATOM 1511 C C . LEU A 1 194 ? -3.281 8.172 10.547 1 95.38 194 LEU A C 1
ATOM 1513 O O . LEU A 1 194 ? -3.715 8.336 9.406 1 95.38 194 LEU A O 1
ATOM 1517 N N . SER A 1 195 ? -3.654 7.195 11.305 1 92 195 SER A N 1
ATOM 1518 C CA . SER A 1 195 ? -4.578 6.164 10.844 1 92 195 SER A CA 1
ATOM 1519 C C . SER A 1 195 ? -5.875 6.184 11.641 1 92 195 SER A C 1
ATOM 1521 O O . SER A 1 195 ? -6.043 5.41 12.586 1 92 195 SER A O 1
ATOM 1523 N N . PRO A 1 196 ? -6.797 6.949 11.164 1 88.25 196 PRO A N 1
ATOM 1524 C CA . PRO A 1 196 ? -8.062 7.059 11.898 1 88.25 196 PRO A CA 1
ATOM 1525 C C . PRO A 1 196 ? -8.977 5.852 11.68 1 88.25 196 PRO A C 1
ATOM 1527 O O . PRO A 1 196 ? -8.953 5.238 10.609 1 88.25 196 PRO A O 1
ATOM 1530 N N . GLY A 1 197 ? -9.68 5.527 12.703 1 82.69 197 GLY A N 1
ATOM 1531 C CA . GLY A 1 197 ? -10.797 4.617 12.562 1 82.69 197 GLY A CA 1
ATOM 1532 C C . GLY A 1 197 ? -12.016 5.262 11.93 1 82.69 197 GLY A C 1
ATOM 1533 O O . GLY A 1 197 ? -11.891 6.066 11 1 82.69 197 GLY A O 1
ATOM 1534 N N . VAL A 1 198 ? -13.172 4.875 12.328 1 75.69 198 VAL A N 1
ATOM 1535 C CA . VAL A 1 198 ? -14.406 5.395 11.742 1 75.69 198 VAL A CA 1
ATOM 1536 C C . VAL A 1 198 ? -14.781 6.711 12.414 1 75.69 198 VAL A C 1
ATOM 1538 O O . VAL A 1 198 ? -14.938 6.77 13.633 1 75.69 198 VAL A O 1
ATOM 1541 N N . PHE A 1 199 ? -14.734 7.684 11.633 1 71.25 199 PHE A N 1
ATOM 1542 C CA . PHE A 1 199 ? -15.156 9 12.102 1 71.25 199 PHE A CA 1
ATOM 1543 C C . PHE A 1 199 ? -16.484 9.406 11.469 1 71.25 199 PHE A C 1
ATOM 1545 O O . PHE A 1 199 ? -16.781 9.016 10.336 1 71.25 199 PHE A O 1
ATOM 1552 N N . LYS A 1 200 ? -17.328 9.852 12.32 1 59.41 200 LYS A N 1
ATOM 1553 C CA . LYS A 1 200 ? -18.609 10.336 11.812 1 59.41 200 LYS A CA 1
ATOM 1554 C C . LYS A 1 200 ? -18.406 11.375 10.719 1 59.41 200 LYS A C 1
ATOM 1556 O O . LYS A 1 200 ? -18.109 12.539 11.016 1 59.41 200 LYS A O 1
ATOM 1561 N N . THR A 1 201 ? -17.672 11.008 9.719 1 54.22 201 THR A N 1
ATOM 1562 C CA . THR A 1 201 ? -17.578 11.992 8.648 1 54.22 201 THR A CA 1
ATOM 1563 C C . THR A 1 201 ? -18.578 11.688 7.539 1 54.22 201 THR A C 1
ATOM 1565 O O . THR A 1 201 ? -19.078 10.57 7.445 1 54.22 201 THR A O 1
ATOM 1568 N N . ASP A 1 202 ? -19.281 12.688 7.023 1 45.34 202 ASP A N 1
ATOM 1569 C CA . ASP A 1 202 ? -20.156 12.562 5.871 1 45.34 202 ASP A CA 1
ATOM 1570 C C . ASP A 1 202 ? -19.5 11.75 4.758 1 45.34 202 ASP A C 1
ATOM 1572 O O . ASP A 1 202 ? -19.672 12.055 3.576 1 45.34 202 ASP A O 1
ATOM 1576 N N . ILE A 1 203 ? -18.516 11.086 5.043 1 44.31 203 ILE A N 1
ATOM 1577 C CA . ILE A 1 203 ? -17.828 10.391 3.965 1 44.31 203 ILE A CA 1
ATOM 1578 C C . ILE A 1 203 ? -18.797 9.461 3.236 1 44.31 203 ILE A C 1
ATOM 1580 O O . ILE A 1 203 ? -18.688 9.281 2.02 1 44.31 203 ILE A O 1
ATOM 1584 N N . THR A 1 204 ? -19.531 8.695 4.043 1 42.25 204 THR A N 1
ATOM 1585 C CA . THR A 1 204 ? -20.5 7.797 3.422 1 42.25 204 THR A CA 1
ATOM 1586 C C . THR A 1 204 ? -21.531 8.586 2.629 1 42.25 204 THR A C 1
ATOM 1588 O O . THR A 1 204 ? -22.375 8 1.936 1 42.25 204 THR A O 1
ATOM 1591 N N . HIS A 1 205 ? -21.766 9.781 3.033 1 42.91 205 HIS A N 1
ATOM 1592 C CA . HIS A 1 205 ? -22.922 10.383 2.383 1 42.91 205 HIS A CA 1
ATOM 1593 C C . HIS A 1 205 ? -22.812 10.305 0.864 1 42.91 205 HIS A C 1
ATOM 1595 O O . HIS A 1 205 ? -23.688 9.742 0.199 1 42.91 205 HIS A O 1
ATOM 1601 N N . LYS A 1 206 ? -22.656 11.586 0.147 1 40.75 206 LYS A N 1
ATOM 1602 C CA . LYS A 1 206 ? -23.156 11.812 -1.206 1 40.75 206 LYS A CA 1
ATOM 1603 C C . LYS A 1 206 ? -22.422 10.938 -2.219 1 40.75 206 LYS A C 1
ATOM 1605 O O . LYS A 1 206 ? -23.031 10.438 -3.164 1 40.75 206 LYS A O 1
ATOM 1610 N N . GLN A 1 207 ? -21.094 11.047 -2.438 1 43.34 207 GLN A N 1
ATOM 1611 C CA . GLN A 1 207 ? -20.469 10.75 -3.721 1 43.34 207 GLN A CA 1
ATOM 1612 C C . GLN A 1 207 ? -20.016 9.289 -3.783 1 43.34 207 GLN A C 1
ATOM 1614 O O . GLN A 1 207 ? -19.781 8.758 -4.867 1 43.34 207 GLN A O 1
ATOM 1619 N N . GLN A 1 208 ? -19.562 8.711 -2.719 1 45.28 208 GLN A N 1
ATOM 1620 C CA . GLN A 1 208 ? -18.609 7.625 -2.9 1 45.28 208 GLN A CA 1
ATOM 1621 C C . GLN A 1 208 ? -19.328 6.305 -3.191 1 45.28 208 GLN A C 1
ATOM 1623 O O . GLN A 1 208 ? -18.672 5.285 -3.439 1 45.28 208 GLN A O 1
ATOM 1628 N N . PHE A 1 209 ? -20.484 6.094 -2.617 1 49.62 209 PHE A N 1
ATOM 1629 C CA . PHE A 1 209 ? -21.141 4.852 -3 1 49.62 209 PHE A CA 1
ATOM 1630 C C . PHE A 1 209 ? -21.516 4.863 -4.477 1 49.62 209 PHE A C 1
ATOM 1632 O O . PHE A 1 209 ? -22.672 5.074 -4.832 1 49.62 209 PHE A O 1
ATOM 1639 N N . LYS A 1 210 ? -20.844 5.582 -5.258 1 50.78 210 LYS A N 1
ATOM 1640 C CA . LYS A 1 210 ? -21.219 5.375 -6.652 1 50.78 210 LYS A CA 1
ATOM 1641 C C . LYS A 1 210 ? -21.719 3.949 -6.883 1 50.78 210 LYS A C 1
ATOM 1643 O O . LYS A 1 210 ? -21.125 2.994 -6.367 1 50.78 210 LYS A O 1
ATOM 1648 N N . ASN A 1 211 ? -22.938 3.76 -7.344 1 56.19 211 ASN A N 1
ATOM 1649 C CA . ASN A 1 211 ? -23.594 2.537 -7.781 1 56.19 211 ASN A CA 1
ATOM 1650 C C . ASN A 1 211 ? -22.625 1.594 -8.492 1 56.19 211 ASN A C 1
ATOM 1652 O O . ASN A 1 211 ? -21.875 2.016 -9.375 1 56.19 211 ASN A O 1
ATOM 1656 N N . LEU A 1 212 ? -22.188 0.647 -7.754 1 65.75 212 LEU A N 1
ATOM 1657 C CA . LEU A 1 212 ? -21.516 -0.39 -8.531 1 65.75 212 LEU A CA 1
ATOM 1658 C C . LEU A 1 212 ? -22.172 -0.562 -9.898 1 65.75 212 LEU A C 1
ATOM 1660 O O . LEU A 1 212 ? -23.375 -0.766 -9.984 1 65.75 212 LEU A O 1
ATOM 1664 N N . GLU A 1 213 ? -21.641 0.004 -10.883 1 64.88 213 GLU A N 1
ATOM 1665 C CA . GLU A 1 213 ? -22.203 -0.085 -12.227 1 64.88 213 GLU A CA 1
ATOM 1666 C C . GLU A 1 213 ? -22.547 -1.527 -12.586 1 64.88 213 GLU A C 1
ATOM 1668 O O . GLU A 1 213 ? -23.578 -1.785 -13.227 1 64.88 213 GLU A O 1
ATOM 1673 N N . ASN A 1 214 ? -21.766 -2.574 -12.109 1 75.12 214 ASN A N 1
ATOM 1674 C CA . ASN A 1 214 ? -21.953 -3.961 -12.516 1 75.12 214 ASN A CA 1
ATOM 1675 C C . ASN A 1 214 ? -21.703 -4.926 -11.359 1 75.12 214 ASN A C 1
ATOM 1677 O O . ASN A 1 214 ? -20.688 -5.625 -11.336 1 75.12 214 ASN A O 1
ATOM 1681 N N . PRO A 1 215 ? -22.734 -4.941 -10.477 1 82.25 215 PRO A N 1
ATOM 1682 C CA . PRO A 1 215 ? -22.547 -5.895 -9.375 1 82.25 215 PRO A CA 1
ATOM 1683 C C . PRO A 1 215 ? -22.5 -7.344 -9.852 1 82.25 215 PRO A C 1
ATOM 1685 O O . PRO A 1 215 ? -23.203 -7.711 -10.797 1 82.25 215 PRO A O 1
ATOM 1688 N N . ILE A 1 216 ? -21.625 -8.141 -9.344 1 89.06 216 ILE A N 1
ATOM 1689 C CA . ILE A 1 216 ? -21.484 -9.555 -9.656 1 89.06 216 ILE A CA 1
ATOM 1690 C C . ILE A 1 216 ? -22.219 -10.391 -8.609 1 89.06 216 ILE A C 1
ATOM 1692 O O . ILE A 1 216 ? -21.875 -10.352 -7.426 1 89.06 216 ILE A O 1
ATOM 1696 N N . ALA A 1 217 ? -23.094 -11.211 -9 1 87.25 217 ALA A N 1
ATOM 1697 C CA . ALA A 1 217 ? -24.031 -11.938 -8.141 1 87.25 217 ALA A CA 1
ATOM 1698 C C . ALA A 1 217 ? -23.281 -12.844 -7.172 1 87.25 217 ALA A C 1
ATOM 1700 O O . ALA A 1 217 ? -23.703 -13.023 -6.023 1 87.25 217 ALA A O 1
ATOM 1701 N N . ASP A 1 218 ? -22.188 -13.375 -7.598 1 90.38 218 ASP A N 1
ATOM 1702 C CA . ASP A 1 218 ? -21.453 -14.352 -6.797 1 90.38 218 ASP A CA 1
ATOM 1703 C C . ASP A 1 218 ? -21.031 -13.75 -5.457 1 90.38 218 ASP A C 1
ATOM 1705 O O . ASP A 1 218 ? -20.922 -14.469 -4.461 1 90.38 218 ASP A O 1
ATOM 1709 N N . TYR A 1 219 ? -20.875 -12.461 -5.406 1 89.06 219 TYR A N 1
ATOM 1710 C CA . TYR A 1 219 ? -20.359 -11.812 -4.211 1 89.06 219 TYR A CA 1
ATOM 1711 C C . TYR A 1 219 ? -21.469 -11.523 -3.217 1 89.06 219 TYR A C 1
ATOM 1713 O O . TYR A 1 219 ? -21.219 -11.133 -2.076 1 89.06 219 TYR A O 1
ATOM 1721 N N . TYR A 1 220 ? -22.672 -11.711 -3.631 1 84.31 220 TYR A N 1
ATOM 1722 C CA . TYR A 1 220 ? -23.812 -11.32 -2.801 1 84.31 220 TYR A CA 1
ATOM 1723 C C . TYR A 1 220 ? -24.734 -12.508 -2.547 1 84.31 220 TYR A C 1
ATOM 1725 O O . TYR A 1 220 ? -25.938 -12.328 -2.32 1 84.31 220 TYR A O 1
ATOM 1733 N N . GLN A 1 221 ? -24.188 -13.633 -2.588 1 80.62 221 GLN A N 1
ATOM 1734 C CA . GLN A 1 221 ? -24.984 -14.836 -2.379 1 80.62 221 GLN A CA 1
ATOM 1735 C C . GLN A 1 221 ? -25.344 -15.008 -0.907 1 80.62 221 GLN A C 1
ATOM 1737 O O . GLN A 1 221 ? -26.469 -15.398 -0.58 1 80.62 221 GLN A O 1
ATOM 1742 N N . LYS A 1 222 ? -24.422 -14.711 0.014 1 77.12 222 LYS A N 1
ATOM 1743 C CA . LYS A 1 222 ? -24.656 -14.898 1.441 1 77.12 222 LYS A CA 1
ATOM 1744 C C . LYS A 1 222 ? -25.141 -13.609 2.1 1 77.12 222 LYS A C 1
ATOM 1746 O O . LYS A 1 222 ? -25.906 -13.641 3.066 1 77.12 222 LYS A O 1
ATOM 1751 N N . VAL A 1 223 ? -24.656 -12.594 1.653 1 73.38 223 VAL A N 1
ATOM 1752 C CA . VAL A 1 223 ? -25.016 -11.273 2.156 1 73.38 223 VAL A CA 1
ATOM 1753 C C . VAL A 1 223 ? -25.344 -10.352 0.988 1 73.38 223 VAL A C 1
ATOM 1755 O O . VAL A 1 223 ? -24.5 -10.094 0.132 1 73.38 223 VAL A O 1
ATOM 1758 N N . SER A 1 224 ? -26.531 -9.938 1.01 1 73 224 SER A N 1
ATOM 1759 C CA . SER A 1 224 ? -26.969 -9.094 -0.099 1 73 224 SER A CA 1
ATOM 1760 C C . SER A 1 224 ? -26.203 -7.777 -0.131 1 73 224 SER A C 1
ATOM 1762 O O . SER A 1 224 ? -25.609 -7.371 0.872 1 73 224 SER A O 1
ATOM 1764 N N . LEU A 1 225 ? -26.203 -7.273 -1.313 1 74.38 225 LEU A N 1
ATOM 1765 C CA . LEU A 1 225 ? -25.594 -5.957 -1.5 1 74.38 225 LEU A CA 1
ATOM 1766 C C . LEU A 1 225 ? -26.219 -4.938 -0.548 1 74.38 225 LEU A C 1
ATOM 1768 O O . LEU A 1 225 ? -25.516 -4.125 0.046 1 74.38 225 LEU A O 1
ATOM 1772 N N . GLN A 1 226 ? -27.453 -5.012 -0.41 1 74.56 226 GLN A N 1
ATOM 1773 C CA . GLN A 1 226 ? -28.172 -4.094 0.467 1 74.56 226 GLN A CA 1
ATOM 1774 C C . GLN A 1 226 ? -27.75 -4.285 1.923 1 74.56 226 GLN A C 1
ATOM 1776 O O . GLN A 1 226 ? -27.547 -3.311 2.65 1 74.56 226 GLN A O 1
ATOM 1781 N N . GLU A 1 227 ? -27.656 -5.52 2.291 1 77.31 227 GLU A N 1
ATOM 1782 C CA . GLU A 1 227 ? -27.234 -5.812 3.66 1 77.31 227 GLU A CA 1
ATOM 1783 C C . GLU A 1 227 ? -25.828 -5.293 3.93 1 77.31 227 GLU A C 1
ATOM 1785 O O . GLU A 1 227 ? -25.531 -4.832 5.035 1 77.31 227 GLU A O 1
ATOM 1790 N N . THR A 1 228 ? -25.094 -5.457 2.957 1 73 228 THR A N 1
ATOM 1791 C CA . THR A 1 228 ? -23.734 -4.938 3.076 1 73 228 THR A CA 1
ATOM 1792 C C . THR A 1 228 ? -23.75 -3.422 3.268 1 73 228 THR A C 1
ATOM 1794 O O . THR A 1 228 ? -23.094 -2.898 4.172 1 73 228 THR A O 1
ATOM 1797 N N . PHE A 1 229 ? -24.5 -2.779 2.529 1 72.06 229 PHE A N 1
ATOM 1798 C CA . PHE A 1 229 ? -24.609 -1.327 2.615 1 72.06 229 PHE A CA 1
ATOM 1799 C C . PHE A 1 229 ? -25.203 -0.906 3.959 1 72.06 229 PHE A C 1
ATOM 1801 O O . PHE A 1 229 ? -24.75 0.068 4.562 1 72.06 229 PHE A O 1
ATOM 1808 N N . ASP A 1 230 ? -26.094 -1.668 4.395 1 74.81 230 ASP A N 1
ATOM 1809 C CA . ASP A 1 230 ? -26.734 -1.368 5.676 1 74.81 230 ASP A CA 1
ATOM 1810 C C . ASP A 1 230 ? -25.734 -1.52 6.824 1 74.81 230 ASP A C 1
ATOM 1812 O O . ASP A 1 230 ? -25.75 -0.729 7.773 1 74.81 230 ASP A O 1
ATOM 1816 N N . SER A 1 231 ? -25 -2.473 6.727 1 74.56 231 SER A N 1
ATOM 1817 C CA . SER A 1 231 ? -23.984 -2.703 7.762 1 74.56 231 SER A CA 1
ATOM 1818 C C . SER A 1 231 ? -22.938 -1.595 7.773 1 74.56 231 SER A C 1
ATOM 1820 O O . SER A 1 23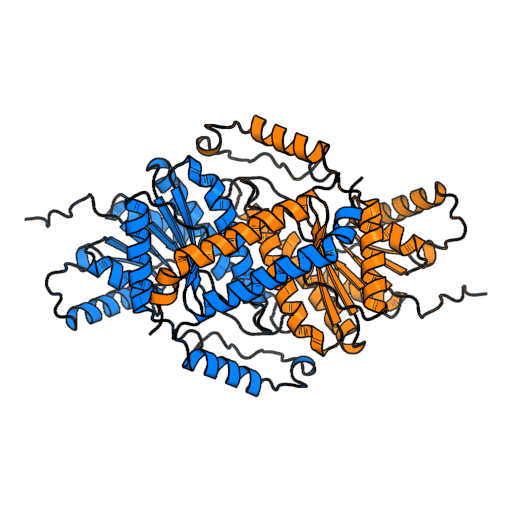1 ? -22.531 -1.14 8.844 1 74.56 231 SER A O 1
ATOM 1822 N N . LEU A 1 232 ? -22.562 -1.199 6.652 1 71.06 232 LEU A N 1
ATOM 1823 C CA . LEU A 1 232 ? -21.594 -0.111 6.543 1 71.06 232 LEU A CA 1
ATOM 1824 C C . LEU A 1 232 ? -22.172 1.186 7.105 1 71.06 232 LEU A C 1
ATOM 1826 O O . LEU A 1 232 ? -21.484 1.92 7.816 1 71.06 232 LEU A O 1
ATOM 1830 N N . LYS A 1 233 ? -23.375 1.406 6.777 1 71.62 233 LYS A N 1
ATOM 1831 C CA . LYS A 1 233 ? -24.047 2.598 7.285 1 71.62 233 LYS A CA 1
ATOM 1832 C C . LYS A 1 233 ? -24.156 2.561 8.805 1 71.62 233 LYS A C 1
ATOM 1834 O O . LYS A 1 233 ? -23.969 3.578 9.469 1 71.62 233 LYS A O 1
ATOM 1839 N N . LYS A 1 234 ? -24.5 1.441 9.297 1 74.5 234 LYS A N 1
ATOM 1840 C CA . LYS A 1 234 ? -24.609 1.28 10.75 1 74.5 234 LYS A CA 1
ATOM 1841 C C . LYS A 1 234 ? -23.266 1.535 11.422 1 74.5 234 LYS A C 1
ATOM 1843 O O . LYS A 1 234 ? -23.203 2.139 12.5 1 74.5 234 LYS A O 1
ATOM 1848 N N . TYR A 1 235 ? -22.297 1.084 10.805 1 71.62 235 TYR A N 1
ATOM 1849 C CA . TYR A 1 235 ? -20.938 1.281 11.32 1 71.62 235 TYR A CA 1
ATOM 1850 C C . TYR A 1 235 ? -20.578 2.762 11.352 1 71.62 235 TYR A C 1
ATOM 1852 O O . TYR A 1 235 ? -19.984 3.244 12.32 1 71.62 235 TYR A O 1
ATOM 1860 N N . GLU A 1 236 ? -20.938 3.398 10.391 1 70.44 236 GLU A N 1
ATOM 1861 C CA . GLU A 1 236 ? -20.688 4.836 10.32 1 70.44 236 GLU A CA 1
ATOM 1862 C C . GLU A 1 236 ? -21.484 5.586 11.383 1 70.44 236 GLU A C 1
ATOM 1864 O O . GLU A 1 236 ? -20.984 6.52 12 1 70.44 236 GLU A O 1
ATOM 1869 N N . ASP A 1 237 ? -22.703 5.129 11.508 1 72.38 237 ASP A N 1
ATOM 1870 C CA . ASP A 1 237 ? -23.594 5.781 12.469 1 72.38 237 ASP A CA 1
ATOM 1871 C C . ASP A 1 237 ? -23.078 5.609 13.898 1 72.38 237 ASP A C 1
ATOM 1873 O O . ASP A 1 237 ? -23.344 6.445 14.758 1 72.38 237 ASP A O 1
ATOM 1877 N N . HIS A 1 238 ? -22.297 4.609 14.07 1 74.44 238 HIS A N 1
ATOM 1878 C CA . HIS A 1 238 ? -21.812 4.332 15.414 1 74.44 238 HIS A CA 1
ATOM 1879 C C . HIS A 1 238 ? -20.344 4.738 15.555 1 74.44 238 HIS A C 1
ATOM 1881 O O . HIS A 1 238 ? -19.656 4.305 16.5 1 74.44 238 HIS A O 1
ATOM 1887 N N . ALA A 1 239 ? -20 5.508 14.609 1 77.38 239 ALA A N 1
ATOM 1888 C CA . ALA A 1 239 ? -18.625 5.977 14.641 1 77.38 239 ALA A CA 1
ATOM 1889 C C . ALA A 1 239 ? -18.344 6.766 15.922 1 77.38 239 ALA A C 1
ATOM 1891 O O . ALA A 1 239 ? -19.125 7.625 16.312 1 77.38 239 ALA A O 1
ATOM 1892 N N . LYS A 1 240 ? -17.25 6.477 16.562 1 81.25 240 LYS A N 1
ATOM 1893 C CA . LYS A 1 240 ? -16.906 7.102 17.844 1 81.25 240 LYS A CA 1
ATOM 1894 C C . LYS A 1 240 ? -15.969 8.289 17.641 1 81.25 240 LYS A C 1
ATOM 1896 O O . LYS A 1 240 ? -15.797 9.117 18.531 1 81.25 240 LYS A O 1
ATOM 1901 N N . GLY A 1 241 ? -15.414 8.398 16.5 1 85.25 241 GLY A N 1
ATOM 1902 C CA . GLY A 1 241 ? -14.422 9.438 16.281 1 85.25 241 GLY A CA 1
ATOM 1903 C C . GLY A 1 241 ? -15.031 10.82 16.141 1 85.25 241 GLY A C 1
ATOM 1904 O O . GLY A 1 241 ? -16.078 10.977 15.516 1 85.25 241 GLY A O 1
ATOM 1905 N N . SER A 1 242 ? -14.375 11.82 16.734 1 89.19 242 SER A N 1
ATOM 1906 C CA . SER A 1 242 ? -14.766 13.227 16.625 1 89.19 242 SER A CA 1
ATOM 1907 C C . SER A 1 242 ? -13.797 14.008 15.742 1 89.19 242 SER A C 1
ATOM 1909 O O . SER A 1 242 ? -12.602 14.055 16.016 1 89.19 242 SER A O 1
ATOM 1911 N N . SER A 1 243 ? -14.352 14.633 14.742 1 90.38 243 SER A N 1
ATOM 1912 C CA . SER A 1 243 ? -13.508 15.453 13.875 1 90.38 243 SER A CA 1
ATOM 1913 C C . SER A 1 243 ? -12.812 16.562 14.656 1 90.38 243 SER A C 1
ATOM 1915 O O . SER A 1 243 ? -11.648 16.859 14.414 1 90.38 243 SER A O 1
ATOM 1917 N N . ASP A 1 244 ? -13.555 17.141 15.594 1 92 244 ASP A N 1
ATOM 1918 C CA . ASP A 1 244 ? -12.984 18.203 16.406 1 92 244 ASP A CA 1
ATOM 1919 C C . ASP A 1 244 ? -11.82 17.688 17.25 1 92 244 ASP A C 1
ATOM 1921 O O . ASP A 1 244 ? -10.773 18.344 17.328 1 92 244 ASP A O 1
ATOM 1925 N N . LYS A 1 245 ? -12.039 16.531 17.828 1 94.12 245 LYS A N 1
ATOM 1926 C CA . LYS A 1 245 ? -10.977 15.969 18.656 1 94.12 245 LYS A CA 1
ATOM 1927 C C . LYS A 1 245 ? -9.789 15.523 17.797 1 94.12 245 LYS A C 1
ATOM 1929 O O . LYS A 1 245 ? -8.656 15.508 18.266 1 94.12 245 LYS A O 1
ATOM 1934 N N . PHE A 1 246 ? -10.023 15.133 16.578 1 94.31 246 PHE A N 1
ATOM 1935 C CA . PHE A 1 246 ? -8.93 14.852 15.648 1 94.31 246 PHE A CA 1
ATOM 1936 C C . PHE A 1 246 ? -8.078 16.094 15.422 1 94.31 246 PHE A C 1
ATOM 1938 O O . PHE A 1 246 ? -6.848 16.016 15.398 1 94.31 246 PHE A O 1
ATOM 1945 N N . GLY A 1 247 ? -8.766 17.25 15.234 1 95.75 247 GLY A N 1
ATOM 1946 C CA . GLY A 1 247 ? -8.031 18.516 15.125 1 95.75 247 GLY A CA 1
ATOM 1947 C C . GLY A 1 247 ? -7.164 18.797 16.344 1 95.75 247 GLY A C 1
ATOM 1948 O O . GLY A 1 247 ? -6.012 19.219 16.188 1 95.75 247 GLY A O 1
ATOM 1949 N N . ASP A 1 248 ? -7.715 18.562 17.531 1 96.31 248 ASP A N 1
ATOM 1950 C CA . ASP A 1 248 ? -6.957 18.734 18.766 1 96.31 248 ASP A CA 1
ATOM 1951 C C . ASP A 1 248 ? -5.73 17.828 18.781 1 96.31 248 ASP A C 1
ATOM 1953 O O . ASP A 1 248 ? -4.664 18.219 19.266 1 96.31 248 ASP A O 1
ATOM 1957 N N . LEU A 1 249 ? -5.922 16.641 18.312 1 96.56 249 LEU A N 1
ATOM 1958 C CA . LEU A 1 249 ? -4.828 15.672 18.281 1 96.56 249 LEU A CA 1
ATOM 1959 C C . LEU A 1 249 ? -3.697 16.172 17.375 1 96.56 249 LEU A C 1
ATOM 1961 O O . LEU A 1 249 ? -2.521 16.031 17.734 1 96.56 249 LEU A O 1
ATOM 1965 N N . VAL A 1 250 ? -4.027 16.703 16.219 1 97.44 250 VAL A N 1
ATOM 1966 C CA . VAL A 1 250 ? -3.029 17.234 15.297 1 97.44 250 VAL A CA 1
ATOM 1967 C C . VAL A 1 250 ? -2.215 18.328 15.984 1 97.44 250 VAL A C 1
ATOM 1969 O O . VAL A 1 250 ? -0.987 18.359 15.867 1 97.44 250 VAL A O 1
ATOM 1972 N N . ILE A 1 251 ? -2.877 19.234 16.75 1 97.38 251 ILE A N 1
ATOM 1973 C CA . ILE A 1 251 ? -2.203 20.297 17.484 1 97.38 251 ILE A CA 1
ATOM 1974 C C . ILE A 1 251 ? -1.274 19.672 18.531 1 97.38 251 ILE A C 1
ATOM 1976 O O . ILE A 1 251 ? -0.124 20.094 18.672 1 97.38 251 ILE A O 1
ATOM 1980 N N . GLU A 1 252 ? -1.771 18.672 19.219 1 97.31 252 GLU A N 1
ATOM 1981 C CA . GLU A 1 252 ? -0.979 18.031 20.25 1 97.31 252 GLU A CA 1
ATOM 1982 C C . GLU A 1 252 ? 0.252 17.344 19.656 1 97.31 252 GLU A C 1
ATOM 1984 O O . GLU A 1 252 ? 1.341 17.406 20.234 1 97.31 252 GLU A O 1
ATOM 1989 N N . ILE A 1 253 ? 0.112 16.672 18.562 1 97.25 253 ILE A N 1
ATOM 1990 C CA . ILE A 1 253 ? 1.229 16.016 17.891 1 97.25 253 ILE A CA 1
ATOM 1991 C C . ILE A 1 253 ? 2.291 17.047 17.516 1 97.25 253 ILE A C 1
ATOM 1993 O O . ILE A 1 253 ? 3.486 16.812 17.719 1 97.25 253 ILE A O 1
ATOM 1997 N N . ASN A 1 254 ? 1.863 18.172 16.969 1 97.25 254 ASN A N 1
ATOM 1998 C CA . ASN A 1 254 ? 2.807 19.234 16.656 1 97.25 254 ASN A CA 1
ATOM 1999 C C . ASN A 1 254 ? 3.539 19.719 17.891 1 97.25 254 ASN A C 1
ATOM 2001 O O . ASN A 1 254 ? 4.742 19.984 17.859 1 97.25 254 ASN A O 1
ATOM 2005 N N . GLN A 1 255 ? 2.828 19.891 19.016 1 96.81 255 GLN A N 1
ATOM 2006 C CA . GLN A 1 255 ? 3.443 20.328 20.266 1 96.81 255 GLN A CA 1
ATOM 2007 C C . GLN A 1 255 ? 4.484 19.328 20.75 1 96.81 255 GLN A C 1
ATOM 2009 O O . GLN A 1 255 ? 5.566 19.719 21.188 1 96.81 255 GLN A O 1
ATOM 2014 N N . LEU A 1 256 ? 4.121 18.062 20.703 1 96.75 256 LEU A N 1
ATOM 2015 C CA . LEU A 1 256 ? 5.059 17.016 21.094 1 96.75 256 LEU A CA 1
ATOM 2016 C C . LEU A 1 256 ? 6.305 17.047 20.203 1 96.75 256 LEU A C 1
ATOM 2018 O O . LEU A 1 256 ? 7.426 16.922 20.703 1 96.75 256 LEU A O 1
ATOM 2022 N N . TYR A 1 257 ? 6.082 17.234 18.922 1 96.69 257 TYR A N 1
ATOM 2023 C CA . TYR A 1 257 ? 7.191 17.359 17.984 1 96.69 257 TYR A CA 1
ATOM 2024 C C . TYR A 1 257 ? 8.086 18.547 18.359 1 96.69 257 TYR A C 1
ATOM 2026 O O . TYR A 1 257 ? 9.312 18.406 18.391 1 96.69 257 TYR A O 1
ATOM 2034 N N . GLU A 1 258 ? 7.527 19.688 18.672 1 94.75 258 GLU A N 1
ATOM 2035 C CA . GLU A 1 258 ? 8.273 20.906 19.016 1 94.75 258 GLU A CA 1
ATOM 2036 C C . GLU A 1 258 ? 9.055 20.719 20.312 1 94.75 258 GLU A C 1
ATOM 2038 O O . GLU A 1 258 ? 10.102 21.328 20.516 1 94.75 258 GLU A O 1
ATOM 2043 N N . GLN A 1 259 ? 8.555 19.859 21.156 1 95.94 259 GLN A N 1
ATOM 2044 C CA . GLN A 1 259 ? 9.203 19.578 22.438 1 95.94 259 GLN A CA 1
ATOM 2045 C C . GLN A 1 259 ? 10.328 18.547 22.266 1 95.94 259 GLN A C 1
ATOM 2047 O O . GLN A 1 259 ? 11.008 18.203 23.234 1 95.94 259 GLN A O 1
ATOM 2052 N N . GLY A 1 260 ? 10.453 18.031 21.078 1 94.56 260 GLY A N 1
ATOM 2053 C CA . GLY A 1 260 ? 11.531 17.109 20.797 1 94.56 260 GLY A CA 1
ATOM 2054 C C . GLY A 1 260 ? 11.195 15.672 21.141 1 94.56 260 GLY A C 1
ATOM 2055 O O . GLY A 1 260 ? 12.086 14.82 21.234 1 94.56 260 GLY A O 1
ATOM 2056 N N . LYS A 1 261 ? 9.914 15.391 21.328 1 94.81 261 LYS A N 1
ATOM 2057 C CA . LYS A 1 261 ? 9.5 14.031 21.641 1 94.81 261 LYS A CA 1
ATOM 2058 C C . LYS A 1 261 ? 9.656 13.117 20.422 1 94.81 261 LYS A C 1
ATOM 2060 O O . LYS A 1 261 ? 9.398 13.531 19.297 1 94.81 261 LYS A O 1
ATOM 2065 N N . GLN A 1 262 ? 10.047 11.906 20.734 1 94 262 GLN A N 1
ATOM 2066 C CA . GLN A 1 262 ? 10.086 10.914 19.672 1 94 262 GLN A CA 1
ATOM 2067 C C . GLN A 1 262 ? 8.68 10.414 19.328 1 94 262 GLN A C 1
ATOM 2069 O O . GLN A 1 262 ? 8.086 9.656 20.109 1 94 262 GLN A O 1
ATOM 2074 N N . LEU A 1 263 ? 8.219 10.805 18.203 1 96.5 263 LEU A N 1
ATOM 2075 C CA . LEU A 1 263 ? 6.883 10.406 17.781 1 96.5 263 LEU A CA 1
ATOM 2076 C C . LEU A 1 263 ? 6.902 9.008 17.172 1 96.5 263 LEU A C 1
ATOM 2078 O O . LEU A 1 263 ? 7.926 8.57 16.641 1 96.5 263 LEU A O 1
ATOM 2082 N N . PRO A 1 264 ? 5.812 8.305 17.312 1 95.19 264 PRO A N 1
ATOM 2083 C CA . PRO A 1 264 ? 5.73 7.008 16.641 1 95.19 264 PRO A CA 1
ATOM 2084 C C . PRO A 1 264 ? 5.633 7.137 15.125 1 95.19 264 PRO A C 1
ATOM 2086 O O . PRO A 1 264 ? 5.449 8.242 14.609 1 95.19 264 PRO A O 1
ATOM 2089 N N . SER A 1 265 ? 5.805 6.02 14.477 1 91.62 265 SER A N 1
ATOM 2090 C CA . SER A 1 265 ? 5.68 6.016 13.023 1 91.62 265 SER A CA 1
ATOM 2091 C C . SER A 1 265 ? 4.219 6.129 12.586 1 91.62 265 SER A C 1
ATOM 2093 O O . SER A 1 265 ? 3.926 6.617 11.5 1 91.62 265 SER A O 1
ATOM 2095 N N . ASN A 1 266 ? 3.344 5.648 13.414 1 93 266 ASN A N 1
ATOM 2096 C CA . ASN A 1 266 ? 1.921 5.598 13.094 1 93 266 ASN A CA 1
ATOM 2097 C C . ASN A 1 266 ? 1.06 5.812 14.328 1 93 266 ASN A C 1
ATOM 2099 O O . ASN A 1 266 ? 1.241 5.133 15.344 1 93 266 ASN A O 1
ATOM 2103 N N . PHE A 1 267 ? 0.193 6.777 14.312 1 94.75 267 PHE A N 1
ATOM 2104 C CA . PHE A 1 267 ? -0.849 6.922 15.32 1 94.75 267 PHE A CA 1
ATOM 2105 C C . PHE A 1 267 ? -2.125 6.211 14.891 1 94.75 267 PHE A C 1
ATOM 2107 O O . PHE A 1 267 ? -2.768 6.609 13.914 1 94.75 267 PHE A O 1
ATOM 2114 N N . PHE A 1 268 ? -2.484 5.152 15.516 1 93.06 268 PHE A N 1
ATOM 2115 C CA . PHE A 1 268 ? -3.779 4.52 15.289 1 93.06 268 PHE A CA 1
ATOM 2116 C C . PHE A 1 268 ? -4.875 5.234 16.078 1 93.06 268 PHE A C 1
ATOM 2118 O O . PHE A 1 268 ? -5 5.043 17.281 1 93.06 268 PHE A O 1
ATOM 2125 N N . ILE A 1 269 ? -5.672 5.957 15.422 1 93 269 ILE A N 1
ATOM 2126 C CA . ILE A 1 269 ? -6.5 6.961 16.078 1 93 269 ILE A CA 1
ATOM 2127 C C . ILE A 1 269 ? -7.922 6.43 16.25 1 93 269 ILE A C 1
ATOM 2129 O O . ILE A 1 269 ? -8.609 6.141 15.266 1 93 269 ILE A O 1
ATOM 2133 N N . GLY A 1 270 ? -8.383 6.367 17.484 1 91.62 270 GLY A N 1
ATOM 2134 C CA . GLY A 1 270 ? -9.672 5.816 17.844 1 91.62 270 GLY A CA 1
ATOM 2135 C C . GLY A 1 270 ? -9.586 4.426 18.453 1 91.62 270 GLY A C 1
ATOM 2136 O O . GLY A 1 270 ? -8.719 3.635 18.078 1 91.62 270 GLY A O 1
ATOM 2137 N N . SER A 1 271 ? -10.547 4.082 19.375 1 90.56 271 SER A N 1
ATOM 2138 C CA . SER A 1 271 ? -10.523 2.779 20.031 1 90.56 271 SER A CA 1
ATOM 2139 C C . SER A 1 271 ? -10.703 1.647 19.031 1 90.56 271 SER A C 1
ATOM 2141 O O . SER A 1 271 ? -10.086 0.587 19.172 1 90.56 271 SER A O 1
ATOM 2143 N N . ASP A 1 272 ? -11.484 1.883 18.094 1 86.81 272 ASP A N 1
ATOM 2144 C CA . ASP A 1 272 ? -11.688 0.863 17.062 1 86.81 272 ASP A CA 1
ATOM 2145 C C . ASP A 1 272 ? -10.406 0.613 16.281 1 86.81 272 ASP A C 1
ATOM 2147 O O . ASP A 1 272 ? -10.039 -0.537 16.031 1 86.81 272 ASP A O 1
ATOM 2151 N N . ALA A 1 273 ? -9.75 1.676 15.875 1 88.56 273 ALA A N 1
ATOM 2152 C CA . ALA A 1 273 ? -8.492 1.55 15.141 1 88.56 273 ALA A CA 1
ATOM 2153 C C . ALA A 1 273 ? -7.441 0.817 15.969 1 88.56 273 ALA A C 1
ATOM 2155 O O . ALA A 1 273 ? -6.742 -0.06 15.453 1 88.56 273 ALA A O 1
ATOM 2156 N N . VAL A 1 274 ? -7.332 1.191 17.219 1 91.31 274 VAL A N 1
ATOM 2157 C CA . VAL A 1 274 ? -6.355 0.575 18.109 1 91.31 274 VAL A CA 1
ATOM 2158 C C . VAL A 1 274 ? -6.648 -0.917 18.234 1 91.31 274 VAL A C 1
ATOM 2160 O O . VAL A 1 274 ? -5.75 -1.749 18.078 1 91.31 274 VAL A O 1
ATOM 2163 N N . ASP A 1 275 ? -7.906 -1.244 18.5 1 89.38 275 ASP A N 1
ATOM 2164 C CA . ASP A 1 275 ? -8.297 -2.637 18.703 1 89.38 275 ASP A CA 1
ATOM 2165 C C . ASP A 1 275 ? -8.031 -3.465 17.438 1 89.38 275 ASP A C 1
ATOM 2167 O O . ASP A 1 275 ? -7.457 -4.551 17.516 1 89.38 275 ASP A O 1
ATOM 2171 N N . HIS A 1 276 ? -8.43 -2.957 16.375 1 86.94 276 HIS A N 1
ATOM 2172 C CA . HIS A 1 276 ? -8.266 -3.686 15.125 1 86.94 276 HIS A CA 1
ATOM 2173 C C . HIS A 1 276 ? -6.793 -3.863 14.781 1 86.94 276 HIS A C 1
ATOM 2175 O O . HIS A 1 276 ? -6.387 -4.926 14.312 1 86.94 276 HIS A O 1
ATOM 2181 N N . ALA A 1 277 ? -6.031 -2.789 14.914 1 89.44 277 ALA A N 1
ATOM 2182 C CA . ALA A 1 277 ? -4.598 -2.873 14.641 1 89.44 277 ALA A CA 1
ATOM 2183 C C . ALA A 1 277 ? -3.926 -3.904 15.539 1 89.44 277 ALA A C 1
ATOM 2185 O O . ALA A 1 277 ? -3.082 -4.68 15.086 1 89.44 277 ALA A O 1
ATOM 2186 N N . GLN A 1 278 ? -4.312 -3.9 16.812 1 91.62 278 GLN A N 1
ATOM 2187 C CA . GLN A 1 278 ? -3.74 -4.848 17.766 1 91.62 278 GLN A CA 1
ATOM 2188 C C . GLN A 1 278 ? -4.035 -6.285 17.344 1 91.62 278 GLN A C 1
ATOM 2190 O O . GLN A 1 278 ? -3.143 -7.137 17.375 1 91.62 278 GLN A O 1
ATOM 2195 N N . VAL A 1 279 ? -5.246 -6.535 17.016 1 90.06 279 VAL A N 1
ATOM 2196 C CA . VAL A 1 279 ? -5.656 -7.875 16.625 1 90.06 279 VAL A CA 1
ATOM 2197 C C . VAL A 1 279 ? -4.914 -8.289 15.352 1 90.06 279 VAL A C 1
ATOM 2199 O O . VAL A 1 279 ? -4.379 -9.391 15.266 1 90.06 279 VAL A O 1
ATOM 2202 N N . HIS A 1 280 ? -4.879 -7.402 14.383 1 87.69 280 HIS A N 1
ATOM 2203 C CA . HIS A 1 280 ? -4.234 -7.691 13.109 1 87.69 280 HIS A CA 1
ATOM 2204 C C . HIS A 1 280 ? -2.754 -8 13.297 1 87.69 280 HIS A C 1
ATOM 2206 O O . HIS A 1 280 ? -2.252 -8.992 12.766 1 87.69 280 HIS A O 1
ATOM 2212 N N . LEU A 1 281 ? -2.055 -7.145 14.008 1 90.06 281 LEU A N 1
ATOM 2213 C CA . LEU A 1 281 ? -0.621 -7.305 14.211 1 90.06 281 LEU A CA 1
ATOM 2214 C C . LEU A 1 281 ? -0.322 -8.578 15 1 90.06 281 LEU A C 1
ATOM 2216 O O . LEU A 1 281 ? 0.64 -9.289 14.695 1 90.06 281 LEU A O 1
ATOM 2220 N N . THR A 1 282 ? -1.159 -8.883 15.992 1 92.56 282 THR A N 1
ATOM 2221 C CA . THR A 1 282 ? -0.973 -10.094 16.781 1 92.56 282 THR A CA 1
ATOM 2222 C C . THR A 1 282 ? -1.181 -11.336 15.922 1 92.56 282 THR A C 1
ATOM 2224 O O . THR A 1 282 ? -0.424 -12.305 16.031 1 92.56 282 THR A O 1
ATOM 2227 N N . ASN A 1 283 ? -2.219 -11.273 15.102 1 90.94 283 ASN A N 1
ATOM 2228 C CA . ASN A 1 283 ? -2.479 -12.391 14.211 1 90.94 283 ASN A CA 1
ATOM 2229 C C . ASN A 1 283 ? -1.328 -12.602 13.227 1 90.94 283 ASN A C 1
ATOM 2231 O O . ASN A 1 283 ? -0.94 -13.742 12.953 1 90.94 283 ASN A O 1
ATOM 2235 N N . LEU A 1 284 ? -0.855 -11.531 12.664 1 90.38 284 LEU A N 1
ATOM 2236 C CA . LEU A 1 284 ? 0.254 -11.625 11.719 1 90.38 284 LEU A CA 1
ATOM 2237 C C . LEU A 1 284 ? 1.486 -12.227 12.391 1 90.38 284 LEU A C 1
ATOM 2239 O O . LEU A 1 284 ? 2.189 -13.039 11.789 1 90.38 284 LEU A O 1
ATOM 2243 N N . LEU A 1 285 ? 1.765 -11.797 13.617 1 92.25 285 LEU A N 1
ATOM 2244 C CA . LEU A 1 285 ? 2.895 -12.336 14.367 1 92.25 285 LEU A CA 1
ATOM 2245 C C . LEU A 1 285 ? 2.709 -13.828 14.633 1 92.25 285 LEU A C 1
ATOM 2247 O O . LEU A 1 285 ? 3.666 -14.602 14.547 1 92.25 285 LEU A O 1
ATOM 2251 N N . SER A 1 286 ? 1.499 -14.195 14.961 1 94.31 286 SER A N 1
ATOM 2252 C CA . SER A 1 286 ? 1.194 -15.602 15.188 1 94.31 286 SER A CA 1
ATOM 2253 C C . SER A 1 286 ? 1.423 -16.422 13.93 1 94.31 286 SER A C 1
ATOM 2255 O O . SER A 1 286 ? 2.023 -17.5 13.984 1 94.31 286 SER A O 1
ATOM 2257 N N . GLU A 1 287 ? 0.944 -15.953 12.797 1 93.25 287 GLU A N 1
ATOM 2258 C CA . GLU A 1 287 ? 1.129 -16.641 11.523 1 93.25 287 GLU A CA 1
ATOM 2259 C C . GLU A 1 287 ? 2.609 -16.75 11.164 1 93.25 287 GLU A C 1
ATOM 2261 O O . GLU A 1 287 ? 3.057 -17.797 10.688 1 93.25 287 GLU A O 1
ATOM 2266 N N . LEU A 1 288 ? 3.293 -15.641 11.359 1 92.69 288 LEU A N 1
ATOM 2267 C CA . LEU A 1 288 ? 4.727 -15.609 11.094 1 92.69 288 LEU A CA 1
ATOM 2268 C C . LEU A 1 288 ? 5.445 -16.703 11.867 1 92.69 288 LEU A C 1
ATOM 2270 O O . LEU A 1 288 ? 6.258 -17.453 11.297 1 92.69 288 LEU A O 1
ATOM 2274 N N . ASN A 1 289 ? 5.113 -16.875 13.125 1 94.06 289 ASN A N 1
ATOM 2275 C CA . ASN A 1 289 ? 5.754 -17.891 13.969 1 94.06 289 ASN A CA 1
ATOM 2276 C C . ASN A 1 289 ? 5.359 -19.297 13.562 1 94.06 289 ASN A C 1
ATOM 2278 O O . ASN A 1 289 ? 6.191 -20.203 13.555 1 94.06 289 ASN A O 1
ATOM 2282 N N . GLN A 1 290 ? 4.105 -19.484 13.25 1 95 290 GLN A N 1
ATOM 2283 C CA . GLN A 1 290 ? 3.576 -20.797 12.883 1 95 290 GLN A CA 1
ATOM 2284 C C . GLN A 1 290 ? 4.234 -21.312 11.609 1 95 290 GLN A C 1
ATOM 2286 O O . GLN A 1 290 ? 4.457 -22.516 11.469 1 95 290 GLN A O 1
ATOM 2291 N N . TRP A 1 291 ? 4.543 -20.484 10.703 1 95.5 291 TRP A N 1
ATOM 2292 C CA . TRP A 1 291 ? 4.992 -20.906 9.383 1 95.5 291 TRP A CA 1
ATOM 2293 C C . TRP A 1 291 ? 6.473 -20.609 9.188 1 95.5 291 TRP A C 1
ATOM 2295 O O . TRP A 1 291 ? 6.992 -20.719 8.07 1 95.5 291 TRP A O 1
ATOM 2305 N N . LYS A 1 292 ? 7.191 -20.25 10.25 1 94.62 292 LYS A N 1
ATOM 2306 C CA . LYS A 1 292 ? 8.578 -19.812 10.219 1 94.62 292 LYS A CA 1
ATOM 2307 C C . LYS A 1 292 ? 9.484 -20.859 9.578 1 94.62 292 LYS A C 1
ATOM 2309 O O . LYS A 1 292 ? 10.305 -20.547 8.719 1 94.62 292 LYS A O 1
ATOM 2314 N N . ASP A 1 293 ? 9.305 -22.094 9.945 1 94.44 293 ASP A N 1
ATOM 2315 C CA . ASP A 1 293 ? 10.195 -23.141 9.469 1 94.44 293 ASP A CA 1
ATOM 2316 C C . ASP A 1 293 ? 10.102 -23.312 7.957 1 94.44 293 ASP A C 1
ATOM 2318 O O . ASP A 1 293 ? 11.117 -23.438 7.273 1 94.44 293 ASP A O 1
ATOM 2322 N N . LEU A 1 294 ? 8.906 -23.328 7.449 1 94.31 294 LEU A N 1
ATOM 2323 C CA . LEU A 1 294 ? 8.719 -23.438 6.008 1 94.31 294 LEU A CA 1
ATOM 2324 C C . LEU A 1 294 ? 9.305 -22.219 5.289 1 94.31 294 LEU A C 1
ATOM 2326 O O . LEU A 1 294 ? 9.938 -22.359 4.242 1 94.31 294 LEU A O 1
ATOM 2330 N N . CYS A 1 295 ? 9.125 -21.094 5.855 1 92.69 295 CYS A N 1
ATOM 2331 C CA . CYS A 1 295 ? 9.555 -19.844 5.234 1 92.69 295 CYS A CA 1
ATOM 2332 C C . CYS A 1 295 ? 11.078 -19.766 5.184 1 92.69 295 CYS A C 1
ATOM 2334 O O . CYS A 1 295 ? 11.641 -19.266 4.203 1 92.69 295 CYS A O 1
ATOM 2336 N N . ILE A 1 296 ? 11.789 -20.266 6.176 1 93.19 296 ILE A N 1
ATOM 2337 C CA . ILE A 1 296 ? 13.234 -20.125 6.211 1 93.19 296 ILE A CA 1
ATOM 2338 C C . ILE A 1 296 ? 13.891 -21.266 5.43 1 93.19 296 ILE A C 1
ATOM 2340 O O . ILE A 1 296 ? 15.102 -21.25 5.207 1 93.19 296 ILE A O 1
ATOM 2344 N N . SER A 1 297 ? 13.094 -22.219 4.961 1 92.19 297 SER A N 1
ATOM 2345 C CA . SER A 1 297 ? 13.609 -23.344 4.195 1 92.19 297 SER A CA 1
ATOM 2346 C C . SER A 1 297 ? 14.125 -22.891 2.83 1 92.19 297 SER A C 1
ATOM 2348 O O . SER A 1 297 ? 14.82 -23.656 2.143 1 92.19 297 SER A O 1
ATOM 2350 N N . THR A 1 298 ? 13.883 -21.688 2.418 1 91.44 298 THR A N 1
ATOM 2351 C CA . THR A 1 298 ? 14.312 -21.188 1.114 1 91.44 298 THR A CA 1
ATOM 2352 C C . THR A 1 298 ? 15.742 -20.656 1.179 1 91.44 298 THR A C 1
ATOM 2354 O O . THR A 1 298 ? 16.312 -20.297 0.153 1 91.44 298 THR A O 1
ATOM 2357 N N . ASP A 1 299 ? 16.25 -20.609 2.398 1 90.06 299 ASP A N 1
ATOM 2358 C CA . ASP A 1 299 ? 17.625 -20.156 2.568 1 90.06 299 ASP A CA 1
ATOM 2359 C C . ASP A 1 299 ? 18.625 -21.234 2.119 1 90.06 299 ASP A C 1
ATOM 2361 O O . ASP A 1 299 ? 18.375 -22.422 2.307 1 90.06 299 ASP A O 1
ATOM 2365 N N . ASN A 1 300 ? 19.719 -20.734 1.444 1 83.56 300 ASN A N 1
ATOM 2366 C CA . ASN A 1 300 ? 20.812 -21.641 1.132 1 83.56 300 ASN A CA 1
ATOM 2367 C C . ASN A 1 300 ? 21.641 -21.969 2.369 1 83.56 300 ASN A C 1
ATOM 2369 O O . ASN A 1 300 ? 21.781 -21.141 3.27 1 83.56 300 ASN A O 1
ATOM 2373 N N . MET B 1 1 ? -0.993 -42.906 -30.578 1 28.09 1 MET B N 1
ATOM 2374 C CA . MET B 1 1 ? -1.775 -42.844 -29.344 1 28.09 1 MET B CA 1
ATOM 2375 C C . MET B 1 1 ? -1.681 -41.438 -28.734 1 28.09 1 MET B C 1
ATOM 2377 O O . MET B 1 1 ? -0.582 -40.938 -28.516 1 28.09 1 MET B O 1
ATOM 2381 N N . GLU B 1 2 ? -2.613 -40.531 -28.875 1 35.31 2 GLU B N 1
ATOM 2382 C CA . GLU B 1 2 ? -2.566 -39.125 -28.453 1 35.31 2 GLU B CA 1
ATOM 2383 C C . GLU B 1 2 ? -2.223 -39 -26.984 1 35.31 2 GLU B C 1
ATOM 2385 O O . GLU B 1 2 ? -2.723 -39.75 -26.156 1 35.31 2 GLU B O 1
ATOM 2390 N N . PRO B 1 3 ? -0.961 -38.656 -26.703 1 38.16 3 PRO B N 1
ATOM 2391 C CA . PRO B 1 3 ? -0.617 -38.688 -25.281 1 38.16 3 PRO B CA 1
ATOM 2392 C C . PRO B 1 3 ? -1.79 -38.281 -24.375 1 38.16 3 PRO B C 1
ATOM 2394 O O . PRO B 1 3 ? -2.58 -37.406 -24.734 1 38.16 3 PRO B O 1
ATOM 2397 N N . ILE B 1 4 ? -2.402 -39.188 -23.75 1 37.38 4 ILE B N 1
ATOM 2398 C CA . ILE B 1 4 ? -3.49 -39.031 -22.797 1 37.38 4 ILE B CA 1
ATOM 2399 C C . ILE B 1 4 ? -3.148 -37.906 -21.812 1 37.38 4 ILE B C 1
ATOM 2401 O O . ILE B 1 4 ? -2.238 -38.031 -21 1 37.38 4 ILE B O 1
ATOM 2405 N N . ILE B 1 5 ? -2.949 -36.594 -22.234 1 42.97 5 ILE B N 1
ATOM 2406 C CA . ILE B 1 5 ? -2.887 -35.438 -21.344 1 42.97 5 ILE B CA 1
ATOM 2407 C C . ILE B 1 5 ? -3.879 -35.625 -20.203 1 42.97 5 ILE B C 1
ATOM 2409 O O . ILE B 1 5 ? -5.074 -35.812 -20.422 1 42.97 5 ILE B O 1
ATOM 2413 N N . ASP B 1 6 ? -3.553 -36.375 -19.219 1 46.88 6 ASP B N 1
ATOM 2414 C CA . ASP B 1 6 ? -4.434 -36.469 -18.062 1 46.88 6 ASP B CA 1
ATOM 2415 C C . ASP B 1 6 ? -5.086 -35.125 -17.766 1 46.88 6 ASP B C 1
ATOM 2417 O O . ASP B 1 6 ? -4.41 -34.156 -17.359 1 46.88 6 ASP B O 1
ATOM 2421 N N . ASN B 1 7 ? -6.195 -34.75 -18.438 1 55.03 7 ASN B N 1
ATOM 2422 C CA . ASN B 1 7 ? -7.062 -33.562 -18.438 1 55.03 7 ASN B CA 1
ATOM 2423 C C . ASN B 1 7 ? -7.301 -33.062 -17.016 1 55.03 7 ASN B C 1
ATOM 2425 O O . ASN B 1 7 ? -7.906 -32 -16.828 1 55.03 7 ASN B O 1
ATOM 2429 N N . ASN B 1 8 ? -6.734 -33.812 -15.945 1 66.19 8 ASN B N 1
ATOM 2430 C CA . ASN B 1 8 ? -7.125 -33.406 -14.602 1 66.19 8 ASN B CA 1
ATOM 2431 C C . ASN B 1 8 ? -5.98 -32.719 -13.867 1 66.19 8 ASN B C 1
ATOM 2433 O O . ASN B 1 8 ? -6.098 -32.406 -12.68 1 66.19 8 ASN B O 1
ATOM 2437 N N . SER B 1 9 ? -4.914 -32.406 -14.68 1 86.62 9 SER B N 1
ATOM 2438 C CA . SER B 1 9 ? -3.771 -31.797 -14.016 1 86.62 9 SER B CA 1
ATOM 2439 C C . SER B 1 9 ? -4.012 -30.312 -13.766 1 86.62 9 SER B C 1
ATOM 2441 O O . SER B 1 9 ? -4.613 -29.625 -14.594 1 86.62 9 SER B O 1
ATOM 2443 N N . LYS B 1 10 ? -3.527 -29.891 -12.648 1 94.31 10 LYS B N 1
ATOM 2444 C CA . LYS B 1 10 ? -3.66 -28.484 -12.281 1 94.31 10 LYS B CA 1
ATOM 2445 C C . LYS B 1 10 ? -2.871 -27.578 -13.227 1 94.31 10 LYS B C 1
ATOM 2447 O O . LYS B 1 10 ? -1.81 -27.969 -13.719 1 94.31 10 LYS B O 1
ATOM 2452 N N . VAL B 1 11 ? -3.418 -26.5 -13.531 1 98 11 VAL B N 1
ATOM 2453 C CA . VAL B 1 11 ? -2.805 -25.547 -14.453 1 98 11 VAL B CA 1
ATOM 2454 C C . VAL B 1 11 ? -2.414 -24.281 -13.703 1 98 11 VAL B C 1
ATOM 2456 O O . VAL B 1 11 ? -3.256 -23.641 -13.07 1 98 11 VAL B O 1
ATOM 2459 N N . PHE B 1 12 ? -1.136 -23.906 -13.805 1 98.62 12 PHE B N 1
ATOM 2460 C CA . PHE B 1 12 ? -0.6 -22.688 -13.219 1 98.62 12 PHE B CA 1
ATOM 2461 C C . PHE B 1 12 ? -0.47 -21.594 -14.273 1 98.62 12 PHE B C 1
ATOM 2463 O O . PHE B 1 12 ? -0.084 -21.859 -15.406 1 98.62 12 PHE B O 1
ATOM 2470 N N . ILE B 1 13 ? -0.802 -20.359 -13.961 1 98.69 13 ILE B N 1
ATOM 2471 C CA . ILE B 1 13 ? -0.325 -19.188 -14.664 1 98.69 13 ILE B CA 1
ATOM 2472 C C . ILE B 1 13 ? 0.754 -18.484 -13.836 1 98.69 13 ILE B C 1
ATOM 2474 O O . ILE B 1 13 ? 0.555 -18.219 -12.648 1 98.69 13 ILE B O 1
ATOM 2478 N N . VAL B 1 14 ? 1.922 -18.234 -14.422 1 98.5 14 VAL B N 1
ATOM 2479 C CA . VAL B 1 14 ? 3.021 -17.547 -13.75 1 98.5 14 VAL B CA 1
ATOM 2480 C C . VAL B 1 14 ? 3.447 -16.328 -14.57 1 98.5 14 VAL B C 1
ATOM 2482 O O . VAL B 1 14 ? 3.648 -16.438 -15.789 1 98.5 14 VAL B O 1
ATOM 2485 N N . THR B 1 15 ? 3.508 -15.203 -13.938 1 97.44 15 THR B N 1
ATOM 2486 C CA . THR B 1 15 ? 3.996 -14.016 -14.617 1 97.44 15 THR B CA 1
ATOM 2487 C C . THR B 1 15 ? 5.465 -13.766 -14.289 1 97.44 15 THR B C 1
ATOM 2489 O O . THR B 1 15 ? 5.953 -14.203 -13.242 1 97.44 15 THR B O 1
ATOM 2492 N N . GLY B 1 16 ? 6.184 -12.992 -15.18 1 92.38 16 GLY B N 1
ATOM 2493 C CA . GLY B 1 16 ? 7.59 -12.695 -14.953 1 92.38 16 GLY B CA 1
ATOM 2494 C C . GLY B 1 16 ? 8.469 -13.938 -14.984 1 92.38 16 GLY B C 1
ATOM 2495 O O . GLY B 1 16 ? 9.188 -14.211 -14.023 1 92.38 16 GLY B O 1
ATOM 2496 N N . THR B 1 17 ? 8.516 -14.633 -16.125 1 93.06 17 THR B N 1
ATOM 2497 C CA . THR B 1 17 ? 9.07 -15.984 -16.141 1 93.06 17 THR B CA 1
ATOM 2498 C C . THR B 1 17 ? 10.375 -16.031 -16.922 1 93.06 17 THR B C 1
ATOM 2500 O O . THR B 1 17 ? 10.922 -17.109 -17.172 1 93.06 17 THR B O 1
ATOM 2503 N N . SER B 1 18 ? 10.867 -14.883 -17.297 1 85.81 18 SER B N 1
ATOM 2504 C CA . SER B 1 18 ? 12.031 -14.883 -18.188 1 85.81 18 SER B CA 1
ATOM 2505 C C . SER B 1 18 ? 13.32 -15.125 -17.391 1 85.81 18 SER B C 1
ATOM 2507 O O . SER B 1 18 ? 14.328 -15.547 -17.969 1 85.81 18 SER B O 1
ATOM 2509 N N . THR B 1 19 ? 13.383 -14.742 -16.141 1 78.62 19 THR B N 1
ATOM 2510 C CA . THR B 1 19 ? 14.578 -14.93 -15.32 1 78.62 19 THR B CA 1
ATOM 2511 C C . THR B 1 19 ? 14.211 -15.094 -13.852 1 78.62 19 THR B C 1
ATOM 2513 O O . THR B 1 19 ? 13.039 -15 -13.484 1 78.62 19 THR B O 1
ATOM 2516 N N . GLY B 1 20 ? 15.172 -15.562 -13.148 1 84.44 20 GLY B N 1
ATOM 2517 C CA . GLY B 1 20 ? 15.094 -15.461 -11.695 1 84.44 20 GLY B CA 1
ATOM 2518 C C . GLY B 1 20 ? 14.062 -16.391 -11.086 1 84.44 20 GLY B C 1
ATOM 2519 O O . GLY B 1 20 ? 14.023 -17.578 -11.398 1 84.44 20 GLY B O 1
ATOM 2520 N N . ILE B 1 21 ? 13.32 -15.875 -10.188 1 88.31 21 ILE B N 1
ATOM 2521 C CA . ILE B 1 21 ? 12.352 -16.609 -9.375 1 88.31 21 ILE B CA 1
ATOM 2522 C C . ILE B 1 21 ? 11.242 -17.156 -10.273 1 88.31 21 ILE B C 1
ATOM 2524 O O . ILE B 1 21 ? 10.852 -18.312 -10.141 1 88.31 21 ILE B O 1
ATOM 2528 N N . GLY B 1 22 ? 10.812 -16.391 -11.25 1 93.62 22 GLY B N 1
ATOM 2529 C CA . GLY B 1 22 ? 9.734 -16.812 -12.125 1 93.62 22 GLY B CA 1
ATOM 2530 C C . GLY B 1 22 ? 10.078 -18.047 -12.945 1 93.62 22 GLY B C 1
ATOM 2531 O O . GLY B 1 22 ? 9.258 -18.953 -13.078 1 93.62 22 GLY B O 1
ATOM 2532 N N . LEU B 1 23 ? 11.273 -18.016 -13.484 1 94.12 23 LEU B N 1
ATOM 2533 C CA . LEU B 1 23 ? 11.719 -19.156 -14.281 1 94.12 23 LEU B CA 1
ATOM 2534 C C . LEU B 1 23 ? 11.859 -20.406 -13.414 1 94.12 23 LEU B C 1
ATOM 2536 O O . LEU B 1 23 ? 11.492 -21.5 -13.836 1 94.12 23 LEU B O 1
ATOM 2540 N N . SER B 1 24 ? 12.367 -20.234 -12.219 1 94.5 24 SER B N 1
ATOM 2541 C CA . SER B 1 24 ? 12.508 -21.344 -11.289 1 94.5 24 SER B CA 1
ATOM 2542 C C . SER B 1 24 ? 11.148 -21.938 -10.93 1 94.5 24 SER B C 1
ATOM 2544 O O . SER B 1 24 ? 11.008 -23.156 -10.82 1 94.5 24 SER B O 1
ATOM 2546 N N . ILE B 1 25 ? 10.148 -21.109 -10.75 1 96.94 25 ILE B N 1
ATOM 2547 C CA . ILE B 1 25 ? 8.797 -21.562 -10.461 1 96.94 25 ILE B CA 1
ATOM 2548 C C . ILE B 1 25 ? 8.297 -22.438 -11.609 1 96.94 25 ILE B C 1
ATOM 2550 O O . ILE B 1 25 ? 7.762 -23.531 -11.391 1 96.94 25 ILE B O 1
ATOM 2554 N N . VAL B 1 26 ? 8.5 -21.984 -12.812 1 97.44 26 VAL B N 1
ATOM 2555 C CA . VAL B 1 26 ? 8.07 -22.703 -14 1 97.44 26 VAL B CA 1
ATOM 2556 C C . VAL B 1 26 ? 8.727 -24.094 -14.031 1 97.44 26 VAL B C 1
ATOM 2558 O O . VAL B 1 26 ? 8.047 -25.094 -14.195 1 97.44 26 VAL B O 1
ATOM 2561 N N . LYS B 1 27 ? 10.016 -24.141 -13.82 1 96.19 27 LYS B N 1
ATOM 2562 C CA . LYS B 1 27 ? 10.758 -25.391 -13.852 1 96.19 27 LYS B CA 1
ATOM 2563 C C . LYS B 1 27 ? 10.242 -26.359 -12.797 1 96.19 27 LYS B C 1
ATOM 2565 O O . LYS B 1 27 ? 10.039 -27.547 -13.078 1 96.19 27 LYS B O 1
ATOM 2570 N N . LYS B 1 28 ? 10.016 -25.859 -11.609 1 96.19 28 LYS B N 1
ATOM 2571 C CA . LYS B 1 28 ? 9.594 -26.734 -10.516 1 96.19 28 LYS B CA 1
ATOM 2572 C C . LYS B 1 28 ? 8.18 -27.266 -10.742 1 96.19 28 LYS B C 1
ATOM 2574 O O . LYS B 1 28 ? 7.875 -28.391 -10.375 1 96.19 28 LYS B O 1
ATOM 2579 N N . ILE B 1 29 ? 7.301 -26.453 -11.32 1 96.81 29 ILE B N 1
ATOM 2580 C CA . ILE B 1 29 ? 5.957 -26.922 -11.672 1 96.81 29 ILE B CA 1
ATOM 2581 C C . ILE B 1 29 ? 6.047 -28.062 -12.672 1 96.81 29 ILE B C 1
ATOM 2583 O O . ILE B 1 29 ? 5.398 -29.094 -12.5 1 96.81 29 ILE B O 1
ATOM 2587 N N . LEU B 1 30 ? 6.867 -27.922 -13.695 1 95.88 30 LEU B N 1
ATOM 2588 C CA . LEU B 1 30 ? 7.039 -28.922 -14.734 1 95.88 30 LEU B CA 1
ATOM 2589 C C . LEU B 1 30 ? 7.648 -30.203 -14.156 1 95.88 30 LEU B C 1
ATOM 2591 O O . LEU B 1 30 ? 7.266 -31.312 -14.547 1 95.88 30 LEU B O 1
ATOM 2595 N N . ASP B 1 31 ? 8.555 -30 -13.18 1 93.81 31 ASP B N 1
ATOM 2596 C CA . ASP B 1 31 ? 9.18 -31.141 -12.516 1 93.81 31 ASP B CA 1
ATOM 2597 C C . ASP B 1 31 ? 8.141 -32 -11.805 1 93.81 31 ASP B C 1
ATOM 2599 O O . ASP B 1 31 ? 8.359 -33.188 -11.594 1 93.81 31 ASP B O 1
ATOM 2603 N N . GLN B 1 32 ? 7.008 -31.422 -11.398 1 93.12 32 GLN B N 1
ATOM 2604 C CA . GLN B 1 32 ? 5.93 -32.125 -10.727 1 93.12 32 GLN B CA 1
ATOM 2605 C C . GLN B 1 32 ? 4.914 -32.688 -11.734 1 93.12 32 GLN B C 1
ATOM 2607 O O . GLN B 1 32 ? 3.848 -33.156 -11.352 1 93.12 32 GLN B O 1
ATOM 2612 N N . LYS B 1 33 ? 5.223 -32.5 -13.078 1 92.5 33 LYS B N 1
ATOM 2613 C CA . LYS B 1 33 ? 4.387 -32.938 -14.195 1 92.5 33 LYS B CA 1
ATOM 2614 C C . LYS B 1 33 ? 3.053 -32.188 -14.203 1 92.5 33 LYS B C 1
ATOM 2616 O O . LYS B 1 33 ? 2.018 -32.781 -14.547 1 92.5 33 LYS B O 1
ATOM 2621 N N . LEU B 1 34 ? 3.051 -31 -13.68 1 94.62 34 LEU B N 1
ATOM 2622 C CA . LEU B 1 34 ? 1.907 -30.094 -13.758 1 94.62 34 LEU B CA 1
ATOM 2623 C C . LEU B 1 34 ? 2.025 -29.172 -14.969 1 94.62 34 LEU B C 1
ATOM 2625 O O . LEU B 1 34 ? 3.078 -29.109 -15.602 1 94.62 34 LEU B O 1
ATOM 2629 N N . ARG B 1 35 ? 0.962 -28.578 -15.312 1 96.88 35 ARG B N 1
ATOM 2630 C CA . ARG B 1 35 ? 0.935 -27.703 -16.484 1 96.88 35 ARG B CA 1
ATOM 2631 C C . ARG B 1 35 ? 1.156 -26.25 -16.078 1 96.88 35 ARG B C 1
ATOM 2633 O O . ARG B 1 35 ? 0.675 -25.812 -15.031 1 96.88 35 ARG B O 1
ATOM 2640 N N . VAL B 1 36 ? 1.851 -25.531 -16.922 1 98.06 36 VAL B N 1
ATOM 2641 C CA . VAL B 1 36 ? 2.162 -24.141 -16.578 1 98.06 36 VAL B CA 1
ATOM 2642 C C . VAL B 1 36 ? 2.053 -23.266 -17.812 1 98.06 36 VAL B C 1
ATOM 2644 O O . VAL B 1 36 ? 2.529 -23.641 -18.891 1 98.06 36 VAL B O 1
ATOM 2647 N N . VAL B 1 37 ? 1.305 -22.219 -17.688 1 98.44 37 VAL B N 1
ATOM 2648 C CA . VAL B 1 37 ? 1.273 -21.109 -18.641 1 98.44 37 VAL B CA 1
ATOM 2649 C C . VAL B 1 37 ? 2.229 -20.016 -18.188 1 98.44 37 VAL B C 1
ATOM 2651 O O . VAL B 1 37 ? 2.012 -19.391 -17.141 1 98.44 37 VAL B O 1
ATOM 2654 N N . ALA B 1 38 ? 3.256 -19.797 -18.984 1 98.25 38 ALA B N 1
ATOM 2655 C CA . ALA B 1 38 ? 4.266 -18.781 -18.656 1 98.25 38 ALA B CA 1
ATOM 2656 C C . ALA B 1 38 ? 4.008 -17.484 -19.422 1 98.25 38 ALA B C 1
ATOM 2658 O O . ALA B 1 38 ? 4.219 -17.406 -20.625 1 98.25 38 ALA B O 1
ATOM 2659 N N . PHE B 1 39 ? 3.508 -16.469 -18.719 1 97.75 39 PHE B N 1
ATOM 2660 C CA . PHE B 1 39 ? 3.418 -15.141 -19.297 1 97.75 39 PHE B CA 1
ATOM 2661 C C . PHE B 1 39 ? 4.781 -14.461 -19.312 1 97.75 39 PHE B C 1
ATOM 2663 O O . PHE B 1 39 ? 5.457 -14.391 -18.281 1 97.75 39 PHE B O 1
ATOM 2670 N N . THR B 1 40 ? 5.184 -13.977 -20.406 1 93.5 40 THR B N 1
ATOM 2671 C CA . THR B 1 40 ? 6.512 -13.398 -20.578 1 93.5 40 THR B CA 1
ATOM 2672 C C . THR B 1 40 ? 6.508 -12.352 -21.688 1 93.5 40 THR B C 1
ATOM 2674 O O . THR B 1 40 ? 5.551 -12.266 -22.453 1 93.5 40 THR B O 1
ATOM 2677 N N . ARG B 1 41 ? 7.586 -11.578 -21.703 1 88.94 41 ARG B N 1
ATOM 2678 C CA . ARG B 1 41 ? 7.773 -10.609 -22.781 1 88.94 41 ARG B CA 1
ATOM 2679 C C . ARG B 1 41 ? 8.422 -11.266 -24 1 88.94 41 ARG B C 1
ATOM 2681 O O . ARG B 1 41 ? 8.359 -10.742 -25.109 1 88.94 41 ARG B O 1
ATOM 2688 N N . SER B 1 42 ? 9.031 -12.398 -23.688 1 90.56 42 SER B N 1
ATOM 2689 C CA . SER B 1 42 ? 9.742 -13.102 -24.75 1 90.56 42 SER B CA 1
ATOM 2690 C C . SER B 1 42 ? 9.531 -14.609 -24.656 1 90.56 42 SER B C 1
ATOM 2692 O O . SER B 1 42 ? 10.266 -15.305 -23.953 1 90.56 42 SER B O 1
ATOM 2694 N N . LYS B 1 43 ? 8.68 -15.055 -25.531 1 93.88 43 LYS B N 1
ATOM 2695 C CA . LYS B 1 43 ? 8.289 -16.453 -25.5 1 93.88 43 LYS B CA 1
ATOM 2696 C C . LYS B 1 43 ? 9.492 -17.375 -25.719 1 93.88 43 LYS B C 1
ATOM 2698 O O . LYS B 1 43 ? 9.672 -18.359 -25 1 93.88 43 LYS B O 1
ATOM 2703 N N . GLU B 1 44 ? 10.32 -17.047 -26.609 1 94.38 44 GLU B N 1
ATOM 2704 C CA . GLU B 1 44 ? 11.445 -17.875 -27.016 1 94.38 44 GLU B CA 1
ATOM 2705 C C . GLU B 1 44 ? 12.453 -18.031 -25.875 1 94.38 44 GLU B C 1
ATOM 2707 O O . GLU B 1 44 ? 13.062 -19.094 -25.719 1 94.38 44 GLU B O 1
ATOM 2712 N N . VAL B 1 45 ? 12.594 -16.984 -25.094 1 93.75 45 VAL B N 1
ATOM 2713 C CA . VAL B 1 45 ? 13.547 -17.016 -23.984 1 93.75 45 VAL B CA 1
ATOM 2714 C C . VAL B 1 45 ? 13.133 -18.078 -22.969 1 93.75 45 VAL B C 1
ATOM 2716 O O . VAL B 1 45 ? 13.953 -18.891 -22.547 1 93.75 45 VAL B O 1
ATO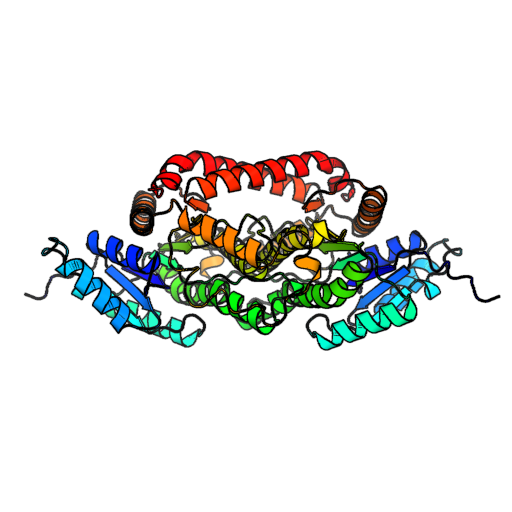M 2719 N N . VAL B 1 46 ? 11.891 -18.156 -22.656 1 95.75 46 VAL B N 1
ATOM 2720 C CA . VAL B 1 46 ? 11.383 -19.125 -21.688 1 95.75 46 VAL B CA 1
ATOM 2721 C C . VAL B 1 46 ? 11.484 -20.531 -22.25 1 95.75 46 VAL B C 1
ATOM 2723 O O . VAL B 1 46 ? 11.961 -21.453 -21.562 1 95.75 46 VAL B O 1
ATOM 2726 N N . GLU B 1 47 ? 11.078 -20.75 -23.469 1 96 47 GLU B N 1
ATOM 2727 C CA . GLU B 1 47 ? 11.117 -22.062 -24.109 1 96 47 GLU B CA 1
ATOM 2728 C C . GLU B 1 47 ? 12.539 -22.609 -24.188 1 96 47 GLU B C 1
ATOM 2730 O O . GLU B 1 47 ? 12.789 -23.766 -23.891 1 96 47 GLU B O 1
ATOM 2735 N N . ASN B 1 48 ? 13.445 -21.719 -24.547 1 95.25 48 ASN B N 1
ATOM 2736 C CA . ASN B 1 48 ? 14.844 -22.125 -24.656 1 95.25 48 ASN B CA 1
ATOM 2737 C C . ASN B 1 48 ? 15.445 -22.469 -23.297 1 95.25 48 ASN B C 1
ATOM 2739 O O . ASN B 1 48 ? 16.203 -23.438 -23.172 1 95.25 48 ASN B O 1
ATOM 2743 N N . GLN B 1 49 ? 15.125 -21.672 -22.328 1 94.31 49 GLN B N 1
ATOM 2744 C CA . GLN B 1 49 ? 15.648 -21.906 -21 1 94.31 49 GLN B CA 1
ATOM 2745 C C . GLN B 1 49 ? 15.117 -23.219 -20.422 1 94.31 49 GLN B C 1
ATOM 2747 O O . GLN B 1 49 ? 15.852 -23.953 -19.766 1 94.31 49 GLN B O 1
ATOM 2752 N N . VAL B 1 50 ? 13.883 -23.516 -20.641 1 95.12 50 VAL B N 1
ATOM 2753 C CA . VAL B 1 50 ? 13.289 -24.766 -20.156 1 95.12 50 VAL B CA 1
ATOM 2754 C C . VAL B 1 50 ? 13.883 -25.953 -20.906 1 95.12 50 VAL B C 1
ATOM 2756 O O . VAL B 1 50 ? 14.219 -26.969 -20.297 1 95.12 50 VAL B O 1
ATOM 2759 N N . LYS B 1 51 ? 14.031 -25.812 -22.203 1 93.88 51 LYS B N 1
ATOM 2760 C CA . LYS B 1 51 ? 14.664 -26.859 -23 1 93.88 51 LYS B CA 1
ATOM 2761 C C . LYS B 1 51 ? 16.078 -27.156 -22.5 1 93.88 51 LYS B C 1
ATOM 2763 O O . LYS B 1 51 ? 16.438 -28.328 -22.328 1 93.88 51 LYS B O 1
ATOM 2768 N N . ASP B 1 52 ? 16.797 -26.078 -22.281 1 93.25 52 ASP B N 1
ATOM 2769 C CA . ASP B 1 52 ? 18.156 -26.234 -21.781 1 93.25 52 ASP B CA 1
ATOM 2770 C C . ASP B 1 52 ? 18.156 -26.938 -20.422 1 93.25 52 ASP B C 1
ATOM 2772 O O . ASP B 1 52 ? 19.031 -27.781 -20.172 1 93.25 52 ASP B O 1
ATOM 2776 N N . TYR B 1 53 ? 17.25 -26.562 -19.594 1 93.25 53 TYR B N 1
ATOM 2777 C CA . TYR B 1 53 ? 17.109 -27.156 -18.266 1 93.25 53 TYR B CA 1
ATOM 2778 C C . TYR B 1 53 ? 16.906 -28.672 -18.359 1 93.25 53 TYR B C 1
ATOM 2780 O O . TYR B 1 53 ? 17.562 -29.438 -17.656 1 93.25 53 TYR B O 1
ATOM 2788 N N . TYR B 1 54 ? 16.109 -29.156 -19.188 1 92.25 54 TYR B N 1
ATOM 2789 C CA . TYR B 1 54 ? 15.789 -30.578 -19.266 1 92.25 54 TYR B CA 1
ATOM 2790 C C . TYR B 1 54 ? 16.844 -31.328 -20.078 1 92.25 54 TYR B C 1
ATOM 2792 O O . TYR B 1 54 ? 17.047 -32.531 -19.891 1 92.25 54 TYR B O 1
ATOM 2800 N N . SER B 1 55 ? 17.453 -30.641 -20.969 1 90.75 55 SER B N 1
ATOM 2801 C CA . SER B 1 55 ? 18.547 -31.281 -21.703 1 90.75 55 SER B CA 1
ATOM 2802 C C . SER B 1 55 ? 19.703 -31.609 -20.766 1 90.75 55 SER B C 1
ATOM 2804 O O . SER B 1 55 ? 20.422 -32.594 -20.984 1 90.75 55 SER B O 1
ATOM 2806 N N . LYS B 1 56 ? 19.844 -30.766 -19.812 1 89.81 56 LYS B N 1
ATOM 2807 C CA . LYS B 1 56 ? 20.969 -30.922 -18.875 1 89.81 56 LYS B CA 1
ATOM 2808 C C . LYS B 1 56 ? 20.594 -31.844 -17.719 1 89.81 56 LYS B C 1
ATOM 2810 O O . LYS B 1 56 ? 21.469 -32.375 -17.047 1 89.81 56 LYS B O 1
ATOM 2815 N N . SER B 1 57 ? 19.328 -31.875 -17.641 1 80.25 57 SER B N 1
ATOM 2816 C CA . SER B 1 57 ? 18.859 -32.656 -16.5 1 80.25 57 SER B CA 1
ATOM 2817 C C . SER B 1 57 ? 18.594 -34.094 -16.891 1 80.25 57 SER B C 1
ATOM 2819 O O . SER B 1 57 ? 18.406 -34.406 -18.078 1 80.25 57 SER B O 1
ATOM 2821 N N . ASN B 1 58 ? 18.891 -35.125 -16.156 1 71.69 58 ASN B N 1
ATOM 2822 C CA . ASN B 1 58 ? 18.609 -36.531 -16.391 1 71.69 58 ASN B CA 1
ATOM 2823 C C . ASN B 1 58 ? 17.125 -36.844 -16.234 1 71.69 58 ASN B C 1
ATOM 2825 O O . ASN B 1 58 ? 16.75 -38 -15.938 1 71.69 58 ASN B O 1
ATOM 2829 N N . LYS B 1 59 ? 16.266 -35.875 -16.453 1 73 59 LYS B N 1
ATOM 2830 C CA . LYS B 1 59 ? 14.828 -36.031 -16.25 1 73 59 LYS B CA 1
ATOM 2831 C C . LYS B 1 59 ? 14.109 -36.281 -17.562 1 73 59 LYS B C 1
ATOM 2833 O O . LYS B 1 59 ? 13.195 -35.531 -17.938 1 73 59 LYS B O 1
ATOM 2838 N N . ASN B 1 60 ? 14.469 -37.219 -18.344 1 69.38 60 ASN B N 1
ATOM 2839 C CA . ASN B 1 60 ? 13.992 -37.531 -19.688 1 69.38 60 ASN B CA 1
ATOM 2840 C C . ASN B 1 60 ? 12.547 -38.031 -19.656 1 69.38 60 ASN B C 1
ATOM 2842 O O . ASN B 1 60 ? 11.883 -38.062 -20.703 1 69.38 60 ASN B O 1
ATOM 2846 N N . ASN B 1 61 ? 12.039 -38.188 -18.531 1 77.19 61 ASN B N 1
ATOM 2847 C CA . ASN B 1 61 ? 10.703 -38.781 -18.422 1 77.19 61 ASN B CA 1
ATOM 2848 C C . ASN B 1 61 ? 9.633 -37.688 -18.297 1 77.19 61 ASN B C 1
ATOM 2850 O O . ASN B 1 61 ? 8.445 -38 -18.141 1 77.19 61 ASN B O 1
ATOM 2854 N N . ILE B 1 62 ? 10.07 -36.531 -18.375 1 80.25 62 ILE B N 1
ATOM 2855 C CA . ILE B 1 62 ? 9.109 -35.438 -18.25 1 80.25 62 ILE B CA 1
ATOM 2856 C C . ILE B 1 62 ? 8.844 -34.812 -19.609 1 80.25 62 ILE B C 1
ATOM 2858 O O . ILE B 1 62 ? 9.766 -34.375 -20.297 1 80.25 62 ILE B O 1
ATOM 2862 N N . ASP B 1 63 ? 7.598 -34.906 -20.047 1 86 63 ASP B N 1
ATOM 2863 C CA . ASP B 1 63 ? 7.18 -34.25 -21.281 1 86 63 ASP B CA 1
ATOM 2864 C C . ASP B 1 63 ? 6.832 -32.781 -21.031 1 86 63 ASP B C 1
ATOM 2866 O O . ASP B 1 63 ? 5.656 -32.406 -21.062 1 86 63 ASP B O 1
ATOM 2870 N N . TYR B 1 64 ? 7.863 -32 -20.906 1 89.5 64 TYR B N 1
ATOM 2871 C CA . TYR B 1 64 ? 7.66 -30.594 -20.578 1 89.5 64 TYR B CA 1
ATOM 2872 C C . TYR B 1 64 ? 7.023 -29.844 -21.734 1 89.5 64 TYR B C 1
ATOM 2874 O O . TYR B 1 64 ? 6.367 -28.812 -21.547 1 89.5 64 TYR B O 1
ATOM 2882 N N . GLN B 1 65 ? 7.102 -30.297 -22.969 1 90.94 65 GLN B N 1
ATOM 2883 C CA . GLN B 1 65 ? 6.621 -29.594 -24.141 1 90.94 65 GLN B CA 1
ATOM 2884 C C . GLN B 1 65 ? 5.098 -29.531 -24.156 1 90.94 65 GLN B C 1
ATOM 2886 O O . GLN B 1 65 ? 4.516 -28.516 -24.562 1 90.94 65 GLN B O 1
ATOM 2891 N N . SER B 1 66 ? 4.484 -30.578 -23.688 1 92.19 66 SER B N 1
ATOM 2892 C CA . SER B 1 66 ? 3.027 -30.609 -23.656 1 92.19 66 SER B CA 1
ATOM 2893 C C . SER B 1 66 ? 2.484 -29.891 -22.422 1 92.19 66 SER B C 1
ATOM 2895 O O . SER B 1 66 ? 1.295 -29.578 -22.359 1 92.19 66 SER B O 1
ATOM 2897 N N . SER B 1 67 ? 3.385 -29.656 -21.484 1 95.38 67 SER B N 1
ATOM 2898 C CA . SER B 1 67 ? 2.93 -29.109 -20.203 1 95.38 67 SER B CA 1
ATOM 2899 C C . SER B 1 67 ? 3.266 -27.625 -20.078 1 95.38 67 SER B C 1
ATOM 2901 O O . SER B 1 67 ? 2.742 -26.938 -19.203 1 95.38 67 SER B O 1
ATOM 2903 N N . LEU B 1 68 ? 4.113 -27.094 -20.984 1 97.06 68 LEU B N 1
ATOM 2904 C CA . LEU B 1 68 ? 4.504 -25.688 -20.969 1 97.06 68 LEU B CA 1
ATOM 2905 C C . LEU B 1 68 ? 3.807 -24.922 -22.078 1 97.06 68 LEU B C 1
ATOM 2907 O O . LEU B 1 68 ? 3.852 -25.328 -23.25 1 97.06 68 LEU B O 1
ATOM 2911 N N . LEU B 1 69 ? 3.115 -23.906 -21.781 1 97.69 69 LEU B N 1
ATOM 2912 C CA . LEU B 1 69 ? 2.602 -22.938 -22.734 1 97.69 69 LEU B CA 1
ATOM 2913 C C . LEU B 1 69 ? 3.164 -21.547 -22.453 1 97.69 69 LEU B C 1
ATOM 2915 O O . LEU B 1 69 ? 2.744 -20.875 -21.5 1 97.69 69 LEU B O 1
ATOM 2919 N N . ALA B 1 70 ? 4.16 -21.141 -23.25 1 97.81 70 ALA B N 1
ATOM 2920 C CA . ALA B 1 70 ? 4.688 -19.781 -23.141 1 97.81 70 ALA B CA 1
ATOM 2921 C C . ALA B 1 70 ? 3.895 -18.812 -24 1 97.81 70 ALA B C 1
ATOM 2923 O O . ALA B 1 70 ? 3.686 -19.047 -25.188 1 97.81 70 ALA B O 1
ATOM 2924 N N . ILE B 1 71 ? 3.393 -17.719 -23.438 1 97.88 71 ILE B N 1
ATOM 2925 C CA . ILE B 1 71 ? 2.602 -16.734 -24.156 1 97.88 71 ILE B CA 1
ATOM 2926 C C . ILE B 1 71 ? 3.221 -15.352 -23.969 1 97.88 71 ILE B C 1
ATOM 2928 O O . ILE B 1 71 ? 3.58 -14.961 -22.859 1 97.88 71 ILE B O 1
ATOM 2932 N N . GLN B 1 72 ? 3.434 -14.633 -25.078 1 97.38 72 GLN B N 1
ATOM 2933 C CA . GLN B 1 72 ? 3.863 -13.242 -24.984 1 97.38 72 GLN B CA 1
ATOM 2934 C C . GLN B 1 72 ? 2.727 -12.344 -24.516 1 97.38 72 GLN B C 1
ATOM 2936 O O . GLN B 1 72 ? 1.702 -12.219 -25.188 1 97.38 72 GLN B O 1
ATOM 2941 N N . VAL B 1 73 ? 2.898 -11.719 -23.359 1 97.56 73 VAL B N 1
ATOM 2942 C CA . VAL B 1 73 ? 1.871 -10.883 -22.75 1 97.56 73 VAL B CA 1
ATOM 2943 C C . VAL B 1 73 ? 2.504 -9.609 -22.188 1 97.56 73 VAL B C 1
ATOM 2945 O O . VAL B 1 73 ? 3.523 -9.664 -21.5 1 97.56 73 VAL B O 1
ATOM 2948 N N . ASP B 1 74 ? 1.982 -8.484 -22.594 1 97.25 74 ASP B N 1
ATOM 2949 C CA . ASP B 1 74 ? 2.232 -7.254 -21.844 1 97.25 74 ASP B CA 1
ATOM 2950 C C . ASP B 1 74 ? 1.276 -7.125 -20.672 1 97.25 74 ASP B C 1
ATOM 2952 O O . ASP B 1 74 ? 0.113 -6.754 -20.844 1 97.25 74 ASP B O 1
ATOM 2956 N N . ILE B 1 75 ? 1.79 -7.379 -19.516 1 96.56 75 ILE B N 1
ATOM 2957 C CA . ILE B 1 75 ? 0.935 -7.504 -18.344 1 96.56 75 ILE B CA 1
ATOM 2958 C C . ILE B 1 75 ? 0.362 -6.137 -17.969 1 96.56 75 ILE B C 1
ATOM 2960 O O . ILE B 1 75 ? -0.571 -6.043 -17.172 1 96.56 75 ILE B O 1
ATOM 2964 N N . THR B 1 76 ? 0.945 -4.996 -18.5 1 96.38 76 THR B N 1
ATOM 2965 C CA . THR B 1 76 ? 0.438 -3.658 -18.203 1 96.38 76 THR B CA 1
ATOM 2966 C C . THR B 1 76 ? -0.711 -3.299 -19.141 1 96.38 76 THR B C 1
ATOM 2968 O O . THR B 1 76 ? -1.327 -2.24 -19 1 96.38 76 THR B O 1
ATOM 2971 N N . ASN B 1 77 ? -0.956 -4.133 -20.094 1 97.12 77 ASN B N 1
ATOM 2972 C CA . ASN B 1 77 ? -2.047 -3.957 -21.047 1 97.12 77 ASN B CA 1
ATOM 2973 C C . ASN B 1 77 ? -3.18 -4.945 -20.781 1 97.12 77 ASN B C 1
ATOM 2975 O O . ASN B 1 77 ? -3.02 -6.148 -21 1 97.12 77 ASN B O 1
ATOM 2979 N N . GLN B 1 78 ? -4.293 -4.457 -20.406 1 96.25 78 GLN B N 1
ATOM 2980 C CA . GLN B 1 78 ? -5.418 -5.293 -20 1 96.25 78 GLN B CA 1
ATOM 2981 C C . GLN B 1 78 ? -5.844 -6.23 -21.125 1 96.25 78 GLN B C 1
ATOM 2983 O O . GLN B 1 78 ? -6.109 -7.41 -20.891 1 96.25 78 GLN B O 1
ATOM 2988 N N . GLN B 1 79 ? -5.949 -5.727 -22.266 1 97.19 79 GLN B N 1
ATOM 2989 C CA . GLN B 1 79 ? -6.367 -6.547 -23.406 1 97.19 79 GLN B CA 1
ATOM 2990 C C . GLN B 1 79 ? -5.359 -7.66 -23.672 1 97.19 79 GLN B C 1
ATOM 2992 O O . GLN B 1 79 ? -5.746 -8.789 -24 1 97.19 79 GLN B O 1
ATOM 2997 N N . SER B 1 80 ? -4.094 -7.336 -23.594 1 98.12 80 SER B N 1
ATOM 2998 C CA . SER B 1 80 ? -3.047 -8.336 -23.781 1 98.12 80 SER B CA 1
ATOM 2999 C C . SER B 1 80 ? -3.184 -9.461 -22.75 1 98.12 80 SER B C 1
ATOM 3001 O O . SER B 1 80 ? -3.064 -10.641 -23.094 1 98.12 80 SER B O 1
ATOM 3003 N N . VAL B 1 81 ? -3.486 -9.117 -21.547 1 98.38 81 VAL B N 1
ATOM 3004 C CA . VAL B 1 81 ? -3.65 -10.086 -20.469 1 98.38 81 VAL B CA 1
ATOM 3005 C C . VAL B 1 81 ? -4.875 -10.961 -20.734 1 98.38 81 VAL B C 1
ATOM 3007 O O . VAL B 1 81 ? -4.809 -12.188 -20.625 1 98.38 81 VAL B O 1
ATOM 3010 N N . GLU B 1 82 ? -5.938 -10.344 -21.109 1 98.06 82 GLU B N 1
ATOM 3011 C CA . GLU B 1 82 ? -7.168 -11.078 -21.391 1 98.06 82 GLU B CA 1
ATOM 3012 C C . GLU B 1 82 ? -6.957 -12.086 -22.516 1 98.06 82 GLU B C 1
ATOM 3014 O O . GLU B 1 82 ? -7.41 -13.227 -22.438 1 98.06 82 GLU B O 1
ATOM 3019 N N . ASN B 1 83 ? -6.309 -11.648 -23.547 1 98.31 83 ASN B N 1
ATOM 3020 C CA . ASN B 1 83 ? -6.008 -12.547 -24.656 1 98.31 83 ASN B CA 1
ATOM 3021 C C . ASN B 1 83 ? -5.148 -13.727 -24.203 1 98.31 83 ASN B C 1
ATOM 3023 O O . ASN B 1 83 ? -5.367 -14.859 -24.641 1 98.31 83 ASN B O 1
ATOM 3027 N N . GLY B 1 84 ? -4.156 -13.438 -23.359 1 98.44 84 GLY B N 1
ATOM 3028 C CA . GLY B 1 84 ? -3.314 -14.5 -22.828 1 98.44 84 GLY B CA 1
ATOM 3029 C C . GLY B 1 84 ? -4.082 -15.516 -22 1 98.44 84 GLY B C 1
ATOM 3030 O O . GLY B 1 84 ? -3.875 -16.719 -22.141 1 98.44 84 GLY B O 1
ATOM 3031 N N . VAL B 1 85 ? -4.988 -15.062 -21.172 1 98.5 85 VAL B N 1
ATOM 3032 C CA . VAL B 1 85 ? -5.797 -15.93 -20.328 1 98.5 85 VAL B CA 1
ATOM 3033 C C . VAL B 1 85 ? -6.723 -16.781 -21.188 1 98.5 85 VAL B C 1
ATOM 3035 O O . VAL B 1 85 ? -6.887 -17.984 -20.938 1 98.5 85 VAL B O 1
ATOM 3038 N N . GLN B 1 86 ? -7.273 -16.172 -22.203 1 98.12 86 GLN B N 1
ATOM 3039 C CA . GLN B 1 86 ? -8.141 -16.922 -23.109 1 98.12 86 GLN B CA 1
ATOM 3040 C C . GLN B 1 86 ? -7.367 -18 -23.844 1 98.12 86 GLN B C 1
ATOM 3042 O O . GLN B 1 86 ? -7.875 -19.109 -24.047 1 98.12 86 GLN B O 1
ATOM 3047 N N . GLU B 1 87 ? -6.211 -17.688 -24.281 1 98.06 87 GLU B N 1
ATOM 3048 C CA . GLU B 1 87 ? -5.371 -18.688 -24.938 1 98.06 87 GLU B CA 1
ATOM 3049 C C . GLU B 1 87 ? -5.055 -19.844 -24 1 98.06 87 GLU B C 1
ATOM 3051 O O . GLU B 1 87 ? -5.09 -21.016 -24.406 1 98.06 87 GLU B O 1
ATOM 3056 N N . ALA B 1 88 ? -4.742 -19.562 -22.75 1 97.62 88 ALA B N 1
ATOM 3057 C CA . ALA B 1 88 ? -4.492 -20.594 -21.734 1 97.62 88 ALA B CA 1
ATOM 3058 C C . ALA B 1 88 ? -5.699 -21.516 -21.594 1 97.62 88 ALA B C 1
ATOM 3060 O O . ALA B 1 88 ? -5.547 -22.734 -21.531 1 97.62 88 ALA B O 1
ATOM 3061 N N . LEU B 1 89 ? -6.855 -20.938 -21.578 1 97 89 LEU B N 1
ATOM 3062 C CA . LEU B 1 89 ? -8.086 -21.688 -21.422 1 97 89 LEU B CA 1
ATOM 3063 C C . LEU B 1 89 ? -8.336 -22.578 -22.625 1 97 89 LEU B C 1
ATOM 3065 O O . LEU B 1 89 ? -8.797 -23.719 -22.5 1 97 89 LEU B O 1
ATOM 3069 N N . LYS B 1 90 ? -8.062 -22.031 -23.75 1 97 90 LYS B N 1
ATOM 3070 C CA . LYS B 1 90 ? -8.25 -22.797 -24.984 1 97 90 LYS B CA 1
ATOM 3071 C C . LYS B 1 90 ? -7.367 -24.031 -25.016 1 97 90 LYS B C 1
ATOM 3073 O O . LYS B 1 90 ? -7.797 -25.094 -25.453 1 97 90 LYS B O 1
ATOM 3078 N N . VAL B 1 91 ? -6.223 -23.938 -24.5 1 96.69 91 VAL B N 1
ATOM 3079 C CA . VAL B 1 91 ? -5.238 -25 -24.609 1 96.69 91 VAL B CA 1
ATOM 3080 C C . VAL B 1 91 ? -5.426 -26 -23.469 1 96.69 91 VAL B C 1
ATOM 3082 O O . VAL B 1 91 ? -5.414 -27.219 -23.688 1 96.69 91 VAL B O 1
ATOM 3085 N N . PHE B 1 92 ? -5.602 -25.484 -22.266 1 96.38 92 PHE B N 1
ATOM 3086 C CA . PHE B 1 92 ? -5.543 -26.375 -21.109 1 96.38 92 PHE B CA 1
ATOM 3087 C C . PHE B 1 92 ? -6.93 -26.562 -20.5 1 96.38 92 PHE B C 1
ATOM 3089 O O . PHE B 1 92 ? -7.129 -27.438 -19.656 1 96.38 92 PHE B O 1
ATOM 3096 N N . GLY B 1 93 ? -7.883 -25.656 -20.781 1 95.31 93 GLY B N 1
ATOM 3097 C CA . GLY B 1 93 ? -9.281 -25.828 -20.422 1 95.31 93 GLY B CA 1
ATOM 3098 C C . GLY B 1 93 ? -9.594 -25.359 -19.016 1 95.31 93 GLY B C 1
ATOM 3099 O O . GLY B 1 93 ? -10.766 -25.297 -18.625 1 95.31 93 GLY B O 1
ATOM 3100 N N . ARG B 1 94 ? -8.562 -25.062 -18.219 1 96.25 94 ARG B N 1
ATOM 3101 C CA . ARG B 1 94 ? -8.781 -24.641 -16.844 1 96.25 94 ARG B CA 1
ATOM 3102 C C . ARG B 1 94 ? -7.605 -23.812 -16.328 1 96.25 94 ARG B C 1
ATOM 3104 O O . ARG B 1 94 ? -6.566 -23.719 -16.984 1 96.25 94 ARG B O 1
ATOM 3111 N N . ILE B 1 95 ? -7.801 -23.109 -15.281 1 97.81 95 ILE B N 1
ATOM 3112 C CA . ILE B 1 95 ? -6.793 -22.391 -14.508 1 97.81 95 ILE B CA 1
ATOM 3113 C C . ILE B 1 95 ? -6.992 -22.672 -13.016 1 97.81 95 ILE B C 1
ATOM 3115 O O . ILE B 1 95 ? -8.094 -22.516 -12.492 1 97.81 95 ILE B O 1
ATOM 3119 N N . ASP B 1 96 ? -5.906 -23.062 -12.336 1 98.25 96 ASP B N 1
ATOM 3120 C CA . ASP B 1 96 ? -6.082 -23.484 -10.953 1 98.25 96 ASP B CA 1
ATOM 3121 C C . ASP B 1 96 ? -5.27 -22.594 -10 1 98.25 96 ASP B C 1
ATOM 3123 O O . ASP B 1 96 ? -5.703 -22.312 -8.883 1 98.25 96 ASP B O 1
ATOM 3127 N N . VAL B 1 97 ? -4.086 -22.219 -10.391 1 98.69 97 VAL B N 1
ATOM 3128 C CA . VAL B 1 97 ? -3.195 -21.422 -9.547 1 98.69 97 VAL B CA 1
ATOM 3129 C C . VAL B 1 97 ? -2.637 -20.25 -10.352 1 98.69 97 VAL B C 1
ATOM 3131 O O . VAL B 1 97 ? -2.193 -20.438 -11.484 1 98.69 97 VAL B O 1
ATOM 3134 N N . VAL B 1 98 ? -2.721 -19.094 -9.844 1 98.81 98 VAL B N 1
ATOM 3135 C CA . VAL B 1 98 ? -2.158 -17.891 -10.453 1 98.81 98 VAL B CA 1
ATOM 3136 C C . VAL B 1 98 ? -1.021 -17.359 -9.586 1 98.81 98 VAL B C 1
ATOM 3138 O O . VAL B 1 98 ? -1.224 -17.031 -8.414 1 98.81 98 VAL B O 1
ATOM 3141 N N . VAL B 1 99 ? 0.17 -17.297 -10.109 1 98.56 99 VAL B N 1
ATOM 3142 C CA . VAL B 1 99 ? 1.336 -16.766 -9.414 1 98.56 99 VAL B CA 1
ATOM 3143 C C . VAL B 1 99 ? 1.755 -15.445 -10.047 1 98.56 99 VAL B C 1
ATOM 3145 O O . VAL B 1 99 ? 2.393 -15.43 -11.102 1 98.56 99 VAL B O 1
ATOM 3148 N N . ASN B 1 100 ? 1.377 -14.406 -9.43 1 97.81 100 ASN B N 1
ATOM 3149 C CA . ASN B 1 100 ? 1.819 -13.086 -9.852 1 97.81 100 ASN B CA 1
ATOM 3150 C C . ASN B 1 100 ? 3.209 -12.758 -9.312 1 97.81 100 ASN B C 1
ATOM 3152 O O . ASN B 1 100 ? 3.346 -12.258 -8.195 1 97.81 100 ASN B O 1
ATOM 3156 N N . ASN B 1 101 ? 4.176 -12.906 -10.141 1 94.69 101 ASN B N 1
ATOM 3157 C CA . ASN B 1 101 ? 5.57 -12.797 -9.734 1 94.69 101 ASN B CA 1
ATOM 3158 C C . ASN B 1 101 ? 6.258 -11.617 -10.422 1 94.69 101 ASN B C 1
ATOM 3160 O O . ASN B 1 101 ? 7.273 -11.109 -9.93 1 94.69 101 ASN B O 1
ATOM 3164 N N . ALA B 1 102 ? 5.695 -11.18 -11.562 1 89.12 102 ALA B N 1
ATOM 3165 C CA . ALA B 1 102 ? 6.305 -10.086 -12.305 1 89.12 102 ALA B CA 1
ATOM 3166 C C . ALA B 1 102 ? 6.402 -8.828 -11.453 1 89.12 102 ALA B C 1
ATOM 3168 O O . ALA B 1 102 ? 5.473 -8.5 -10.711 1 89.12 102 ALA B O 1
ATOM 3169 N N . GLY B 1 103 ? 7.492 -8.148 -11.5 1 85.06 103 GLY B N 1
ATOM 3170 C CA . GLY B 1 103 ? 7.758 -6.91 -10.789 1 85.06 103 GLY B CA 1
ATOM 3171 C C . GLY B 1 103 ? 9.203 -6.465 -10.875 1 85.06 103 GLY B C 1
ATOM 3172 O O . GLY B 1 103 ? 10.047 -7.176 -11.438 1 85.06 103 GLY B O 1
ATOM 3173 N N . TYR B 1 104 ? 9.414 -5.254 -10.477 1 83 104 TYR B N 1
ATOM 3174 C CA . TYR B 1 104 ? 10.789 -4.758 -10.43 1 83 104 TYR B CA 1
ATOM 3175 C C . TYR B 1 104 ? 10.953 -3.711 -9.336 1 83 104 TYR B C 1
ATOM 3177 O O . TYR B 1 104 ? 9.969 -3.248 -8.758 1 83 104 TYR B O 1
ATOM 3185 N N . SER B 1 105 ? 12.188 -3.533 -9.008 1 81.44 105 SER B N 1
ATOM 3186 C CA . SER B 1 105 ? 12.531 -2.535 -8.008 1 81.44 105 SER B CA 1
ATOM 3187 C C . SER B 1 105 ? 13.102 -1.275 -8.648 1 81.44 105 SER B C 1
ATOM 3189 O O . SER B 1 105 ? 13.461 -1.282 -9.828 1 81.44 105 SER B O 1
ATOM 3191 N N . GLN B 1 106 ? 13.023 -0.206 -7.938 1 78.38 106 GLN B N 1
ATOM 3192 C CA . GLN B 1 106 ? 13.578 1.087 -8.328 1 78.38 106 GLN B CA 1
ATOM 3193 C C . GLN B 1 106 ? 14.211 1.802 -7.137 1 78.38 106 GLN B C 1
ATOM 3195 O O . GLN B 1 106 ? 13.578 1.95 -6.09 1 78.38 106 GLN B O 1
ATOM 3200 N N . TRP B 1 107 ? 15.367 2.195 -7.32 1 80.06 107 TRP B N 1
ATOM 3201 C CA . TRP B 1 107 ? 16.062 2.941 -6.273 1 80.06 107 TRP B CA 1
ATOM 3202 C C . TRP B 1 107 ? 15.906 4.441 -6.488 1 80.06 107 TRP B C 1
ATOM 3204 O O . TRP B 1 107 ? 15.953 4.922 -7.625 1 80.06 107 TRP B O 1
ATOM 3214 N N . GLY B 1 108 ? 15.836 5.211 -5.371 1 84.69 108 GLY B N 1
ATOM 3215 C CA . GLY B 1 108 ? 15.773 6.664 -5.32 1 84.69 108 GLY B CA 1
ATOM 3216 C C . GLY B 1 108 ? 14.953 7.191 -4.164 1 84.69 108 GLY B C 1
ATOM 3217 O O . GLY B 1 108 ? 13.906 6.625 -3.83 1 84.69 108 GLY B O 1
ATOM 3218 N N . ASN B 1 109 ? 15.602 8.242 -3.602 1 89.69 109 ASN B N 1
ATOM 3219 C CA . ASN B 1 109 ? 14.789 8.898 -2.58 1 89.69 109 ASN B CA 1
ATOM 3220 C C . ASN B 1 109 ? 13.5 9.461 -3.164 1 89.69 109 ASN B C 1
ATOM 3222 O O . ASN B 1 109 ? 13.422 9.75 -4.359 1 89.69 109 ASN B O 1
ATOM 3226 N N . THR B 1 110 ? 12.508 9.594 -2.326 1 92.94 110 THR B N 1
ATOM 3227 C CA . THR B 1 110 ? 11.172 10.016 -2.736 1 92.94 110 THR B CA 1
ATOM 3228 C C . THR B 1 110 ? 11.25 11.266 -3.611 1 92.94 110 THR B C 1
ATOM 3230 O O . THR B 1 110 ? 10.625 11.328 -4.676 1 92.94 110 THR B O 1
ATOM 3233 N N . GLU B 1 111 ? 12 12.227 -3.182 1 92.56 111 GLU B N 1
ATOM 3234 C CA . GLU B 1 111 ? 12.109 13.508 -3.877 1 92.56 111 GLU B CA 1
ATOM 3235 C C . GLU B 1 111 ? 12.859 13.352 -5.195 1 92.56 111 GLU B C 1
ATOM 3237 O O . GLU B 1 111 ? 12.688 14.156 -6.113 1 92.56 111 GLU B O 1
ATOM 3242 N N . GLU B 1 112 ? 13.641 12.328 -5.301 1 91.06 112 GLU B N 1
ATOM 3243 C CA . GLU B 1 112 ? 14.539 12.164 -6.441 1 91.06 112 GLU B CA 1
ATOM 3244 C C . GLU B 1 112 ? 13.875 11.367 -7.559 1 91.06 112 GLU B C 1
ATOM 3246 O O . GLU B 1 112 ? 14.297 11.43 -8.711 1 91.06 112 GLU B O 1
ATOM 3251 N N . VAL B 1 113 ? 12.914 10.555 -7.246 1 90.81 113 VAL B N 1
ATOM 3252 C CA . VAL B 1 113 ? 12.234 9.734 -8.234 1 90.81 113 VAL B CA 1
ATOM 3253 C C . VAL B 1 113 ? 11.258 10.586 -9.039 1 90.81 113 VAL B C 1
ATOM 3255 O O . VAL B 1 113 ? 10.438 11.305 -8.461 1 90.81 113 VAL B O 1
ATOM 3258 N N . SER B 1 114 ? 11.359 10.562 -10.352 1 90.81 114 SER B N 1
ATOM 3259 C CA . SER B 1 114 ? 10.461 11.352 -11.195 1 90.81 114 SER B CA 1
ATOM 3260 C C . SER B 1 114 ? 9.023 10.859 -11.086 1 90.81 114 SER B C 1
ATOM 3262 O O . SER B 1 114 ? 8.781 9.719 -10.695 1 90.81 114 SER B O 1
ATOM 3264 N N . ASP B 1 115 ? 8.133 11.734 -11.422 1 92 115 ASP B N 1
ATOM 3265 C CA . ASP B 1 115 ? 6.727 11.352 -11.43 1 92 115 ASP B CA 1
ATOM 3266 C C . ASP B 1 115 ? 6.48 10.18 -12.375 1 92 115 ASP B C 1
ATOM 3268 O O . ASP B 1 115 ? 5.727 9.258 -12.047 1 92 115 ASP B O 1
ATOM 3272 N N . LYS B 1 116 ? 7.023 10.273 -13.508 1 93.06 116 LYS B N 1
ATOM 3273 C CA . LYS B 1 116 ? 6.871 9.211 -14.5 1 93.06 116 LYS B CA 1
ATOM 3274 C C . LYS B 1 116 ? 7.367 7.875 -13.945 1 93.06 116 LYS B C 1
ATOM 3276 O O . LYS B 1 116 ? 6.684 6.855 -14.07 1 93.06 116 LYS B O 1
ATOM 3281 N N . ASP B 1 117 ? 8.531 7.879 -13.32 1 91.19 117 ASP B N 1
ATOM 3282 C CA . ASP B 1 117 ? 9.102 6.648 -12.781 1 91.19 117 ASP B CA 1
ATOM 3283 C C . ASP B 1 117 ? 8.234 6.09 -11.656 1 91.19 117 ASP B C 1
ATOM 3285 O O . ASP B 1 117 ? 8.078 4.875 -11.531 1 91.19 117 ASP B O 1
ATOM 3289 N N . HIS B 1 118 ? 7.727 6.984 -10.852 1 93.25 118 HIS B N 1
ATOM 3290 C CA . HIS B 1 118 ? 6.84 6.57 -9.773 1 93.25 118 HIS B CA 1
ATOM 3291 C C . HIS B 1 118 ? 5.59 5.887 -10.32 1 93.25 118 HIS B C 1
ATOM 3293 O O . HIS B 1 118 ? 5.172 4.848 -9.797 1 93.25 118 HIS B O 1
ATOM 3299 N N . ARG B 1 119 ? 5.043 6.445 -11.297 1 95.69 119 ARG B N 1
ATOM 3300 C CA . ARG B 1 119 ? 3.834 5.883 -11.891 1 95.69 119 ARG B CA 1
ATOM 3301 C C . ARG B 1 119 ? 4.141 4.582 -12.625 1 95.69 119 ARG B C 1
ATOM 3303 O O . ARG B 1 119 ? 3.354 3.633 -12.562 1 9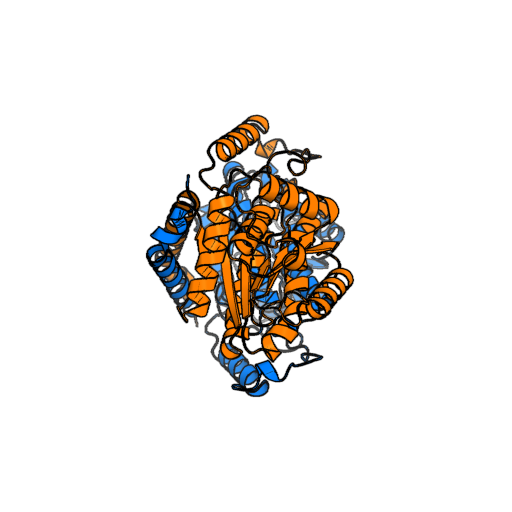5.69 119 ARG B O 1
ATOM 3310 N N . ASP B 1 120 ? 5.258 4.508 -13.312 1 94.25 120 ASP B N 1
ATOM 3311 C CA . ASP B 1 120 ? 5.637 3.324 -14.078 1 94.25 120 ASP B CA 1
ATOM 3312 C C . ASP B 1 120 ? 5.766 2.104 -13.172 1 94.25 120 ASP B C 1
ATOM 3314 O O . ASP B 1 120 ? 5.34 1.005 -13.531 1 94.25 120 ASP B O 1
ATOM 3318 N N . ILE B 1 121 ? 6.344 2.256 -12.047 1 93.12 121 ILE B N 1
ATOM 3319 C CA . ILE B 1 121 ? 6.539 1.112 -11.164 1 93.12 121 ILE B CA 1
ATOM 3320 C C . ILE B 1 121 ? 5.188 0.615 -10.656 1 93.12 121 ILE B C 1
ATOM 3322 O O . ILE B 1 121 ? 4.992 -0.589 -10.477 1 93.12 121 ILE B O 1
ATOM 3326 N N . PHE B 1 122 ? 4.223 1.492 -10.406 1 96.44 122 PHE B N 1
ATOM 3327 C CA . PHE B 1 122 ? 2.889 1.075 -9.992 1 96.44 122 PHE B CA 1
ATOM 3328 C C . PHE B 1 122 ? 2.186 0.315 -11.109 1 96.44 122 PHE B C 1
ATOM 3330 O O . PHE B 1 122 ? 1.412 -0.608 -10.844 1 96.44 122 PHE B O 1
ATOM 3337 N N . GLU B 1 123 ? 2.434 0.746 -12.375 1 96.81 123 GLU B N 1
ATOM 3338 C CA . GLU B 1 123 ? 1.842 0.035 -13.5 1 96.81 123 GLU B CA 1
ATOM 3339 C C . GLU B 1 123 ? 2.248 -1.436 -13.5 1 96.81 123 GLU B C 1
ATOM 3341 O O . GLU B 1 123 ? 1.417 -2.314 -13.742 1 96.81 123 GLU B O 1
ATOM 3346 N N . VAL B 1 124 ? 3.422 -1.684 -13.164 1 94.38 124 VAL B N 1
ATOM 3347 C CA . VAL B 1 124 ? 3.963 -3.033 -13.281 1 94.38 124 VAL B CA 1
ATOM 3348 C C . VAL B 1 124 ? 3.711 -3.803 -11.984 1 94.38 124 VAL B C 1
ATOM 3350 O O . VAL B 1 124 ? 3.207 -4.93 -12.016 1 94.38 124 VAL B O 1
ATOM 3353 N N . ASN B 1 125 ? 4.023 -3.189 -10.883 1 94.69 125 ASN B N 1
ATOM 3354 C CA . ASN B 1 125 ? 4.039 -3.9 -9.609 1 94.69 125 ASN B CA 1
ATOM 3355 C C . ASN B 1 125 ? 2.637 -4.027 -9.023 1 94.69 125 ASN B C 1
ATOM 3357 O O . ASN B 1 125 ? 2.402 -4.848 -8.133 1 94.69 125 ASN B O 1
ATOM 3361 N N . TYR B 1 126 ? 1.745 -3.211 -9.438 1 96.56 126 TYR B N 1
ATOM 3362 C CA . TYR B 1 126 ? 0.429 -3.223 -8.805 1 96.56 126 TYR B CA 1
ATOM 3363 C C . TYR B 1 126 ? -0.671 -3.402 -9.844 1 96.56 126 TYR B C 1
ATOM 3365 O O . TYR B 1 126 ? -1.39 -4.402 -9.828 1 96.56 126 TYR B O 1
ATOM 3373 N N . PHE B 1 127 ? -0.79 -2.479 -10.797 1 97.94 127 PHE B N 1
ATOM 3374 C CA . PHE B 1 127 ? -1.918 -2.473 -11.727 1 97.94 127 PHE B CA 1
ATOM 3375 C C . PHE B 1 127 ? -1.867 -3.686 -12.648 1 97.94 127 PHE B C 1
ATOM 3377 O O . PHE B 1 127 ? -2.908 -4.207 -13.047 1 97.94 127 PHE B O 1
ATOM 3384 N N . SER B 1 128 ? -0.689 -4.145 -13 1 97.75 128 SER B N 1
ATOM 3385 C CA . SER B 1 128 ? -0.592 -5.344 -13.82 1 97.75 128 SER B CA 1
ATOM 3386 C C . SER B 1 128 ? -1.149 -6.562 -13.086 1 97.75 128 SER B C 1
ATOM 3388 O O . SER B 1 128 ? -1.774 -7.43 -13.703 1 97.75 128 SER B O 1
ATOM 3390 N N . VAL B 1 129 ? -0.887 -6.676 -11.773 1 97.75 129 VAL B N 1
ATOM 3391 C CA . VAL B 1 129 ? -1.431 -7.758 -10.969 1 97.75 129 VAL B CA 1
ATOM 3392 C C . VAL B 1 129 ? -2.957 -7.695 -10.969 1 97.75 129 VAL B C 1
ATOM 3394 O O . VAL B 1 129 ? -3.627 -8.727 -11.078 1 97.75 129 VAL B O 1
ATOM 3397 N N . LEU B 1 130 ? -3.469 -6.5 -10.852 1 97.31 130 LEU B N 1
ATOM 3398 C CA . LEU B 1 130 ? -4.91 -6.293 -10.93 1 97.31 130 LEU B CA 1
ATOM 3399 C C . LEU B 1 130 ? -5.465 -6.793 -12.258 1 97.31 130 LEU B C 1
ATOM 3401 O O . LEU B 1 130 ? -6.523 -7.426 -12.297 1 97.31 130 LEU B O 1
ATOM 3405 N N . ASN B 1 131 ? -4.77 -6.504 -13.375 1 97.69 131 ASN B N 1
ATOM 3406 C CA . ASN B 1 131 ? -5.18 -6.984 -14.688 1 97.69 131 ASN B CA 1
ATOM 3407 C C . ASN B 1 131 ? -5.305 -8.5 -14.719 1 97.69 131 ASN B C 1
ATOM 3409 O O . ASN B 1 131 ? -6.289 -9.039 -15.227 1 97.69 131 ASN B O 1
ATOM 3413 N N . ILE B 1 132 ? -4.312 -9.141 -14.164 1 98.38 132 ILE B N 1
ATOM 3414 C CA . ILE B 1 132 ? -4.281 -10.602 -14.172 1 98.38 132 ILE B CA 1
ATOM 3415 C C . ILE B 1 132 ? -5.406 -11.148 -13.305 1 98.38 132 ILE B C 1
ATOM 3417 O O . ILE B 1 132 ? -6.129 -12.062 -13.711 1 98.38 132 ILE B O 1
ATOM 3421 N N . ILE B 1 133 ? -5.547 -10.602 -12.133 1 97.94 133 ILE B N 1
ATOM 3422 C CA . ILE B 1 133 ? -6.559 -11.039 -11.172 1 97.94 133 ILE B CA 1
ATOM 3423 C C . ILE B 1 133 ? -7.949 -10.891 -11.789 1 97.94 133 ILE B C 1
ATOM 3425 O O . ILE B 1 133 ? -8.742 -11.836 -11.773 1 97.94 133 ILE B O 1
ATOM 3429 N N . LYS B 1 134 ? -8.234 -9.781 -12.367 1 96.62 134 LYS B N 1
ATOM 3430 C CA . LYS B 1 134 ? -9.562 -9.516 -12.93 1 96.62 134 LYS B CA 1
ATOM 3431 C C . LYS B 1 134 ? -9.836 -10.43 -14.125 1 96.62 134 LYS B C 1
ATOM 3433 O O . LYS B 1 134 ? -10.992 -10.781 -14.383 1 96.62 134 LYS B O 1
ATOM 3438 N N . SER B 1 135 ? -8.82 -10.805 -14.836 1 98 135 SER B N 1
ATOM 3439 C CA . SER B 1 135 ? -8.977 -11.656 -16.016 1 98 135 SER B CA 1
ATOM 3440 C C . SER B 1 135 ? -9.133 -13.117 -15.609 1 98 135 SER B C 1
ATOM 3442 O O . SER B 1 135 ? -9.695 -13.914 -16.359 1 98 135 SER B O 1
ATOM 3444 N N . THR B 1 136 ? -8.672 -13.5 -14.414 1 98.44 136 THR B N 1
ATOM 3445 C CA . THR B 1 136 ? -8.68 -14.906 -14.031 1 98.44 136 THR B CA 1
ATOM 3446 C C . THR B 1 136 ? -9.805 -15.203 -13.055 1 98.44 136 THR B C 1
ATOM 3448 O O . THR B 1 136 ? -10.305 -16.328 -12.984 1 98.44 136 THR B O 1
ATOM 3451 N N . LEU B 1 137 ? -10.289 -14.234 -12.32 1 97.62 137 LEU B N 1
ATOM 3452 C CA . LEU B 1 137 ? -11.266 -14.43 -11.25 1 97.62 137 LEU B CA 1
ATOM 3453 C C . LEU B 1 137 ? -12.555 -15.031 -11.797 1 97.62 137 LEU B C 1
ATOM 3455 O O . LEU B 1 137 ? -13.133 -15.93 -11.188 1 97.62 137 LEU B O 1
ATOM 3459 N N . PRO B 1 138 ? -13.055 -14.516 -13.008 1 97.12 138 PRO B N 1
ATOM 3460 C CA . PRO B 1 138 ? -14.289 -15.117 -13.508 1 97.12 138 PRO B CA 1
ATOM 3461 C C . PRO B 1 138 ? -14.164 -16.625 -13.695 1 97.12 138 PRO B C 1
ATOM 3463 O O . PRO B 1 138 ? -15.133 -17.359 -13.461 1 97.12 138 PRO B O 1
ATOM 3466 N N . ILE B 1 139 ? -13.047 -17.094 -14.07 1 97.81 139 ILE B N 1
ATOM 3467 C CA . ILE B 1 139 ? -12.797 -18.516 -14.297 1 97.81 139 ILE B CA 1
ATOM 3468 C C . ILE B 1 139 ? -12.742 -19.25 -12.961 1 97.81 139 ILE B C 1
ATOM 3470 O O . ILE B 1 139 ? -13.391 -20.297 -12.781 1 97.81 139 ILE B O 1
ATOM 3474 N N . LEU B 1 140 ? -12.023 -18.703 -12.008 1 98 140 LEU B N 1
ATOM 3475 C CA . LEU B 1 140 ? -11.867 -19.312 -10.695 1 98 140 LEU B CA 1
ATOM 3476 C C . LEU B 1 140 ? -13.203 -19.344 -9.953 1 98 140 LEU B C 1
ATOM 3478 O O . LEU B 1 140 ? -13.508 -20.328 -9.273 1 98 140 LEU B O 1
ATOM 3482 N N . ARG B 1 141 ? -14 -18.266 -10.102 1 96.19 141 ARG B N 1
ATOM 3483 C CA . ARG B 1 141 ? -15.312 -18.234 -9.469 1 96.19 141 ARG B CA 1
ATOM 3484 C C . ARG B 1 141 ? -16.219 -19.328 -10.016 1 96.19 141 ARG B C 1
ATOM 3486 O O . ARG B 1 141 ? -16.906 -20.016 -9.258 1 96.19 141 ARG B O 1
ATOM 3493 N N . LYS B 1 142 ? -16.156 -19.469 -11.297 1 96.25 142 LYS B N 1
ATOM 3494 C CA . LYS B 1 142 ? -16.969 -20.516 -11.93 1 96.25 142 LYS B CA 1
ATOM 3495 C C . LYS B 1 142 ? -16.531 -21.906 -11.445 1 96.25 142 LYS B C 1
ATOM 3497 O O . LYS B 1 142 ? -17.375 -22.781 -11.227 1 96.25 142 LYS B O 1
ATOM 3502 N N . GLN B 1 143 ? -15.25 -22.094 -11.273 1 96.62 143 GLN B N 1
ATOM 3503 C CA . GLN B 1 143 ? -14.688 -23.359 -10.805 1 96.62 143 GLN B CA 1
ATOM 3504 C C . GLN B 1 143 ? -14.93 -23.562 -9.312 1 96.62 143 GLN B C 1
ATOM 3506 O O . GLN B 1 143 ? -14.773 -24.656 -8.789 1 96.62 143 GLN B O 1
ATOM 3511 N N . LYS B 1 144 ? -15.188 -22.484 -8.562 1 96.12 144 LYS B N 1
ATOM 3512 C CA . LYS B 1 144 ? -15.352 -22.453 -7.113 1 96.12 144 LYS B CA 1
ATOM 3513 C C . LYS B 1 144 ? -14.109 -22.984 -6.406 1 96.12 144 LYS B C 1
ATOM 3515 O O . LYS B 1 144 ? -14.211 -23.688 -5.402 1 96.12 144 LYS B O 1
ATOM 3520 N N . SER B 1 145 ? -13.062 -22.781 -7.039 1 96.94 145 SER B N 1
ATOM 3521 C CA . SER B 1 145 ? -11.742 -23.141 -6.527 1 96.94 145 SER B CA 1
ATOM 3522 C C . SER B 1 145 ? -10.641 -22.359 -7.223 1 96.94 145 SER B C 1
ATOM 3524 O O . SER B 1 145 ? -10.789 -21.953 -8.375 1 96.94 145 SER B O 1
ATOM 3526 N N . GLY B 1 146 ? -9.586 -22.094 -6.523 1 98 146 GLY B N 1
ATOM 3527 C CA . GLY B 1 146 ? -8.43 -21.406 -7.09 1 98 146 GLY B CA 1
ATOM 3528 C C . GLY B 1 146 ? -7.488 -20.859 -6.035 1 98 146 GLY B C 1
ATOM 3529 O O . GLY B 1 146 ? -7.914 -20.516 -4.93 1 98 146 GLY B O 1
ATOM 3530 N N . LEU B 1 147 ? -6.23 -20.844 -6.34 1 98.62 147 LEU B N 1
ATOM 3531 C CA . LEU B 1 147 ? -5.184 -20.281 -5.488 1 98.62 147 LEU B CA 1
ATOM 3532 C C . LEU B 1 147 ? -4.441 -19.156 -6.199 1 98.62 147 LEU B C 1
ATOM 3534 O O . LEU B 1 147 ? -3.945 -19.344 -7.312 1 98.62 147 LEU B O 1
ATOM 3538 N N . ILE B 1 148 ? -4.492 -18 -5.633 1 98.69 148 ILE B N 1
ATOM 3539 C CA . ILE B 1 148 ? -3.744 -16.859 -6.148 1 98.69 148 ILE B CA 1
ATOM 3540 C C . ILE B 1 148 ? -2.576 -16.547 -5.219 1 98.69 148 ILE B C 1
ATOM 3542 O O . ILE B 1 148 ? -2.771 -16.328 -4.02 1 98.69 148 ILE B O 1
ATOM 3546 N N . LEU B 1 149 ? -1.374 -16.594 -5.715 1 98.56 149 LEU B N 1
ATOM 3547 C CA . LEU B 1 149 ? -0.149 -16.25 -5 1 98.56 149 LEU B CA 1
ATOM 3548 C C . LEU B 1 149 ? 0.44 -14.945 -5.535 1 98.56 149 LEU B C 1
ATOM 3550 O O . LEU B 1 149 ? 0.919 -14.898 -6.672 1 98.56 149 LEU B O 1
ATOM 3554 N N . ASN B 1 150 ? 0.352 -13.898 -4.789 1 97.44 150 ASN B N 1
ATOM 3555 C CA . ASN B 1 150 ? 0.95 -12.617 -5.152 1 97.44 150 ASN B CA 1
ATOM 3556 C C . ASN B 1 150 ? 2.326 -12.445 -4.52 1 97.44 150 ASN B C 1
ATOM 3558 O O . ASN B 1 150 ? 2.453 -12.422 -3.293 1 97.44 150 ASN B O 1
ATOM 3562 N N . VAL B 1 151 ? 3.346 -12.273 -5.32 1 93.69 151 VAL B N 1
ATOM 3563 C CA . VAL B 1 151 ? 4.715 -12.156 -4.824 1 93.69 151 VAL B CA 1
ATOM 3564 C C . VAL B 1 151 ? 5.039 -10.688 -4.547 1 93.69 151 VAL B C 1
ATOM 3566 O O . VAL B 1 151 ? 5.09 -9.867 -5.465 1 93.69 151 VAL B O 1
ATOM 3569 N N . SER B 1 152 ? 5.191 -10.406 -3.348 1 89.94 152 SER B N 1
ATOM 3570 C CA . SER B 1 152 ? 5.59 -9.078 -2.895 1 89.94 152 SER B CA 1
ATOM 3571 C C . SER B 1 152 ? 7.074 -9.039 -2.535 1 89.94 152 SER B C 1
ATOM 3573 O O . SER B 1 152 ? 7.91 -9.555 -3.277 1 89.94 152 SER B O 1
ATOM 3575 N N . SER B 1 153 ? 7.535 -8.266 -1.576 1 73.56 153 SER B N 1
ATOM 3576 C CA . SER B 1 153 ? 8.914 -8.172 -1.112 1 73.56 153 SER B CA 1
ATOM 3577 C C . SER B 1 153 ? 8.977 -7.797 0.366 1 73.56 153 SER B C 1
ATOM 3579 O O . SER B 1 153 ? 7.992 -7.328 0.935 1 73.56 153 SER B O 1
ATOM 3581 N N . LEU B 1 154 ? 10.141 -8.32 0.951 1 58.34 154 LEU B N 1
ATOM 3582 C CA . LEU B 1 154 ? 10.43 -7.945 2.332 1 58.34 154 LEU B CA 1
ATOM 3583 C C . LEU B 1 154 ? 10.359 -6.434 2.514 1 58.34 154 LEU B C 1
ATOM 3585 O O . LEU B 1 154 ? 9.82 -5.949 3.512 1 58.34 154 LEU B O 1
ATOM 3589 N N . ILE B 1 155 ? 11.047 -5.816 1.566 1 48.25 155 ILE B N 1
ATOM 3590 C CA . ILE B 1 155 ? 11.172 -4.371 1.721 1 48.25 155 ILE B CA 1
ATOM 3591 C C . ILE B 1 155 ? 9.797 -3.725 1.7 1 48.25 155 ILE B C 1
ATOM 3593 O O . ILE B 1 155 ? 9.633 -2.578 2.127 1 48.25 155 ILE B O 1
ATOM 3597 N N . GLY B 1 156 ? 8.836 -4.48 1.291 1 40.91 156 GLY B N 1
ATOM 3598 C CA . GLY B 1 156 ? 7.449 -4.047 1.4 1 40.91 156 GLY B CA 1
ATOM 3599 C C . GLY B 1 156 ? 7 -3.84 2.834 1 40.91 156 GLY B C 1
ATOM 3600 O O . GLY B 1 156 ? 5.98 -3.195 3.084 1 40.91 156 GLY B O 1
ATOM 3601 N N . HIS B 1 157 ? 7.898 -4.328 3.701 1 42.59 157 HIS B N 1
ATOM 3602 C CA . HIS B 1 157 ? 7.574 -4.172 5.113 1 42.59 157 HIS B CA 1
ATOM 3603 C C . HIS B 1 157 ? 8.672 -3.396 5.844 1 42.59 157 HIS B C 1
ATOM 3605 O O . HIS B 1 157 ? 8.516 -3.061 7.02 1 42.59 157 HIS B O 1
ATOM 3611 N N . LEU B 1 158 ? 9.836 -3.154 5.156 1 49.34 158 LEU B N 1
ATOM 3612 C CA . LEU B 1 158 ? 10.906 -2.377 5.766 1 49.34 158 LEU B CA 1
ATOM 3613 C C . LEU B 1 158 ? 11.258 -1.168 4.906 1 49.34 158 LEU B C 1
ATOM 3615 O O . LEU B 1 158 ? 11.68 -1.32 3.758 1 49.34 158 LEU B O 1
ATOM 3619 N N . PRO B 1 159 ? 10.812 -0.018 5.34 1 49.59 159 PRO B N 1
ATOM 3620 C CA . PRO B 1 159 ? 11.227 1.177 4.602 1 49.59 159 PRO B CA 1
ATOM 3621 C C . PRO B 1 159 ? 12.742 1.274 4.438 1 49.59 159 PRO B C 1
ATOM 3623 O O . PRO B 1 159 ? 13.484 1.154 5.418 1 49.59 159 PRO B O 1
ATOM 3626 N N . TYR B 1 160 ? 13.281 0.976 3.348 1 58.41 160 TYR B N 1
ATOM 3627 C CA . TYR B 1 160 ? 14.68 1.257 3.023 1 58.41 160 TYR B CA 1
ATOM 3628 C C . TYR B 1 160 ? 14.812 2.592 2.299 1 58.41 160 TYR B C 1
ATOM 3630 O O . TYR B 1 160 ? 14.203 2.795 1.243 1 58.41 160 TYR B O 1
ATOM 3638 N N . PRO B 1 161 ? 15.508 3.418 3.018 1 65.88 161 PRO B N 1
ATOM 3639 C CA . PRO B 1 161 ? 15.719 4.684 2.309 1 65.88 161 PRO B CA 1
ATOM 3640 C C . PRO B 1 161 ? 16.125 4.48 0.852 1 65.88 161 PRO B C 1
ATOM 3642 O O . PRO B 1 161 ? 16.906 3.566 0.544 1 65.88 161 PRO B O 1
ATOM 3645 N N . GLY B 1 162 ? 15.414 5.141 0.008 1 75.06 162 GLY B N 1
ATOM 3646 C CA . GLY B 1 162 ? 15.758 5.113 -1.403 1 75.06 162 GLY B CA 1
ATOM 3647 C C . GLY B 1 162 ? 14.914 4.145 -2.209 1 75.06 162 GLY B C 1
ATOM 3648 O O . GLY B 1 162 ? 15.18 3.92 -3.393 1 75.06 162 GLY B O 1
ATOM 3649 N N . PHE B 1 163 ? 13.891 3.607 -1.587 1 80.38 163 PHE B N 1
ATOM 3650 C CA . PHE B 1 163 ? 13.039 2.664 -2.305 1 80.38 163 PHE B CA 1
ATOM 3651 C C . PHE B 1 163 ? 11.562 3.012 -2.115 1 80.38 163 PHE B C 1
ATOM 3653 O O . PHE B 1 163 ? 10.711 2.121 -2.072 1 80.38 163 PHE B O 1
ATOM 3660 N N . SER B 1 164 ? 11.344 4.27 -2.029 1 86.5 164 SER B N 1
ATOM 3661 C CA . SER B 1 164 ? 10.008 4.727 -1.647 1 86.5 164 SER B CA 1
ATOM 3662 C C . SER B 1 164 ? 8.953 4.242 -2.639 1 86.5 164 SER B C 1
ATOM 3664 O O . SER B 1 164 ? 7.922 3.703 -2.24 1 86.5 164 SER B O 1
ATOM 3666 N N . SER B 1 165 ? 9.227 4.43 -3.957 1 89.75 165 SER B N 1
ATOM 3667 C CA . SER B 1 165 ? 8.242 4.043 -4.965 1 89.75 165 SER B CA 1
ATOM 3668 C C . SER B 1 165 ? 8.023 2.535 -4.973 1 89.75 165 SER B C 1
ATOM 3670 O O . SER B 1 165 ? 6.887 2.07 -5.07 1 89.75 165 SER B O 1
ATOM 3672 N N . TYR B 1 166 ? 9.07 1.818 -4.844 1 89.25 166 TYR B N 1
ATOM 3673 C CA . TYR B 1 166 ? 8.992 0.363 -4.797 1 89.25 166 TYR B CA 1
ATOM 3674 C C . TYR B 1 166 ? 8.219 -0.105 -3.57 1 89.25 166 TYR B C 1
ATOM 3676 O O . TYR B 1 166 ? 7.281 -0.9 -3.682 1 89.25 166 TYR B O 1
ATOM 3684 N N . VAL B 1 167 ? 8.602 0.411 -2.424 1 89.81 167 VAL B N 1
ATOM 3685 C CA . VAL B 1 167 ? 7.973 0.03 -1.164 1 89.81 167 VAL B CA 1
ATOM 3686 C C . VAL B 1 167 ? 6.48 0.357 -1.212 1 89.81 167 VAL B C 1
ATOM 3688 O O . VAL B 1 167 ? 5.645 -0.475 -0.854 1 89.81 167 VAL B O 1
ATOM 3691 N N . ALA B 1 168 ? 6.141 1.486 -1.664 1 93.44 168 ALA B N 1
ATOM 3692 C CA . ALA B 1 168 ? 4.742 1.896 -1.757 1 93.44 168 ALA B CA 1
ATOM 3693 C C . ALA B 1 168 ? 3.953 0.951 -2.658 1 93.44 168 ALA B C 1
ATOM 3695 O O . ALA B 1 168 ? 2.832 0.562 -2.328 1 93.44 168 ALA B O 1
ATOM 3696 N N . SER B 1 169 ? 4.496 0.59 -3.779 1 93.62 169 SER B N 1
ATOM 3697 C CA . SER B 1 169 ? 3.809 -0.296 -4.715 1 93.62 169 SER B CA 1
ATOM 3698 C C . SER B 1 169 ? 3.562 -1.668 -4.094 1 93.62 169 SER B C 1
ATOM 3700 O O . SER B 1 169 ? 2.5 -2.262 -4.293 1 93.62 169 SER B O 1
ATOM 3702 N N . LYS B 1 170 ? 4.52 -2.125 -3.408 1 92.06 170 LYS B N 1
ATOM 3703 C CA . LYS B 1 170 ? 4.387 -3.439 -2.787 1 92.06 170 LYS B CA 1
ATOM 3704 C C . LYS B 1 170 ? 3.41 -3.4 -1.617 1 92.06 170 LYS B C 1
ATOM 3706 O O . LYS B 1 170 ? 2.697 -4.375 -1.362 1 92.06 170 LYS B O 1
ATOM 3711 N N . PHE B 1 171 ? 3.41 -2.293 -0.898 1 91.19 171 PHE B N 1
ATOM 3712 C CA . PHE B 1 171 ? 2.383 -2.109 0.121 1 91.19 171 PHE B CA 1
ATOM 3713 C C . PHE B 1 171 ? 0.993 -2.117 -0.504 1 91.19 171 PHE B C 1
ATOM 3715 O O . PHE B 1 171 ? 0.069 -2.73 0.035 1 91.19 171 PHE B O 1
ATOM 3722 N N . ALA B 1 172 ? 0.9 -1.417 -1.573 1 94.19 172 ALA B N 1
ATOM 3723 C CA . ALA B 1 172 ? -0.375 -1.425 -2.2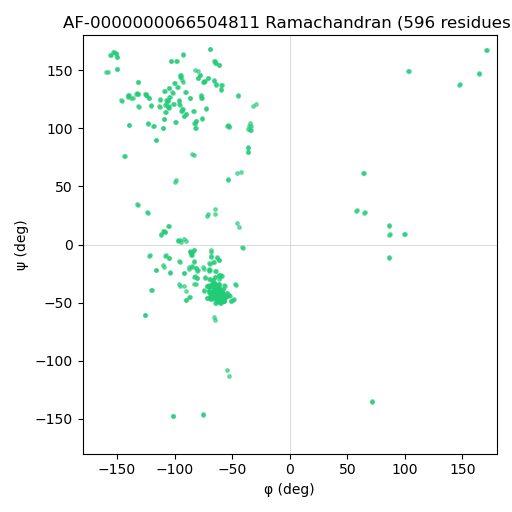83 1 94.19 172 ALA B CA 1
ATOM 3724 C C . ALA B 1 172 ? -0.801 -2.848 -2.631 1 94.19 172 ALA B C 1
ATOM 3726 O O . ALA B 1 172 ? -1.963 -3.219 -2.445 1 94.19 172 ALA B O 1
ATOM 3727 N N . LEU B 1 173 ? 0.125 -3.605 -3.113 1 94.62 173 LEU B N 1
ATOM 3728 C CA . LEU B 1 173 ? -0.149 -4.996 -3.455 1 94.62 173 LEU B CA 1
ATOM 3729 C C . LEU B 1 173 ? -0.601 -5.781 -2.227 1 94.62 173 LEU B C 1
ATOM 3731 O O . LEU B 1 173 ? -1.508 -6.609 -2.314 1 94.62 173 LEU B O 1
ATOM 3735 N N . THR B 1 174 ? 0.072 -5.547 -1.136 1 91.88 174 THR B N 1
ATOM 3736 C CA . THR B 1 174 ? -0.312 -6.191 0.114 1 91.88 174 THR B CA 1
ATOM 3737 C C . THR B 1 174 ? -1.763 -5.875 0.465 1 91.88 174 THR B C 1
ATOM 3739 O O . THR B 1 174 ? -2.547 -6.777 0.762 1 91.88 174 THR B O 1
ATOM 3742 N N . GLY B 1 175 ? -2.111 -4.629 0.397 1 91.19 175 GLY B N 1
ATOM 3743 C CA . GLY B 1 175 ? -3.482 -4.234 0.679 1 91.19 175 GLY B CA 1
ATOM 3744 C C . GLY B 1 175 ? -4.492 -4.891 -0.241 1 91.19 175 GLY B C 1
ATOM 3745 O O . GLY B 1 175 ? -5.535 -5.363 0.212 1 91.19 175 GLY B O 1
ATOM 3746 N N . LEU B 1 176 ? -4.176 -4.934 -1.503 1 94.06 176 LEU B N 1
ATOM 3747 C CA . LEU B 1 176 ? -5.035 -5.59 -2.484 1 94.06 176 LEU B CA 1
ATOM 3748 C C . LEU B 1 176 ? -5.211 -7.066 -2.152 1 94.06 176 LEU B C 1
ATOM 3750 O O . LEU B 1 176 ? -6.332 -7.582 -2.16 1 94.06 176 LEU B O 1
ATOM 3754 N N . THR B 1 177 ? -4.121 -7.703 -1.853 1 94.81 177 THR B N 1
ATOM 3755 C CA . THR B 1 177 ? -4.113 -9.141 -1.616 1 94.81 177 THR B CA 1
ATOM 3756 C C . THR B 1 177 ? -4.977 -9.5 -0.409 1 94.81 177 THR B C 1
ATOM 3758 O O . THR B 1 177 ? -5.82 -10.391 -0.483 1 94.81 177 THR B O 1
ATOM 3761 N N . LEU B 1 178 ? -4.781 -8.805 0.639 1 90.69 178 LEU B N 1
ATOM 3762 C CA . LEU B 1 178 ? -5.496 -9.094 1.877 1 90.69 178 LEU B CA 1
ATOM 3763 C C . LEU B 1 178 ? -6.992 -8.852 1.712 1 90.69 178 LEU B C 1
ATOM 3765 O O . LEU B 1 178 ? -7.809 -9.633 2.205 1 90.69 178 LEU B O 1
ATOM 3769 N N . THR B 1 179 ? -7.352 -7.801 1.037 1 91.12 179 THR B N 1
ATOM 3770 C CA . THR B 1 179 ? -8.758 -7.488 0.817 1 91.12 179 THR B CA 1
ATOM 3771 C C . THR B 1 179 ? -9.398 -8.5 -0.124 1 91.12 179 THR B C 1
ATOM 3773 O O . THR B 1 179 ? -10.484 -9.023 0.157 1 91.12 179 THR B O 1
ATOM 3776 N N . LEU B 1 180 ? -8.711 -8.789 -1.171 1 94.75 180 LEU B N 1
ATOM 3777 C CA . LEU B 1 180 ? -9.211 -9.766 -2.135 1 94.75 180 LEU B CA 1
ATOM 3778 C C . LEU B 1 180 ? -9.43 -11.117 -1.473 1 94.75 180 LEU B C 1
ATOM 3780 O O . LEU B 1 180 ? -10.414 -11.805 -1.756 1 94.75 180 LEU B O 1
ATOM 3784 N N . ALA B 1 181 ? -8.516 -11.539 -0.631 1 94.5 181 ALA B N 1
ATOM 3785 C CA . ALA B 1 181 ? -8.617 -12.82 0.068 1 94.5 181 ALA B CA 1
ATOM 3786 C C . ALA B 1 181 ? -9.945 -12.938 0.802 1 94.5 181 ALA B C 1
ATOM 3788 O O . ALA B 1 181 ? -10.609 -13.977 0.732 1 94.5 181 ALA B O 1
ATOM 3789 N N . LYS B 1 182 ? -10.312 -11.883 1.434 1 90.44 182 LYS B N 1
ATOM 3790 C CA . LYS B 1 182 ? -11.57 -11.883 2.18 1 90.44 182 LYS B CA 1
ATOM 3791 C C . LYS B 1 182 ? -12.766 -11.898 1.239 1 90.44 182 LYS B C 1
ATOM 3793 O O . LYS B 1 182 ? -13.789 -12.516 1.543 1 90.44 182 LYS B O 1
ATOM 3798 N N . GLU B 1 183 ? -12.688 -11.242 0.125 1 91.19 183 GLU B N 1
ATOM 3799 C CA . GLU B 1 183 ? -13.781 -11.141 -0.832 1 91.19 183 GLU B CA 1
ATOM 3800 C C . GLU B 1 183 ? -14.086 -12.492 -1.467 1 91.19 183 GLU B C 1
ATOM 3802 O O . GLU B 1 183 ? -15.25 -12.82 -1.719 1 91.19 183 GLU B O 1
ATOM 3807 N N . VAL B 1 184 ? -13.047 -13.289 -1.691 1 94.75 184 VAL B N 1
ATOM 3808 C CA . VAL B 1 184 ? -13.25 -14.438 -2.559 1 94.75 184 VAL B CA 1
ATOM 3809 C C . VAL B 1 184 ? -13.242 -15.719 -1.728 1 94.75 184 VAL B C 1
ATOM 3811 O O . VAL B 1 184 ? -13.555 -16.797 -2.234 1 94.75 184 VAL B O 1
ATOM 3814 N N . GLU B 1 185 ? -12.875 -15.633 -0.464 1 93.06 185 GLU B N 1
ATOM 3815 C CA . GLU B 1 185 ? -12.844 -16.797 0.406 1 93.06 185 GLU B CA 1
ATOM 3816 C C . GLU B 1 185 ? -14.164 -17.562 0.371 1 93.06 185 GLU B C 1
ATOM 3818 O O . GLU B 1 185 ? -14.188 -18.781 0.211 1 93.06 185 GLU B O 1
ATOM 3823 N N . PRO B 1 186 ? -15.312 -16.859 0.423 1 91.62 186 PRO B N 1
ATOM 3824 C CA . PRO B 1 186 ? -16.594 -17.578 0.384 1 91.62 186 PRO B CA 1
ATOM 3825 C C . PRO B 1 186 ? -16.828 -18.281 -0.95 1 91.62 186 PRO B C 1
ATOM 3827 O O . PRO B 1 186 ? -17.719 -19.125 -1.059 1 91.62 186 PRO B O 1
ATOM 3830 N N . LEU B 1 187 ? -16.078 -17.953 -1.984 1 94.25 187 LEU B N 1
ATOM 3831 C CA . LEU B 1 187 ? -16.25 -18.516 -3.32 1 94.25 187 LEU B CA 1
ATOM 3832 C C . LEU B 1 187 ? -15.32 -19.703 -3.537 1 94.25 187 LEU B C 1
ATOM 3834 O O . LEU B 1 187 ? -15.219 -20.219 -4.648 1 94.25 187 LEU B O 1
ATOM 3838 N N . GLY B 1 188 ? -14.547 -20.062 -2.459 1 95.25 188 GLY B N 1
ATOM 3839 C CA . GLY B 1 188 ? -13.656 -21.203 -2.541 1 95.25 188 GLY B CA 1
ATOM 3840 C C . GLY B 1 188 ? -12.289 -20.859 -3.094 1 95.25 188 GLY B C 1
ATOM 3841 O O . GLY B 1 188 ? -11.5 -21.75 -3.422 1 95.25 188 GLY B O 1
ATOM 3842 N N . ILE B 1 189 ? -12.008 -19.578 -3.264 1 97.12 189 ILE B N 1
ATOM 3843 C CA . ILE B 1 189 ? -10.734 -19.125 -3.811 1 97.12 189 ILE B CA 1
ATOM 3844 C C . ILE B 1 189 ? -9.836 -18.609 -2.682 1 97.12 189 ILE B C 1
ATOM 3846 O O . ILE B 1 189 ? -10.297 -17.906 -1.787 1 97.12 189 ILE B O 1
ATOM 3850 N N . LYS B 1 190 ? -8.594 -19.062 -2.648 1 97.88 190 LYS B N 1
ATOM 3851 C CA . LYS B 1 190 ? -7.621 -18.625 -1.653 1 97.88 190 LYS B CA 1
ATOM 3852 C C . LYS B 1 190 ? -6.609 -17.656 -2.264 1 97.88 190 LYS B C 1
ATOM 3854 O O . LYS B 1 190 ? -6.152 -17.859 -3.389 1 97.88 190 LYS B O 1
ATOM 3859 N N . VAL B 1 191 ? -6.324 -16.578 -1.585 1 97.5 191 VAL B N 1
ATOM 3860 C CA . VAL B 1 191 ? -5.34 -15.586 -1.999 1 97.5 191 VAL B CA 1
ATOM 3861 C C . VAL B 1 191 ? -4.277 -15.43 -0.911 1 97.5 191 VAL B C 1
ATOM 3863 O O . VAL B 1 191 ? -4.605 -15.227 0.26 1 97.5 191 VAL B O 1
ATOM 3866 N N . VAL B 1 192 ? -3.018 -15.57 -1.276 1 97 192 VAL B N 1
ATOM 3867 C CA . VAL B 1 192 ? -1.925 -15.539 -0.309 1 97 192 VAL B CA 1
ATOM 3868 C C . VAL B 1 192 ? -0.822 -14.609 -0.805 1 97 192 VAL B C 1
ATOM 3870 O O . VAL B 1 192 ? -0.555 -14.531 -2.008 1 97 192 VAL B O 1
ATOM 3873 N N . LEU B 1 193 ? -0.301 -13.891 0.13 1 95.62 193 LEU B N 1
ATOM 3874 C CA . LEU B 1 193 ? 0.849 -13.039 -0.156 1 95.62 193 LEU B CA 1
ATOM 3875 C C . LEU B 1 193 ? 2.154 -13.789 0.088 1 95.62 193 LEU B C 1
ATOM 3877 O O . LEU B 1 193 ? 2.295 -14.492 1.094 1 95.62 193 LEU B O 1
ATOM 3881 N N . LEU B 1 194 ? 3.096 -13.758 -0.854 1 95.31 194 LEU B N 1
ATOM 3882 C CA . LEU B 1 194 ? 4.469 -14.211 -0.679 1 95.31 194 LEU B CA 1
ATOM 3883 C C . LEU B 1 194 ? 5.426 -13.031 -0.57 1 95.31 194 LEU B C 1
ATOM 3885 O O . LEU B 1 194 ? 5.543 -12.234 -1.504 1 95.31 194 LEU B O 1
ATOM 3889 N N . SER B 1 195 ? 6.082 -12.914 0.53 1 92 195 SER B N 1
ATOM 3890 C CA . SER B 1 195 ? 6.977 -11.789 0.783 1 92 195 SER B CA 1
ATOM 3891 C C . SER B 1 195 ? 8.422 -12.25 0.938 1 92 195 SER B C 1
ATOM 3893 O O . SER B 1 195 ? 8.906 -12.43 2.059 1 92 195 SER B O 1
ATOM 3895 N N . PRO B 1 196 ? 9.109 -12.289 -0.151 1 88.25 196 PRO B N 1
ATOM 3896 C CA . PRO B 1 196 ? 10.492 -12.766 -0.093 1 88.25 196 PRO B CA 1
ATOM 3897 C C . PRO B 1 196 ? 11.453 -11.703 0.445 1 88.25 196 PRO B C 1
ATOM 3899 O O . PRO B 1 196 ? 11.242 -10.508 0.246 1 88.25 196 PRO B O 1
ATOM 3902 N N . GLY B 1 197 ? 12.422 -12.172 1.142 1 82.75 197 GLY B N 1
ATOM 3903 C CA . GLY B 1 197 ? 13.57 -11.344 1.455 1 82.75 197 GLY B CA 1
ATOM 3904 C C . GLY B 1 197 ? 14.508 -11.156 0.278 1 82.75 197 GLY B C 1
ATOM 3905 O O . GLY B 1 197 ? 14.062 -11.016 -0.862 1 82.75 197 GLY B O 1
ATOM 3906 N N . VAL B 1 198 ? 15.758 -11.055 0.519 1 75.81 198 VAL B N 1
ATOM 3907 C CA . VAL B 1 198 ? 16.734 -10.82 -0.537 1 75.81 198 VAL B CA 1
ATOM 3908 C C . VAL B 1 198 ? 17.109 -12.141 -1.2 1 75.81 198 VAL B C 1
ATOM 3910 O O . VAL B 1 198 ? 17.562 -13.078 -0.528 1 75.81 198 VAL B O 1
ATOM 3913 N N . PHE B 1 199 ? 16.766 -12.203 -2.396 1 71.12 199 PHE B N 1
ATOM 3914 C CA . PHE B 1 199 ? 17.141 -13.359 -3.201 1 71.12 199 PHE B CA 1
ATOM 3915 C C . PHE B 1 199 ? 18.203 -13 -4.223 1 71.12 199 PHE B C 1
ATOM 3917 O O . PHE B 1 199 ? 18.25 -11.867 -4.707 1 71.12 199 PHE B O 1
ATOM 3924 N N . LYS B 1 200 ? 19.188 -13.828 -4.254 1 59.25 200 LYS B N 1
ATOM 3925 C CA . LYS B 1 200 ? 20.234 -13.609 -5.25 1 59.25 200 LYS B CA 1
ATOM 3926 C C . LYS B 1 200 ? 19.641 -13.492 -6.648 1 59.25 200 LYS B C 1
ATOM 3928 O O . LYS B 1 200 ? 19.266 -14.492 -7.262 1 59.25 200 LYS B O 1
ATOM 3933 N N . THR B 1 201 ? 18.75 -12.57 -6.797 1 54.06 201 THR B N 1
ATOM 3934 C CA . THR B 1 201 ? 18.266 -12.406 -8.164 1 54.06 201 THR B CA 1
ATOM 3935 C C . THR B 1 201 ? 18.984 -11.258 -8.859 1 54.06 201 THR B C 1
ATOM 3937 O O . THR B 1 201 ? 19.578 -10.398 -8.203 1 54.06 201 THR B O 1
ATOM 3940 N N . ASP B 1 202 ? 19.406 -11.445 -10.109 1 45.44 202 ASP B N 1
ATOM 3941 C CA . ASP B 1 202 ? 20 -10.398 -10.93 1 45.44 202 ASP B CA 1
ATOM 3942 C C . ASP B 1 202 ? 19.188 -9.102 -10.836 1 45.44 202 ASP B C 1
ATOM 3944 O O . ASP B 1 202 ? 18.984 -8.422 -11.836 1 45.44 202 ASP B O 1
ATOM 3948 N N . ILE B 1 203 ? 18.422 -8.984 -9.883 1 44.19 203 ILE B N 1
ATOM 3949 C CA . ILE B 1 203 ? 17.578 -7.801 -9.836 1 44.19 203 ILE B CA 1
ATOM 3950 C C . ILE B 1 203 ? 18.438 -6.539 -9.875 1 44.19 203 ILE B C 1
ATOM 3952 O O . ILE B 1 203 ? 18.047 -5.531 -10.461 1 44.19 203 ILE B O 1
ATOM 3956 N N . THR B 1 204 ? 19.469 -6.551 -9.008 1 42.19 204 THR B N 1
ATOM 3957 C CA . THR B 1 204 ? 20.359 -5.387 -8.992 1 42.19 204 THR B CA 1
ATOM 3958 C C . THR B 1 204 ? 21.031 -5.203 -10.344 1 42.19 204 THR B C 1
ATOM 3960 O O . THR B 1 204 ? 21.703 -4.195 -10.57 1 42.19 204 THR B O 1
ATOM 3963 N N . HIS B 1 205 ? 21.234 -6.266 -11.031 1 43.22 205 HIS B N 1
ATOM 3964 C CA . HIS B 1 205 ? 22.094 -6.051 -12.188 1 43.22 205 HIS B CA 1
ATOM 3965 C C . HIS B 1 205 ? 21.562 -4.926 -13.07 1 43.22 205 HIS B C 1
ATOM 3967 O O . HIS B 1 205 ? 22.266 -3.957 -13.344 1 43.22 205 HIS B O 1
ATOM 3973 N N . LYS B 1 206 ? 20.969 -5.332 -14.367 1 40.84 206 LYS B N 1
ATOM 3974 C CA . LYS B 1 206 ? 21.016 -4.457 -15.539 1 40.84 206 LYS B CA 1
ATOM 3975 C C . LYS B 1 206 ? 20.203 -3.184 -15.297 1 40.84 206 LYS B C 1
ATOM 3977 O O . LYS B 1 206 ? 20.594 -2.1 -15.727 1 40.84 206 LYS B O 1
ATOM 3982 N N . GLN B 1 207 ? 18.906 -3.213 -15.133 1 43.12 207 GLN B N 1
ATOM 3983 C CA . GLN B 1 207 ? 18.031 -2.111 -15.523 1 43.12 207 GLN B CA 1
ATOM 3984 C C . GLN B 1 207 ? 17.844 -1.12 -14.375 1 43.12 207 GLN B C 1
ATOM 3986 O O . GLN B 1 207 ? 17.422 0.017 -14.594 1 43.12 207 GLN B O 1
ATOM 3991 N N . GLN B 1 208 ? 17.703 -1.561 -13.156 1 45.12 208 GLN B N 1
ATOM 3992 C CA . GLN B 1 208 ? 16.891 -0.772 -12.234 1 45.12 208 GLN B CA 1
ATOM 3993 C C . GLN B 1 208 ? 17.688 0.39 -11.648 1 45.12 208 GLN B C 1
ATOM 3995 O O . GLN B 1 208 ? 17.141 1.209 -10.906 1 45.12 208 GLN B O 1
ATOM 4000 N N . PHE B 1 209 ? 18.953 0.218 -11.422 1 49.66 209 PHE B N 1
ATOM 4001 C CA . PHE B 1 209 ? 19.625 1.404 -10.906 1 49.66 209 PHE B CA 1
ATOM 4002 C C . PHE B 1 209 ? 19.625 2.523 -11.945 1 49.66 209 PHE B C 1
ATOM 4004 O O . PHE B 1 209 ? 20.594 2.705 -12.68 1 49.66 209 PHE B O 1
ATOM 4011 N N . LYS B 1 210 ? 18.688 2.6 -12.742 1 50.56 210 LYS B N 1
ATOM 4012 C CA . LYS B 1 210 ? 18.734 3.83 -13.531 1 50.56 210 LYS B CA 1
ATOM 4013 C C . LYS B 1 210 ? 19.344 4.969 -12.719 1 50.56 210 LYS B C 1
ATOM 4015 O O . LYS B 1 210 ? 19.031 5.141 -11.539 1 50.56 210 LYS B O 1
ATOM 4020 N N . ASN B 1 211 ? 20.453 5.52 -13.172 1 56.03 211 ASN B N 1
ATOM 4021 C CA . ASN B 1 211 ? 21.109 6.715 -12.656 1 56.03 211 ASN B CA 1
ATOM 4022 C C . ASN B 1 211 ? 20.094 7.75 -12.172 1 56.03 211 ASN B C 1
ATOM 4024 O O . ASN B 1 211 ? 19.125 8.047 -12.867 1 56.03 211 ASN B O 1
ATOM 4028 N N . LEU B 1 212 ? 19.953 7.797 -10.914 1 65.56 212 LEU B N 1
ATOM 4029 C CA . LEU B 1 212 ? 19.219 8.969 -10.461 1 65.56 212 LEU B CA 1
ATOM 4030 C C . LEU B 1 212 ? 19.516 10.172 -11.336 1 65.56 212 LEU B C 1
ATOM 4032 O O . LEU B 1 212 ? 20.688 10.508 -11.562 1 65.56 212 LEU B O 1
ATOM 4036 N N . GLU B 1 213 ? 18.719 10.484 -12.234 1 64.88 213 GLU B N 1
ATOM 4037 C CA . GLU B 1 213 ? 18.922 11.617 -13.133 1 64.88 213 GLU B CA 1
ATOM 4038 C C . GLU B 1 213 ? 19.328 12.867 -12.359 1 64.88 213 GLU B C 1
ATOM 4040 O O . GLU B 1 213 ? 20.203 13.625 -12.805 1 64.88 213 GLU B O 1
ATOM 4045 N N . ASN B 1 214 ? 18.812 13.094 -11.094 1 75 214 ASN B N 1
ATOM 4046 C CA . ASN B 1 214 ? 19.062 14.328 -10.352 1 75 214 ASN B CA 1
ATOM 4047 C C . ASN B 1 214 ? 19.219 14.062 -8.859 1 75 214 ASN B C 1
ATOM 4049 O O . ASN B 1 214 ? 18.328 14.375 -8.07 1 75 214 ASN B O 1
ATOM 4053 N N . PRO B 1 215 ? 20.438 13.523 -8.555 1 82.31 215 PRO B N 1
ATOM 4054 C CA . PRO B 1 215 ? 20.641 13.297 -7.121 1 82.31 215 PRO B CA 1
ATOM 4055 C C . PRO B 1 215 ? 20.641 14.594 -6.312 1 82.31 215 PRO B C 1
ATOM 4057 O O . PRO B 1 215 ? 21.141 15.617 -6.789 1 82.31 215 PRO B O 1
ATOM 4060 N N . ILE B 1 216 ? 20.016 14.625 -5.195 1 89.12 216 ILE B N 1
ATOM 4061 C CA . ILE B 1 216 ? 19.953 15.773 -4.289 1 89.12 216 ILE B CA 1
ATOM 4062 C C . ILE B 1 216 ? 21.016 15.617 -3.199 1 89.12 216 ILE B C 1
ATOM 4064 O O . ILE B 1 216 ? 20.984 14.664 -2.42 1 89.12 216 ILE B O 1
ATOM 4068 N N . ALA B 1 217 ? 21.859 16.531 -3.053 1 87.38 217 ALA B N 1
ATOM 4069 C CA . ALA B 1 217 ? 23.062 16.469 -2.211 1 87.38 217 ALA B CA 1
ATOM 4070 C C . ALA B 1 217 ? 22.688 16.25 -0.748 1 87.38 217 ALA B C 1
ATOM 4072 O O . ALA B 1 217 ? 23.391 15.555 -0.017 1 87.38 217 ALA B O 1
ATOM 4073 N N . ASP B 1 218 ? 21.594 16.797 -0.345 1 90.5 218 ASP B N 1
ATOM 4074 C CA . ASP B 1 218 ? 21.188 16.75 1.059 1 90.5 218 ASP B CA 1
ATOM 4075 C C . ASP B 1 218 ? 21.047 15.305 1.539 1 90.5 218 ASP B C 1
ATOM 4077 O O . ASP B 1 218 ? 21.266 15.016 2.719 1 90.5 218 ASP B O 1
ATOM 4081 N N . TYR B 1 219 ? 20.75 14.406 0.644 1 89.19 219 TYR B N 1
ATOM 4082 C CA . TYR B 1 219 ? 20.484 13.023 1.021 1 89.19 219 TYR B CA 1
ATOM 4083 C C . TYR B 1 219 ? 21.766 12.227 1.138 1 89.19 219 TYR B C 1
ATOM 4085 O O . TYR B 1 219 ? 21.766 11.086 1.617 1 89.19 219 TYR B O 1
ATOM 4093 N N . TYR B 1 220 ? 22.844 12.797 0.735 1 84.44 220 TYR B N 1
ATOM 4094 C CA . TYR B 1 220 ? 24.094 12.055 0.673 1 84.44 220 TYR B CA 1
ATOM 4095 C C . TYR B 1 220 ? 25.188 12.75 1.485 1 84.44 220 TYR B C 1
ATOM 4097 O O . TYR B 1 220 ? 26.375 12.602 1.192 1 84.44 220 TYR B O 1
ATOM 4105 N N . GLN B 1 221 ? 24.781 13.445 2.451 1 80.69 221 GLN B N 1
ATOM 4106 C CA . GLN B 1 221 ? 25.734 14.164 3.283 1 80.69 221 GLN B CA 1
ATOM 4107 C C . GLN B 1 221 ? 26.484 13.219 4.227 1 80.69 221 GLN B C 1
ATOM 4109 O O . GLN B 1 221 ? 27.688 13.359 4.438 1 80.69 221 GLN B O 1
ATOM 4114 N N . LYS B 1 222 ? 25.781 12.219 4.805 1 77 222 LYS B N 1
ATOM 4115 C CA . LYS B 1 222 ? 26.391 11.305 5.762 1 77 222 LYS B CA 1
ATOM 4116 C C . LYS B 1 222 ? 26.844 10.023 5.078 1 77 222 LYS B C 1
ATOM 4118 O O . LYS B 1 222 ? 27.828 9.406 5.5 1 77 222 LYS B O 1
ATOM 4123 N N . VAL B 1 223 ? 26.156 9.648 4.172 1 73.44 223 VAL B N 1
ATOM 4124 C CA . VAL B 1 223 ? 26.484 8.453 3.398 1 73.44 223 VAL B CA 1
ATOM 4125 C C . VAL B 1 223 ? 26.391 8.766 1.905 1 73.44 223 VAL B C 1
ATOM 4127 O O . VAL B 1 223 ? 25.344 9.148 1.401 1 73.44 223 VAL B O 1
ATOM 4130 N N . SER B 1 224 ? 27.484 8.609 1.321 1 73.06 224 SER B N 1
ATOM 4131 C CA . SER B 1 224 ? 27.531 8.945 -0.098 1 73.06 224 SER B CA 1
ATOM 4132 C C . SER B 1 224 ? 26.641 8.023 -0.916 1 73.06 224 SER B C 1
ATOM 4134 O O . SER B 1 224 ? 26.281 6.938 -0.457 1 73.06 224 SER B O 1
ATOM 4136 N N . LEU B 1 225 ? 26.297 8.578 -2.018 1 74.44 225 LEU B N 1
ATOM 4137 C CA . LEU B 1 225 ? 25.531 7.789 -2.973 1 74.44 225 LEU B CA 1
ATOM 4138 C C . LEU B 1 225 ? 26.25 6.484 -3.301 1 74.44 225 LEU B C 1
ATOM 4140 O O . LEU B 1 225 ? 25.609 5.426 -3.377 1 74.44 225 LEU B O 1
ATOM 4144 N N . GLN B 1 226 ? 27.469 6.574 -3.465 1 74.62 226 GLN B N 1
ATOM 4145 C CA . GLN B 1 226 ? 28.266 5.398 -3.789 1 74.62 226 GLN B CA 1
ATOM 4146 C C . GLN B 1 226 ? 28.25 4.387 -2.645 1 74.62 226 GLN B C 1
ATOM 4148 O O . GLN B 1 226 ? 28.125 3.184 -2.877 1 74.62 226 GLN B O 1
ATOM 4153 N N . GLU B 1 227 ? 28.391 4.906 -1.468 1 77.31 227 GLU B N 1
ATOM 4154 C CA . GLU B 1 227 ? 28.359 4.023 -0.304 1 77.31 227 GLU B CA 1
ATOM 4155 C C . GLU B 1 227 ? 27.016 3.32 -0.183 1 77.31 227 GLU B C 1
ATOM 4157 O O . GLU B 1 227 ? 26.953 2.16 0.227 1 77.31 227 GLU B O 1
ATOM 4162 N N . THR B 1 228 ? 26.078 4.074 -0.484 1 72.94 228 THR B N 1
ATOM 4163 C CA . THR B 1 228 ? 24.75 3.494 -0.468 1 72.94 228 THR B CA 1
ATOM 4164 C C . THR B 1 228 ? 24.641 2.363 -1.485 1 72.94 228 THR B C 1
ATOM 4166 O O . THR B 1 228 ? 24.172 1.27 -1.158 1 72.94 228 THR B O 1
ATOM 4169 N N . PHE B 1 229 ? 25.094 2.57 -2.604 1 72.19 229 PHE B N 1
ATOM 4170 C CA . PHE B 1 229 ? 25.047 1.569 -3.662 1 72.19 229 PHE B CA 1
ATOM 4171 C C . PHE B 1 229 ? 25.906 0.357 -3.295 1 72.19 229 PHE B C 1
ATOM 4173 O O . PHE B 1 229 ? 25.5 -0.783 -3.541 1 72.19 229 PHE B O 1
ATOM 4180 N N . ASP B 1 230 ? 26.969 0.642 -2.684 1 75.06 230 ASP B N 1
ATOM 4181 C CA . ASP B 1 230 ? 27.859 -0.438 -2.275 1 75.06 230 ASP B CA 1
ATOM 4182 C C . ASP B 1 230 ? 27.203 -1.314 -1.208 1 75.06 230 ASP B C 1
ATOM 4184 O O . ASP B 1 230 ? 27.359 -2.537 -1.22 1 75.06 230 ASP B O 1
ATOM 4188 N N . SER B 1 231 ? 26.578 -0.711 -0.371 1 74.69 231 SER B N 1
ATOM 4189 C CA . SER B 1 231 ? 25.891 -1.448 0.689 1 74.69 231 SER B CA 1
ATOM 4190 C C . SER B 1 231 ? 24.766 -2.305 0.129 1 74.69 231 SER B C 1
ATOM 4192 O O . SER B 1 231 ? 24.578 -3.447 0.551 1 74.69 231 SER B O 1
ATOM 4194 N N . LEU B 1 232 ? 24.078 -1.767 -0.76 1 71.06 232 LEU B N 1
ATOM 4195 C CA . LEU B 1 232 ? 22.984 -2.508 -1.4 1 71.06 232 LEU B CA 1
ATOM 4196 C C . LEU B 1 232 ? 23.531 -3.709 -2.166 1 71.06 232 LEU B C 1
ATOM 4198 O O . LEU B 1 232 ? 22.969 -4.801 -2.105 1 71.06 232 LEU B O 1
ATOM 4202 N N . LYS B 1 233 ? 24.578 -3.459 -2.832 1 71.94 233 LYS B N 1
ATOM 4203 C CA . LYS B 1 233 ? 25.219 -4.539 -3.576 1 71.94 233 LYS B CA 1
ATOM 4204 C C . LYS B 1 233 ? 25.703 -5.641 -2.639 1 71.94 233 LYS B C 1
ATOM 4206 O O . LYS B 1 233 ? 25.578 -6.828 -2.939 1 71.94 233 LYS B O 1
ATOM 4211 N N . LYS B 1 234 ? 26.297 -5.23 -1.565 1 74.44 234 LYS B N 1
ATOM 4212 C CA . LYS B 1 234 ? 26.781 -6.191 -0.578 1 74.44 234 LYS B CA 1
ATOM 4213 C C . LYS B 1 234 ? 25.625 -7.02 -0.015 1 74.44 234 LYS B C 1
ATOM 4215 O O . LYS B 1 234 ? 25.766 -8.227 0.209 1 74.44 234 LYS B O 1
ATOM 4220 N N . TYR B 1 235 ? 24.578 -6.387 0.161 1 71.62 235 TYR B N 1
ATOM 4221 C CA . TYR B 1 235 ? 23.391 -7.059 0.667 1 71.62 235 TYR B CA 1
ATOM 4222 C C . TYR B 1 235 ? 22.875 -8.094 -0.331 1 71.62 235 TYR B C 1
ATOM 4224 O O . TYR B 1 235 ? 22.5 -9.195 0.053 1 71.62 235 TYR B O 1
ATOM 4232 N N . GLU B 1 236 ? 22.922 -7.746 -1.489 1 70.44 236 GLU B N 1
ATOM 4233 C CA . GLU B 1 236 ? 22.5 -8.664 -2.545 1 70.44 236 GLU B CA 1
ATOM 4234 C C . GLU B 1 236 ? 23.438 -9.859 -2.648 1 70.44 236 GLU B C 1
ATOM 4236 O O . GLU B 1 236 ? 23 -10.992 -2.838 1 70.44 236 GLU B O 1
ATOM 4241 N N . ASP B 1 237 ? 24.688 -9.508 -2.521 1 72.31 237 ASP B N 1
ATOM 4242 C CA . ASP B 1 237 ? 25.703 -10.547 -2.637 1 72.31 237 ASP B CA 1
ATOM 4243 C C . ASP B 1 237 ? 25.578 -11.562 -1.503 1 72.31 237 ASP B C 1
ATOM 4245 O O . ASP B 1 237 ? 25.969 -12.727 -1.66 1 72.31 237 ASP B O 1
ATOM 4249 N N . HIS B 1 238 ? 24.984 -11.125 -0.462 1 74.44 238 HIS B N 1
ATOM 4250 C CA . HIS B 1 238 ? 24.875 -12.008 0.697 1 74.44 238 HIS B CA 1
ATOM 4251 C C . HIS B 1 238 ? 23.469 -12.555 0.839 1 74.44 238 HIS B C 1
ATOM 4253 O O . HIS B 1 238 ? 23.094 -13.055 1.903 1 74.44 238 HIS B O 1
ATOM 4259 N N . ALA B 1 239 ? 22.812 -12.398 -0.23 1 77.25 239 ALA B N 1
ATOM 4260 C CA . ALA B 1 239 ? 21.438 -12.898 -0.221 1 77.25 239 ALA B CA 1
ATOM 4261 C C . ALA B 1 239 ? 21.406 -14.398 0.047 1 77.25 239 ALA B C 1
ATOM 4263 O O . ALA B 1 239 ? 22.172 -15.164 -0.549 1 77.25 239 ALA B O 1
ATOM 4264 N N . LYS B 1 240 ? 20.547 -14.82 0.936 1 81.25 240 LYS B N 1
ATOM 4265 C CA . LYS B 1 240 ? 20.453 -16.219 1.341 1 81.25 240 LYS B CA 1
ATOM 4266 C C . LYS B 1 240 ? 19.375 -16.953 0.555 1 81.25 240 LYS B C 1
ATOM 4268 O O . LYS B 1 240 ? 19.328 -18.172 0.536 1 81.25 240 LYS B O 1
ATOM 4273 N N . GLY B 1 241 ? 18.547 -16.234 -0.089 1 85.19 241 GLY B N 1
ATOM 4274 C CA . GLY B 1 241 ? 17.422 -16.859 -0.758 1 85.19 241 GLY B CA 1
ATOM 4275 C C . GLY B 1 241 ? 17.812 -17.594 -2.029 1 85.19 241 GLY B C 1
ATOM 4276 O O . GLY B 1 241 ? 18.641 -17.109 -2.797 1 85.19 241 GLY B O 1
ATOM 4277 N N . SER B 1 242 ? 17.219 -18.766 -2.25 1 89 242 SER B N 1
ATOM 4278 C CA . SER B 1 242 ? 17.391 -19.578 -3.457 1 89 242 SER B CA 1
ATOM 4279 C C . SER B 1 242 ? 16.156 -19.531 -4.344 1 89 242 SER B C 1
ATOM 4281 O O . SER B 1 242 ? 15.07 -19.906 -3.914 1 89 242 SER B O 1
ATOM 4283 N N . SER B 1 243 ? 16.359 -19.141 -5.562 1 90.38 243 SER B N 1
ATOM 4284 C CA . SER B 1 243 ? 15.25 -19.109 -6.504 1 90.38 243 SER B CA 1
ATOM 4285 C C . SER B 1 243 ? 14.641 -20.5 -6.672 1 90.38 243 SER B C 1
ATOM 4287 O O . SER B 1 243 ? 13.422 -20.656 -6.754 1 90.38 243 SER B O 1
ATOM 4289 N N . ASP B 1 244 ? 15.516 -21.516 -6.711 1 91.94 244 ASP B N 1
ATOM 4290 C CA . ASP B 1 244 ? 15.047 -22.891 -6.859 1 91.94 244 ASP B CA 1
ATOM 4291 C C . ASP B 1 244 ? 14.195 -23.312 -5.664 1 91.94 244 ASP B C 1
ATOM 4293 O O . ASP B 1 244 ? 13.141 -23.922 -5.832 1 91.94 244 ASP B O 1
ATOM 4297 N N . LYS B 1 245 ? 14.68 -22.953 -4.5 1 94 245 LYS B N 1
ATOM 4298 C CA . LYS B 1 245 ? 13.938 -23.312 -3.301 1 94 245 LYS B CA 1
ATOM 4299 C C . LYS B 1 245 ? 12.641 -22.516 -3.199 1 94 245 LYS B C 1
ATOM 4301 O O . LYS B 1 245 ? 11.656 -23 -2.623 1 94 245 LYS B O 1
ATOM 4306 N N . PHE B 1 246 ? 12.602 -21.312 -3.723 1 94.25 246 PHE B N 1
ATOM 4307 C CA . PHE B 1 246 ? 11.352 -20.562 -3.809 1 94.25 246 PHE B CA 1
ATOM 4308 C C . PHE B 1 246 ? 10.336 -21.297 -4.668 1 94.25 246 PHE B C 1
ATOM 4310 O O . PHE B 1 246 ? 9.156 -21.375 -4.316 1 94.25 246 PHE B O 1
ATOM 4317 N N . GLY B 1 247 ? 10.82 -21.844 -5.82 1 95.69 247 GLY B N 1
ATOM 4318 C CA . GLY B 1 247 ? 9.945 -22.672 -6.645 1 95.69 247 GLY B CA 1
ATOM 4319 C C . GLY B 1 247 ? 9.375 -23.859 -5.898 1 95.69 247 GLY B C 1
ATOM 4320 O O . GLY B 1 247 ? 8.188 -24.156 -6.012 1 95.69 247 GLY B O 1
ATOM 4321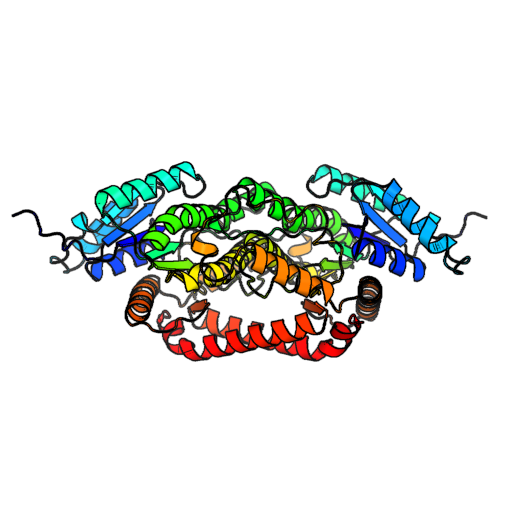 N N . ASP B 1 248 ? 10.227 -24.547 -5.129 1 96.25 248 ASP B N 1
ATOM 4322 C CA . ASP B 1 248 ? 9.781 -25.656 -4.309 1 96.25 248 ASP B CA 1
ATOM 4323 C C . ASP B 1 248 ? 8.711 -25.219 -3.312 1 96.25 248 ASP B C 1
ATOM 4325 O O . ASP B 1 248 ? 7.758 -25.953 -3.053 1 96.25 248 ASP B O 1
ATOM 4329 N N . LEU B 1 249 ? 8.914 -24.078 -2.76 1 96.5 249 LEU B N 1
ATOM 4330 C CA . LEU B 1 249 ? 7.961 -23.531 -1.793 1 96.5 249 LEU B CA 1
ATOM 4331 C C . LEU B 1 249 ? 6.594 -23.328 -2.438 1 96.5 249 LEU B C 1
ATOM 4333 O O . LEU B 1 249 ? 5.566 -23.625 -1.832 1 96.5 249 LEU B O 1
ATOM 4337 N N . VAL B 1 250 ? 6.562 -22.766 -3.643 1 97.44 250 VAL B N 1
ATOM 4338 C CA . VAL B 1 250 ? 5.312 -22.531 -4.359 1 97.44 250 VAL B CA 1
ATOM 4339 C C . VAL B 1 250 ? 4.574 -23.859 -4.551 1 97.44 250 VAL B C 1
ATOM 4341 O O . VAL B 1 250 ? 3.363 -23.938 -4.34 1 97.44 250 VAL B O 1
ATOM 4344 N N . ILE B 1 251 ? 5.301 -24.953 -4.918 1 97.38 251 ILE B N 1
ATOM 4345 C CA . ILE B 1 251 ? 4.715 -26.281 -5.082 1 97.38 251 ILE B CA 1
ATOM 4346 C C . ILE B 1 251 ? 4.152 -26.766 -3.746 1 97.38 251 ILE B C 1
ATOM 4348 O O . ILE B 1 251 ? 3.033 -27.281 -3.689 1 97.38 251 ILE B O 1
ATOM 4352 N N . GLU B 1 252 ? 4.914 -26.562 -2.705 1 97.31 252 GLU B N 1
ATOM 4353 C CA . GLU B 1 252 ? 4.484 -27 -1.38 1 97.31 252 GLU B CA 1
ATOM 4354 C C . GLU B 1 252 ? 3.23 -26.25 -0.933 1 97.31 252 GLU B C 1
ATOM 4356 O O . GLU B 1 252 ? 2.32 -26.859 -0.355 1 97.31 252 GLU B O 1
ATOM 4361 N N . ILE B 1 253 ? 3.168 -24.969 -1.149 1 97.25 253 ILE B N 1
ATOM 4362 C CA . ILE B 1 253 ? 2.002 -24.156 -0.791 1 97.25 253 ILE B CA 1
ATOM 4363 C C . ILE B 1 253 ? 0.771 -24.688 -1.526 1 97.25 253 ILE B C 1
ATOM 4365 O O . ILE B 1 253 ? -0.304 -24.812 -0.936 1 97.25 253 ILE B O 1
ATOM 4369 N N . ASN B 1 254 ? 0.919 -24.969 -2.814 1 97.25 254 ASN B N 1
ATOM 4370 C CA . ASN B 1 254 ? -0.189 -25.531 -3.572 1 97.25 254 ASN B CA 1
ATOM 4371 C C . ASN B 1 254 ? -0.643 -26.859 -2.986 1 97.25 254 ASN B C 1
ATOM 4373 O O . ASN B 1 254 ? -1.841 -27.141 -2.912 1 97.25 254 ASN B O 1
ATOM 4377 N N . GLN B 1 255 ? 0.297 -27.734 -2.594 1 96.75 255 GLN B N 1
ATOM 4378 C CA . GLN B 1 255 ? -0.035 -29.016 -1.998 1 96.75 255 GLN B CA 1
ATOM 4379 C C . GLN B 1 255 ? -0.801 -28.844 -0.69 1 96.75 255 GLN B C 1
ATOM 4381 O O . GLN B 1 255 ? -1.78 -29.547 -0.437 1 96.75 255 GLN B O 1
ATOM 4386 N N . LEU B 1 256 ? -0.318 -27.938 0.133 1 96.69 256 LEU B N 1
ATOM 4387 C CA . LEU B 1 256 ? -1.007 -27.641 1.385 1 96.69 256 LEU B CA 1
ATOM 4388 C C . LEU B 1 256 ? -2.426 -27.156 1.121 1 96.69 256 LEU B C 1
ATOM 4390 O O . LEU B 1 256 ? -3.367 -27.562 1.8 1 96.69 256 LEU B O 1
ATOM 4394 N N . TYR B 1 257 ? -2.551 -26.297 0.142 1 96.62 257 TYR B N 1
ATOM 4395 C CA . TYR B 1 257 ? -3.865 -25.797 -0.259 1 96.62 257 TYR B CA 1
ATOM 4396 C C . TYR B 1 257 ? -4.77 -26.953 -0.689 1 96.62 257 TYR B C 1
ATOM 4398 O O . TYR B 1 257 ? -5.926 -27.031 -0.267 1 96.62 257 TYR B O 1
ATOM 4406 N N . GLU B 1 258 ? -4.285 -27.875 -1.497 1 94.69 258 GLU B N 1
ATOM 4407 C CA . GLU B 1 258 ? -5.059 -29.016 -1.999 1 94.69 258 GLU B CA 1
ATOM 4408 C C . GLU B 1 258 ? -5.469 -29.953 -0.864 1 94.69 258 GLU B C 1
ATOM 4410 O O . GLU B 1 258 ? -6.5 -30.625 -0.946 1 94.69 258 GLU B O 1
ATOM 4415 N N . GLN B 1 259 ? -4.676 -29.953 0.165 1 95.88 259 GLN B N 1
ATOM 4416 C CA . GLN B 1 259 ? -4.961 -30.797 1.319 1 95.88 259 GLN B CA 1
ATOM 4417 C C . GLN B 1 259 ? -5.961 -30.125 2.258 1 95.88 259 GLN B C 1
ATOM 4419 O O . GLN B 1 259 ? -6.344 -30.703 3.279 1 95.88 259 GLN B O 1
ATOM 4424 N N . GLY B 1 260 ? -6.316 -28.922 1.957 1 94.5 260 GLY B N 1
ATOM 4425 C CA . GLY B 1 260 ? -7.316 -28.219 2.74 1 94.5 260 GLY B CA 1
ATOM 4426 C C . GLY B 1 260 ? -6.742 -27.5 3.947 1 94.5 260 GLY B C 1
ATOM 4427 O O . GLY B 1 260 ? -7.477 -27.125 4.859 1 94.5 260 GLY B O 1
ATOM 4428 N N . LYS B 1 261 ? -5.434 -27.312 3.951 1 94.75 261 LYS B N 1
ATOM 4429 C CA . LYS B 1 261 ? -4.801 -26.609 5.062 1 94.75 261 LYS B CA 1
ATOM 4430 C C . LYS B 1 261 ? -5.141 -25.125 5.031 1 94.75 261 LYS B C 1
ATOM 4432 O O . LYS B 1 261 ? -5.223 -24.516 3.959 1 94.75 261 LYS B O 1
ATOM 4437 N N . GLN B 1 262 ? -5.309 -24.609 6.219 1 94 262 GLN B N 1
ATOM 4438 C CA . GLN B 1 262 ? -5.492 -23.156 6.316 1 94 262 GLN B CA 1
ATOM 4439 C C . GLN B 1 262 ? -4.168 -22.422 6.137 1 94 262 GLN B C 1
ATOM 4441 O O . GLN B 1 262 ? -3.318 -22.438 7.027 1 94 262 GLN B O 1
ATOM 4446 N N . LEU B 1 263 ? -4.039 -21.797 5.023 1 96.44 263 LEU B N 1
ATOM 4447 C CA . LEU B 1 263 ? -2.816 -21.047 4.727 1 96.44 263 LEU B CA 1
ATOM 4448 C C . LEU B 1 263 ? -2.824 -19.688 5.406 1 96.44 263 LEU B C 1
ATOM 4450 O O . LEU B 1 263 ? -3.891 -19.125 5.652 1 96.44 263 LEU B O 1
ATOM 4454 N N . PRO B 1 264 ? -1.67 -19.203 5.754 1 95.06 264 PRO B N 1
ATOM 4455 C CA . PRO B 1 264 ? -1.608 -17.844 6.285 1 95.06 264 PRO B CA 1
ATOM 4456 C C . PRO B 1 264 ? -1.908 -16.781 5.23 1 95.06 264 PRO B C 1
ATOM 4458 O O . PRO B 1 264 ? -1.986 -17.094 4.039 1 95.06 264 PRO B O 1
ATOM 4461 N N . SER B 1 265 ? -2.104 -15.586 5.703 1 91.56 265 SER B N 1
ATOM 4462 C CA . SER B 1 265 ? -2.342 -14.484 4.777 1 91.56 265 SER B CA 1
ATOM 4463 C C . SER B 1 265 ? -1.058 -14.07 4.066 1 91.56 265 SER B C 1
ATOM 4465 O O . SER B 1 265 ? -1.101 -13.547 2.951 1 91.56 265 SER B O 1
ATOM 4467 N N . ASN B 1 266 ? 0.041 -14.281 4.711 1 93 266 ASN B N 1
ATOM 4468 C CA . ASN B 1 266 ? 1.338 -13.844 4.203 1 93 266 ASN B CA 1
ATOM 4469 C C . ASN B 1 266 ? 2.447 -14.812 4.594 1 93 266 ASN B C 1
ATOM 4471 O O . ASN B 1 266 ? 2.602 -15.148 5.77 1 93 266 ASN B O 1
ATOM 4475 N N . PHE B 1 267 ? 3.178 -15.328 3.652 1 94.69 267 PHE B N 1
ATOM 4476 C CA . PHE B 1 267 ? 4.414 -16.062 3.908 1 94.69 267 PHE B CA 1
ATOM 4477 C C . PHE B 1 267 ? 5.617 -15.125 3.859 1 94.69 267 PHE B C 1
ATOM 4479 O O . PHE B 1 267 ? 5.945 -14.586 2.801 1 94.69 267 PHE B O 1
ATOM 4486 N N . PHE B 1 268 ? 6.234 -14.859 4.941 1 93.06 268 PHE B N 1
ATOM 4487 C CA . PHE B 1 268 ? 7.496 -14.125 4.953 1 93.06 268 PHE B CA 1
ATOM 4488 C C . PHE B 1 268 ? 8.664 -15.055 4.633 1 93.06 268 PHE B C 1
ATOM 4490 O O . PHE B 1 268 ? 9.109 -15.82 5.492 1 93.06 268 PHE B O 1
ATOM 4497 N N . ILE B 1 269 ? 9.188 -14.953 3.496 1 92.88 269 ILE B N 1
ATOM 4498 C CA . ILE B 1 269 ? 10.031 -16 2.945 1 92.88 269 ILE B CA 1
ATOM 4499 C C . ILE B 1 269 ? 11.5 -15.617 3.098 1 92.88 269 ILE B C 1
ATOM 4501 O O . ILE B 1 269 ? 11.945 -14.617 2.537 1 92.88 269 ILE B O 1
ATOM 4505 N N . GLY B 1 270 ? 12.258 -16.453 3.795 1 91.5 270 GLY B N 1
ATOM 4506 C CA . GLY B 1 270 ? 13.656 -16.203 4.109 1 91.5 270 GLY B CA 1
ATOM 4507 C C . GLY B 1 270 ? 13.875 -15.75 5.539 1 91.5 270 GLY B C 1
ATOM 4508 O O . GLY B 1 270 ? 13.039 -15.055 6.109 1 91.5 270 GLY B O 1
ATOM 4509 N N . SER B 1 271 ? 15.078 -16.109 6.129 1 90.44 271 SER B N 1
ATOM 4510 C CA . SER B 1 271 ? 15.367 -15.75 7.512 1 90.44 271 SER B CA 1
ATOM 4511 C C . SER B 1 271 ? 15.414 -14.234 7.688 1 90.44 271 SER B C 1
ATOM 4513 O O . SER B 1 271 ? 14.984 -13.711 8.719 1 90.44 271 SER B O 1
ATOM 4515 N N . ASP B 1 272 ? 15.898 -13.602 6.734 1 86.81 272 ASP B N 1
ATOM 4516 C CA . ASP B 1 272 ? 15.961 -12.141 6.809 1 86.81 272 ASP B CA 1
ATOM 4517 C C . ASP B 1 272 ? 14.562 -11.531 6.824 1 86.81 272 ASP B C 1
ATOM 4519 O O . ASP B 1 272 ? 14.273 -10.641 7.621 1 86.81 272 ASP B O 1
ATOM 4523 N N . ALA B 1 273 ? 13.703 -12.016 5.953 1 88.44 273 ALA B N 1
ATOM 4524 C CA . ALA B 1 273 ? 12.328 -11.523 5.906 1 88.44 273 ALA B CA 1
ATOM 4525 C C . ALA B 1 273 ? 11.609 -11.781 7.223 1 88.44 273 ALA B C 1
ATOM 4527 O O . ALA B 1 273 ? 10.906 -10.906 7.734 1 88.44 273 ALA B O 1
ATOM 4528 N N . VAL B 1 274 ? 11.773 -12.969 7.746 1 91.19 274 VAL B N 1
ATOM 4529 C CA . VAL B 1 274 ? 11.133 -13.344 9 1 91.19 274 VAL B CA 1
ATOM 4530 C C . VAL B 1 274 ? 11.617 -12.43 10.125 1 91.19 274 VAL B C 1
ATOM 4532 O O . VAL B 1 274 ? 10.812 -11.867 10.875 1 91.19 274 VAL B O 1
ATOM 4535 N N . ASP B 1 275 ? 12.922 -12.266 10.219 1 89.38 275 ASP B N 1
ATOM 4536 C CA . ASP B 1 275 ? 13.516 -11.453 11.281 1 89.38 275 ASP B CA 1
ATOM 4537 C C . ASP B 1 275 ? 13.039 -10 11.188 1 89.38 275 ASP B C 1
ATOM 4539 O O . ASP B 1 275 ? 12.633 -9.414 12.188 1 89.38 275 ASP B O 1
ATOM 4543 N N . HIS B 1 276 ? 13.102 -9.5 10.055 1 86.75 276 HIS B N 1
ATOM 4544 C CA . HIS B 1 276 ? 12.711 -8.102 9.867 1 86.75 276 HIS B CA 1
ATOM 4545 C C . HIS B 1 276 ? 11.227 -7.902 10.156 1 86.75 276 HIS B C 1
ATOM 4547 O O . HIS B 1 276 ? 10.844 -6.898 10.758 1 86.75 276 HIS B O 1
ATOM 4553 N N . ALA B 1 277 ? 10.406 -8.789 9.625 1 89.38 277 ALA B N 1
ATOM 4554 C CA . ALA B 1 277 ? 8.969 -8.695 9.875 1 89.38 277 ALA B CA 1
ATOM 4555 C C . ALA B 1 277 ? 8.664 -8.773 11.367 1 89.38 277 ALA B C 1
ATOM 4557 O O . ALA B 1 277 ? 7.828 -8.023 11.875 1 89.38 277 ALA B O 1
ATOM 4558 N N . GLN B 1 278 ? 9.344 -9.672 12.047 1 91.62 278 GLN B N 1
ATOM 4559 C CA . GLN B 1 278 ? 9.141 -9.828 13.484 1 91.62 278 GLN B CA 1
ATOM 4560 C C . GLN B 1 278 ? 9.484 -8.547 14.234 1 91.62 278 GLN B C 1
ATOM 4562 O O . GLN B 1 278 ? 8.727 -8.109 15.102 1 91.62 278 GLN B O 1
ATOM 4567 N N . VAL B 1 279 ? 10.594 -7.996 13.914 1 89.94 279 VAL B N 1
ATOM 4568 C CA . VAL B 1 279 ? 11.039 -6.77 14.562 1 89.94 279 VAL B CA 1
ATOM 4569 C C . VAL B 1 279 ? 10.055 -5.641 14.273 1 89.94 279 VAL B C 1
ATOM 4571 O O . VAL B 1 279 ? 9.641 -4.918 15.18 1 89.94 279 VAL B O 1
ATOM 4574 N N . HIS B 1 280 ? 9.688 -5.504 13.023 1 87.62 280 HIS B N 1
ATOM 4575 C CA . HIS B 1 280 ? 8.781 -4.438 12.609 1 87.62 280 HIS B CA 1
ATOM 4576 C C . HIS B 1 280 ? 7.441 -4.547 13.328 1 87.62 280 HIS B C 1
ATOM 4578 O O . HIS B 1 280 ? 6.941 -3.561 13.867 1 87.62 280 HIS B O 1
ATOM 4584 N N . LEU B 1 281 ? 6.852 -5.715 13.305 1 90.06 281 LEU B N 1
ATOM 4585 C CA . LEU B 1 281 ? 5.543 -5.934 13.906 1 90.06 281 LEU B CA 1
ATOM 4586 C C . LEU B 1 281 ? 5.594 -5.719 15.414 1 90.06 281 LEU B C 1
ATOM 4588 O O . LEU B 1 281 ? 4.672 -5.137 15.992 1 90.06 281 LEU B O 1
ATOM 4592 N N . THR B 1 282 ? 6.672 -6.164 16.047 1 92.56 282 THR B N 1
ATOM 4593 C CA . THR B 1 282 ? 6.828 -5.984 17.484 1 92.56 282 THR B CA 1
ATOM 4594 C C . THR B 1 282 ? 6.957 -4.504 17.844 1 92.56 282 THR B C 1
ATOM 4596 O O . THR B 1 282 ? 6.367 -4.035 18.812 1 92.56 282 THR B O 1
ATOM 4599 N N . ASN B 1 283 ? 7.746 -3.816 17.031 1 90.94 283 ASN B N 1
ATOM 4600 C CA . ASN B 1 283 ? 7.902 -2.383 17.25 1 90.94 283 ASN B CA 1
ATOM 4601 C C . ASN B 1 283 ? 6.578 -1.643 17.078 1 90.94 283 ASN B C 1
ATOM 4603 O O . ASN B 1 283 ? 6.27 -0.739 17.859 1 90.94 283 ASN B O 1
ATOM 4607 N N . LEU B 1 284 ? 5.867 -1.979 16.047 1 90.44 284 LEU B N 1
ATOM 4608 C CA . LEU B 1 284 ? 4.578 -1.339 15.82 1 90.44 284 LEU B CA 1
ATOM 4609 C C . LEU B 1 284 ? 3.627 -1.589 16.984 1 90.44 284 LEU B C 1
ATOM 4611 O O . LEU B 1 284 ? 2.895 -0.688 17.391 1 90.44 284 LEU B O 1
ATOM 4615 N N . LEU B 1 285 ? 3.609 -2.812 17.484 1 92.31 285 LEU B N 1
ATOM 4616 C CA . LEU B 1 285 ? 2.768 -3.148 18.625 1 92.31 285 LEU B CA 1
ATOM 4617 C C . LEU B 1 285 ? 3.182 -2.352 19.859 1 92.31 285 LEU B C 1
ATOM 4619 O O . LEU B 1 285 ? 2.33 -1.886 20.625 1 92.31 285 LEU B O 1
ATOM 4623 N N . SER B 1 286 ? 4.469 -2.227 20.047 1 94.38 286 SER B N 1
ATOM 4624 C CA . SER B 1 286 ? 4.977 -1.438 21.156 1 94.38 286 SER B CA 1
ATOM 4625 C C . SER B 1 286 ? 4.543 0.018 21.047 1 94.38 286 SER B C 1
ATOM 4627 O O . SER B 1 286 ? 4.102 0.614 22.031 1 94.38 286 SER B O 1
ATOM 4629 N N . GLU B 1 287 ? 4.668 0.604 19.891 1 93.38 287 GLU B N 1
ATOM 4630 C CA . GLU B 1 287 ? 4.254 1.985 19.656 1 93.38 287 GLU B CA 1
ATOM 4631 C C . GLU B 1 287 ? 2.758 2.158 19.891 1 93.38 287 GLU B C 1
ATOM 4633 O O . GLU B 1 287 ? 2.328 3.15 20.484 1 93.38 287 GLU B O 1
ATOM 4638 N N . LEU B 1 288 ? 2.02 1.207 19.344 1 92.81 288 LEU B N 1
ATOM 4639 C CA . LEU B 1 288 ? 0.57 1.229 19.516 1 92.81 288 LEU B CA 1
ATOM 4640 C C . LEU B 1 288 ? 0.196 1.29 21 1 92.81 288 LEU B C 1
ATOM 4642 O O . LEU B 1 288 ? -0.643 2.102 21.391 1 92.81 288 LEU B O 1
ATOM 4646 N N . ASN B 1 289 ? 0.845 0.502 21.812 1 94.19 289 ASN B N 1
ATOM 4647 C CA . ASN B 1 289 ? 0.555 0.455 23.25 1 94.19 289 ASN B CA 1
ATOM 4648 C C . ASN B 1 289 ? 0.997 1.734 23.953 1 94.19 289 ASN B C 1
ATOM 4650 O O . ASN B 1 289 ? 0.295 2.24 24.828 1 94.19 289 ASN B O 1
ATOM 4654 N N . GLN B 1 290 ? 2.152 2.229 23.578 1 95.19 290 GLN B N 1
ATOM 4655 C CA . GLN B 1 290 ? 2.721 3.422 24.203 1 95.19 290 GLN B CA 1
ATOM 4656 C C . GLN B 1 290 ? 1.833 4.641 23.969 1 95.19 290 GLN B C 1
ATOM 4658 O O . GLN B 1 290 ? 1.72 5.508 24.844 1 95.19 290 GLN B O 1
ATOM 4663 N N . TRP B 1 291 ? 1.213 4.727 22.859 1 95.69 291 TRP B N 1
ATOM 4664 C CA . TRP B 1 291 ? 0.504 5.941 22.484 1 95.69 291 TRP B CA 1
ATOM 4665 C C . TRP B 1 291 ? -1.005 5.727 22.5 1 95.69 291 TRP B C 1
ATOM 4667 O O . TRP B 1 291 ? -1.768 6.566 22.016 1 95.69 291 TRP B O 1
ATOM 4677 N N . LYS B 1 292 ? -1.471 4.613 23.062 1 94.75 292 LYS B N 1
ATOM 4678 C CA . LYS B 1 292 ? -2.867 4.184 23.062 1 94.75 292 LYS B CA 1
ATOM 4679 C C . LYS B 1 292 ? -3.773 5.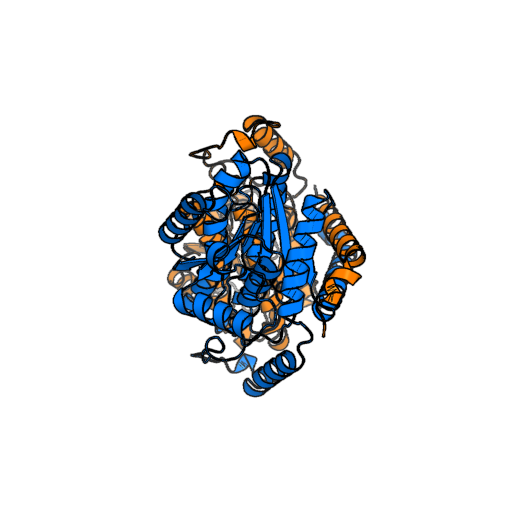25 23.672 1 94.75 292 LYS B C 1
ATOM 4681 O O . LYS B 1 292 ? -4.812 5.586 23.094 1 94.75 292 LYS B O 1
ATOM 4686 N N . ASP B 1 293 ? -3.377 5.816 24.766 1 94.69 293 ASP B N 1
ATOM 4687 C CA . ASP B 1 293 ? -4.23 6.762 25.484 1 94.69 293 ASP B CA 1
ATOM 4688 C C . ASP B 1 293 ? -4.492 8.008 24.641 1 94.69 293 ASP B C 1
ATOM 4690 O O . ASP B 1 293 ? -5.629 8.477 24.562 1 94.69 293 ASP B O 1
ATOM 4694 N N . LEU B 1 294 ? -3.467 8.531 24.047 1 94.56 294 LEU B N 1
ATOM 4695 C CA . LEU B 1 294 ? -3.631 9.695 23.188 1 94.56 294 LEU B CA 1
ATOM 4696 C C . LEU B 1 294 ? -4.508 9.367 21.984 1 94.56 294 LEU B C 1
ATOM 4698 O O . LEU B 1 294 ? -5.363 10.164 21.594 1 94.56 294 LEU B O 1
ATOM 4702 N N . CYS B 1 295 ? -4.328 8.227 21.438 1 92.94 295 CYS B N 1
ATOM 4703 C CA . CYS B 1 295 ? -5.035 7.812 20.234 1 92.94 295 CYS B CA 1
ATOM 4704 C C . CYS B 1 295 ? -6.523 7.625 20.516 1 92.94 295 CYS B C 1
ATOM 4706 O O . CYS B 1 295 ? -7.363 7.973 19.688 1 92.94 295 CYS B O 1
ATOM 4708 N N . ILE B 1 296 ? -6.895 7.141 21.688 1 93.31 296 ILE B N 1
ATOM 4709 C CA . ILE B 1 296 ? -8.297 6.855 21.969 1 93.31 296 ILE B CA 1
ATOM 4710 C C . ILE B 1 296 ? -8.984 8.109 22.484 1 93.31 296 ILE B C 1
ATOM 4712 O O . ILE B 1 296 ? -10.211 8.141 22.641 1 93.31 296 ILE B O 1
ATOM 4716 N N . SER B 1 297 ? -8.234 9.172 22.719 1 92.5 297 SER B N 1
ATOM 4717 C CA . SER B 1 297 ? -8.797 10.422 23.219 1 92.5 297 SER B CA 1
ATOM 4718 C C . SER B 1 297 ? -9.68 11.094 22.172 1 92.5 297 SER B C 1
ATOM 4720 O O . SER B 1 297 ? -10.43 12.016 22.484 1 92.5 297 SER B O 1
ATOM 4722 N N . THR B 1 298 ? -9.68 10.641 20.953 1 91.81 298 THR B N 1
ATOM 4723 C CA . THR B 1 298 ? -10.469 11.242 19.891 1 91.81 298 THR B CA 1
ATOM 4724 C C . THR B 1 298 ? -11.891 10.68 19.891 1 91.81 298 THR B C 1
ATOM 4726 O O . THR B 1 298 ? -12.75 11.141 19.125 1 91.81 298 THR B O 1
ATOM 4729 N N . ASP B 1 299 ? -12.102 9.672 20.719 1 90.19 299 ASP B N 1
ATOM 4730 C CA . ASP B 1 299 ? -13.438 9.094 20.828 1 90.19 299 ASP B CA 1
ATOM 4731 C C . ASP B 1 299 ? -14.375 10.023 21.594 1 90.19 299 ASP B C 1
ATOM 4733 O O . ASP B 1 299 ? -13.953 10.695 22.531 1 90.19 299 ASP B O 1
ATOM 4737 N N . ASN B 1 300 ? -15.648 10.07 21.078 1 83.88 300 ASN B N 1
ATOM 4738 C CA . ASN B 1 300 ? -16.672 10.781 21.844 1 83.88 300 ASN B CA 1
ATOM 4739 C C . ASN B 1 300 ? -17.109 9.984 23.062 1 83.88 300 ASN B C 1
ATOM 4741 O O . ASN B 1 300 ? -17.109 8.758 23.047 1 83.88 300 ASN B O 1
#

Organism: Dictyostelium discoideum (NCBI:txid44689)

Solvent-accessible surface area (backbone atoms only — not comparable to full-atom values): 30272 Å² total; per-residue (Å²): 128,76,78,78,69,68,85,80,57,59,26,32,40,35,29,39,25,72,51,56,49,30,32,27,32,54,53,43,41,38,74,70,71,28,30,36,36,35,33,18,86,46,38,64,57,38,55,50,51,52,50,51,52,47,71,72,37,94,54,80,85,56,69,52,74,85,28,50,44,66,38,69,31,52,53,75,35,56,66,42,35,42,52,48,52,52,52,45,34,72,74,64,69,52,68,37,34,39,35,43,49,41,64,77,64,44,61,34,42,66,79,46,47,49,70,67,58,46,50,51,49,32,38,46,43,30,52,15,50,51,38,48,48,55,59,45,45,65,57,22,54,73,65,44,31,31,40,37,37,41,49,52,37,29,53,35,73,40,62,44,63,28,26,19,59,37,17,12,24,30,18,18,37,50,26,33,43,52,10,46,24,62,56,33,42,88,46,47,28,47,43,33,36,35,21,36,37,56,45,62,41,75,63,74,59,84,70,33,69,51,71,65,88,56,78,58,67,83,73,33,71,89,49,41,66,65,55,49,52,49,51,52,49,52,50,41,74,64,28,45,30,32,40,60,40,46,14,50,46,55,54,48,51,52,51,40,49,75,71,65,49,87,71,58,66,56,45,45,26,16,58,64,18,40,52,52,50,51,52,47,48,52,49,51,52,51,44,47,63,73,46,38,70,70,22,37,61,22,39,110,129,78,78,77,67,66,84,79,58,57,25,32,40,35,29,38,26,73,50,56,50,30,32,27,32,53,52,44,42,41,74,70,72,29,31,37,35,35,33,18,86,46,38,66,57,38,55,49,51,52,50,51,52,46,70,73,38,94,54,79,86,55,68,54,74,86,27,49,44,65,39,68,32,51,53,74,35,58,68,41,35,44,53,47,52,51,51,45,35,70,74,66,70,54,66,39,33,39,35,44,50,42,62,75,65,45,63,33,43,67,79,47,47,49,70,67,59,48,52,51,49,33,38,46,42,29,52,16,50,51,38,49,48,55,58,44,44,66,57,22,54,74,65,43,32,32,40,37,37,41,50,54,37,30,51,35,72,42,62,43,65,29,26,20,56,36,20,11,24,31,18,19,37,49,25,34,44,53,8,45,23,62,54,33,41,88,44,46,30,47,43,31,36,35,22,35,36,56,44,62,41,75,62,75,58,83,68,33,70,51,72,63,86,56,78,59,67,84,73,33,72,90,48,40,65,64,55,50,51,50,49,52,50,51,50,42,72,64,29,45,30,32,41,62,40,45,14,50,47,55,55,49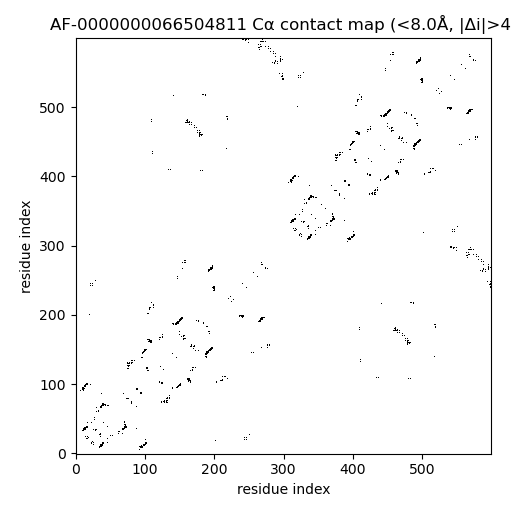,52,52,51,41,48,74,70,66,49,87,71,58,66,55,45,45,27,16,60,64,17,40,52,51,49,50,52,47,49,51,49,50,52,51,44,46,64,75,45,38,69,70,23,37,60,22,39,111

pLDDT: mean 87.22, std 14.85, range [28.09, 98.81]

InterPro domains:
  IPR002347 Short-chain dehydrogenase/reductase SDR [PF00106] (10-207)
  IPR002347 Short-chain dehydrogenase/reductase SDR [PR00080] (93-104)
  IPR002347 Short-chain dehydrogenase/reductase SDR [PR00080] (146-154)
  IPR002347 Short-chain dehydrogenase/reductase SDR [PR00080] (166-185)
  IPR002347 Short-chain dehydrogenase/reductase SDR [PR00081] (11-28)
  IPR002347 Short-chain dehydrogenase/reductase SDR [PR00081] (93-104)
  IPR002347 Short-chain dehydrogenase/reductase SDR [PR00081] (140-156)
  IPR002347 Short-chain dehydrogenase/reductase SDR [PR00081] (166-185)
  IPR002347 Short-chain dehydrogenase/reductase SDR [PR00081] (187-204)
  IPR020904 Short-chain dehydrogenase/reductase, conserved site [PS00061] (153-181)
  IPR036291 NAD(P)-binding domain superfamily [SSF51735] (5-209)
  IPR051911 Short-chain Dehydrogenases/Reductases (SDR) [PTHR43976] (7-299)

Secondary structure (DSSP, 8-state):
------TTS-EEEEES-SSHHHHHHHHHHHHTT-EEEEEES-HHHHHHHHHHHHHHSS-TT--HHHHEEEEE--TTSHHHHHHHHHHHHHHHS---EEEE-------B-TTTS-HHHHHHHHIIIIIHHHHHHHHHHHHHHHHT-EEEEEE--STTTS--TTBHHHHHHHHHHHHHHHHHHHHHGGGTEEEEEEEE--B--TTTTSSSS---SS--GGGGSSS-HHHHHHHHHHHHHT--B-HHHHHHHHHHHHHHHHTT----SEEEESHHHHHHHHHHHHHHHHHHHHTHHHHHTTB-/------TTS-EEEEES-SSHHHHHHHHHHHHTT-EEEEEES-HHHHHHHHHHHHHHSS-TT--HHHHEEEEE--TTSHHHHHHHHHHHHHHHS---EEEE-------B-TTTS-HHHHHHHHIIIIIHHHHHHHHHHHHHHHHT-EEEEEE--STTTS--TTBHHHHHHHHHHHHHHHHHHHHHGGGTEEEEEEEE--B--TTTTSSS----SS--GGGGSSS-HHHHHHHHHHHHHT--B-HHHHHHHHHHHHHHHHTT----SEEEESHHHHHHHHHHHHHHHHHHHHTHHHHHTTB-